Protein AF-C9RDU7-F1 (afdb_monomer)

Structure (mmCIF, N/CA/C/O backbone):
data_AF-C9RDU7-F1
#
_entry.id   AF-C9RDU7-F1
#
loop_
_atom_site.group_PDB
_atom_site.id
_atom_site.type_symbol
_atom_site.label_atom_id
_atom_site.label_alt_id
_atom_site.label_comp_id
_atom_site.label_asym_id
_atom_site.label_entity_id
_atom_site.label_seq_id
_atom_site.pdbx_PDB_ins_code
_atom_site.Cartn_x
_atom_site.Cartn_y
_atom_site.Cartn_z
_atom_site.occupancy
_atom_site.B_iso_or_equiv
_atom_site.auth_seq_id
_atom_site.auth_comp_id
_atom_site.auth_asym_id
_atom_site.auth_atom_id
_atom_site.pdbx_PDB_model_num
ATOM 1 N N . MET A 1 1 ? -7.041 -2.536 28.737 1.00 81.56 1 MET A N 1
ATOM 2 C CA . MET A 1 1 ? -7.569 -2.160 27.402 1.00 81.56 1 MET A CA 1
ATOM 3 C C . MET A 1 1 ? -7.787 -3.407 26.563 1.00 81.56 1 MET A C 1
ATOM 5 O O . MET A 1 1 ? -8.920 -3.620 26.169 1.00 81.56 1 MET A O 1
ATOM 9 N N . GLU A 1 2 ? -6.762 -4.241 26.373 1.00 87.50 2 GLU A N 1
ATOM 10 C CA . GLU A 1 2 ? -6.870 -5.568 25.733 1.00 87.50 2 GLU A CA 1
ATOM 11 C C . GLU A 1 2 ? -8.023 -6.406 26.305 1.00 87.50 2 GLU A C 1
ATOM 13 O O . GLU A 1 2 ? -8.886 -6.849 25.561 1.00 87.50 2 GLU A O 1
ATOM 18 N N . GLU A 1 3 ? -8.122 -6.513 27.635 1.00 88.94 3 GLU A N 1
ATOM 19 C CA . GLU A 1 3 ? -9.210 -7.254 28.293 1.00 88.94 3 GLU A CA 1
ATOM 20 C C . GLU A 1 3 ? -10.608 -6.693 27.973 1.00 88.94 3 GLU A C 1
ATOM 22 O O . GLU A 1 3 ? -11.560 -7.449 27.802 1.00 88.94 3 GLU A O 1
ATOM 27 N N . LEU A 1 4 ? -10.745 -5.366 27.857 1.00 90.44 4 LEU A N 1
ATOM 28 C CA . LEU A 1 4 ? -12.017 -4.739 27.490 1.00 90.44 4 LEU A CA 1
ATOM 29 C C . LEU A 1 4 ? -12.364 -5.037 26.029 1.00 90.44 4 LEU A C 1
ATOM 31 O O . LEU A 1 4 ? -13.502 -5.392 25.739 1.00 90.44 4 LEU A O 1
ATOM 35 N N . ILE A 1 5 ? -11.385 -4.912 25.126 1.00 92.75 5 ILE A N 1
ATOM 36 C CA . ILE A 1 5 ? -11.549 -5.252 23.708 1.00 92.75 5 ILE A CA 1
ATOM 37 C C . ILE A 1 5 ? -11.980 -6.716 23.587 1.00 92.75 5 ILE A C 1
ATOM 39 O O . ILE A 1 5 ? -12.992 -6.988 22.950 1.00 92.75 5 ILE A O 1
ATOM 43 N N . TYR A 1 6 ? -11.290 -7.635 24.265 1.00 94.12 6 TYR A N 1
ATOM 44 C CA . TYR A 1 6 ? -11.648 -9.051 24.290 1.00 94.12 6 TYR A CA 1
ATOM 45 C C . TYR A 1 6 ? -13.077 -9.284 24.801 1.00 94.12 6 TYR A C 1
ATOM 47 O O . TYR A 1 6 ? -13.853 -9.952 24.124 1.00 94.12 6 TYR A O 1
ATOM 55 N N . LYS A 1 7 ? -13.467 -8.690 25.940 1.00 92.75 7 LYS A N 1
ATOM 56 C CA . LYS A 1 7 ? -14.831 -8.826 26.490 1.00 92.75 7 LYS A CA 1
ATOM 57 C C . LYS A 1 7 ? -15.904 -8.375 25.501 1.00 92.75 7 LYS A C 1
ATOM 59 O O . LYS A 1 7 ? -16.897 -9.071 25.321 1.00 92.75 7 LYS A O 1
ATOM 64 N N . ILE A 1 8 ? -15.695 -7.236 24.840 1.00 93.50 8 ILE A N 1
ATOM 65 C CA . ILE A 1 8 ? -16.638 -6.719 23.841 1.00 93.50 8 ILE A CA 1
ATOM 66 C C . ILE A 1 8 ? -16.718 -7.664 22.641 1.00 93.50 8 ILE A C 1
ATOM 68 O O . ILE A 1 8 ? -17.815 -8.003 22.207 1.00 93.50 8 ILE A O 1
ATOM 72 N N . LEU A 1 9 ? -15.572 -8.089 22.106 1.00 95.69 9 LEU A N 1
ATOM 73 C CA . LEU A 1 9 ? -15.527 -8.985 20.953 1.00 95.69 9 LEU A CA 1
ATOM 74 C C . LEU A 1 9 ? -16.171 -10.336 21.267 1.00 95.69 9 LEU A C 1
ATOM 76 O O . LEU A 1 9 ? -16.996 -10.799 20.492 1.00 95.69 9 LEU A O 1
ATOM 80 N N . SER A 1 10 ? -15.862 -10.925 22.421 1.00 93.94 10 SER A N 1
ATOM 81 C CA . SER A 1 10 ? -16.450 -12.186 22.877 1.00 93.94 10 SER A CA 1
ATOM 82 C C . SER A 1 10 ? -17.971 -12.088 23.003 1.00 93.94 10 SER A C 1
ATOM 84 O O . SER A 1 10 ? -18.688 -12.964 22.525 1.00 93.94 10 SER A O 1
ATOM 86 N N . LEU A 1 11 ? -18.481 -10.989 23.567 1.00 91.56 11 LEU A N 1
ATOM 87 C CA . LEU A 1 11 ? -19.918 -10.760 23.691 1.00 91.56 11 LEU A CA 1
ATOM 88 C C . LEU A 1 11 ? -20.600 -10.600 22.325 1.00 91.56 11 LEU A C 1
ATOM 90 O O . LEU A 1 11 ? -21.614 -11.237 22.066 1.00 91.56 11 LEU A O 1
ATOM 94 N N . LEU A 1 12 ? -20.045 -9.769 21.440 1.00 92.06 12 LEU A N 1
ATOM 95 C CA . LEU A 1 12 ? -20.598 -9.555 20.098 1.00 92.06 12 LEU A CA 1
ATOM 96 C C . LEU A 1 12 ? -20.541 -10.830 19.239 1.00 92.06 12 LEU A C 1
ATOM 98 O O . LEU A 1 12 ? -21.445 -11.068 18.438 1.00 92.06 12 LEU A O 1
ATOM 102 N N . HIS A 1 13 ? -19.487 -11.634 19.396 1.00 93.56 13 HIS A N 1
ATOM 103 C CA . HIS A 1 13 ? -19.314 -12.916 18.711 1.00 93.56 13 HIS A CA 1
ATOM 104 C C . HIS A 1 13 ? -20.343 -13.940 19.190 1.00 93.56 13 HIS A C 1
ATOM 106 O O . HIS A 1 13 ? -21.065 -14.511 18.378 1.00 93.56 13 HIS A O 1
ATOM 112 N N . LYS A 1 14 ? -20.510 -14.080 20.511 1.00 90.62 14 LYS A N 1
ATOM 113 C CA . LYS A 1 14 ? -21.501 -14.979 21.119 1.00 90.62 14 LYS A CA 1
ATOM 114 C C . LYS A 1 14 ? -22.936 -14.675 20.678 1.00 90.62 14 LYS A C 1
ATOM 116 O O . LYS A 1 14 ? -23.733 -15.593 20.512 1.00 90.62 14 LYS A O 1
ATOM 121 N N . GLU A 1 15 ? -23.255 -13.400 20.473 1.00 88.00 15 GLU A N 1
ATOM 122 C CA . GLU A 1 15 ? -24.569 -12.959 19.990 1.00 88.00 15 GLU A CA 1
ATOM 123 C C . GLU A 1 15 ? -24.731 -13.073 18.458 1.00 88.00 15 GLU A C 1
ATOM 125 O O . GLU A 1 15 ? -25.759 -12.666 17.916 1.00 88.00 15 GLU A O 1
ATOM 130 N N . GLY A 1 16 ? -23.735 -13.607 17.737 1.00 87.75 16 GLY A N 1
ATOM 131 C CA . GLY A 1 16 ? -23.781 -13.774 16.280 1.00 87.75 16 GLY A CA 1
ATOM 132 C C . GLY A 1 16 ? -23.842 -12.445 15.522 1.00 87.75 16 GLY A C 1
ATOM 133 O O . GLY A 1 16 ? -24.450 -12.349 14.456 1.00 87.75 16 GLY A O 1
ATOM 134 N N . ILE A 1 17 ? -23.286 -11.377 16.101 1.00 89.31 17 ILE A N 1
ATOM 135 C CA . ILE A 1 17 ? -23.226 -10.052 15.465 1.00 89.31 17 ILE A CA 1
ATOM 136 C C . ILE A 1 17 ? -21.965 -9.943 14.619 1.00 89.31 17 ILE A C 1
ATOM 138 O O . ILE A 1 17 ? -21.977 -9.327 13.550 1.00 89.31 17 ILE A O 1
ATOM 142 N N . ILE A 1 18 ? -20.869 -10.518 15.112 1.00 93.56 18 ILE A N 1
ATOM 143 C CA . ILE A 1 18 ? -19.576 -10.475 14.448 1.00 93.56 18 ILE A CA 1
ATOM 144 C C . ILE A 1 18 ? -18.980 -11.863 14.286 1.00 93.56 18 ILE A C 1
ATOM 146 O O . ILE A 1 18 ? -19.221 -12.751 15.095 1.00 93.56 18 ILE A O 1
ATOM 150 N N . ARG A 1 19 ? -18.105 -11.969 13.293 1.00 93.69 19 ARG A N 1
ATOM 151 C CA . ARG A 1 19 ? -17.147 -13.062 13.130 1.00 93.69 19 ARG A CA 1
ATOM 152 C C . ARG A 1 19 ? -15.722 -12.537 13.147 1.00 93.69 19 ARG A C 1
ATOM 154 O O . ARG A 1 19 ? -15.466 -11.396 12.734 1.00 93.69 19 ARG A O 1
ATOM 161 N N . ILE A 1 20 ? -14.796 -13.367 13.600 1.00 94.19 20 ILE A N 1
ATOM 162 C CA . ILE A 1 20 ? -13.404 -13.002 13.833 1.00 94.19 20 ILE A CA 1
ATOM 163 C C . ILE A 1 20 ? -12.491 -13.896 13.001 1.00 94.19 20 ILE A C 1
ATOM 165 O O . ILE A 1 20 ? -12.491 -15.117 13.118 1.00 94.19 20 ILE A O 1
ATOM 169 N N . ILE A 1 21 ? -11.664 -13.260 12.174 1.00 90.38 21 ILE A N 1
ATOM 170 C CA . ILE A 1 21 ? -10.658 -13.935 11.353 1.00 90.38 21 ILE A CA 1
ATOM 171 C C . ILE A 1 21 ? -9.280 -13.534 11.865 1.00 90.38 21 ILE A C 1
ATOM 173 O O . ILE A 1 21 ? -8.963 -12.344 11.926 1.00 90.38 21 ILE A O 1
ATOM 177 N N . LYS A 1 22 ? -8.440 -14.510 12.196 1.00 88.56 22 LYS A N 1
ATOM 178 C CA . LYS A 1 22 ? -7.045 -14.289 12.573 1.00 88.56 22 LYS A CA 1
ATOM 179 C C . LYS A 1 22 ? -6.159 -14.229 11.333 1.00 88.56 22 LYS A C 1
ATOM 181 O O . LYS A 1 22 ? -6.306 -15.038 10.421 1.00 88.56 22 LYS A O 1
ATOM 186 N N . VAL A 1 23 ? -5.229 -13.280 11.322 1.00 83.31 23 VAL A N 1
ATOM 187 C CA . VAL A 1 23 ? -4.227 -13.079 10.262 1.00 83.31 23 VAL A CA 1
ATOM 188 C C . VAL A 1 23 ? -2.882 -12.682 10.877 1.00 83.31 23 VAL A C 1
ATOM 190 O O . VAL A 1 23 ? -2.794 -12.428 12.080 1.00 83.31 23 VAL A O 1
ATOM 193 N N . ASN A 1 24 ? -1.818 -12.571 10.077 1.00 72.19 24 ASN A N 1
ATOM 194 C CA . ASN A 1 24 ? -0.537 -12.106 10.607 1.00 72.19 24 ASN A CA 1
ATOM 195 C C . ASN A 1 24 ? -0.638 -10.638 11.058 1.00 72.19 24 ASN A C 1
ATOM 197 O O . ASN A 1 24 ? -0.986 -9.745 10.279 1.00 72.19 24 ASN A O 1
ATOM 201 N N . GLY A 1 25 ? -0.296 -10.391 12.325 1.00 70.00 25 GLY A N 1
ATOM 202 C CA . GLY A 1 25 ? -0.307 -9.065 12.943 1.00 70.00 25 GLY A CA 1
ATOM 203 C C . GLY A 1 25 ? -1.621 -8.660 13.623 1.00 70.00 25 GLY A C 1
ATOM 204 O O . GLY A 1 25 ? -1.712 -7.512 14.061 1.00 70.00 25 GLY A O 1
ATOM 205 N N . GLY A 1 26 ? -2.614 -9.556 13.731 1.00 87.69 26 GLY A N 1
ATOM 206 C CA . GLY A 1 26 ? -3.801 -9.374 14.582 1.00 87.69 26 GLY A CA 1
ATOM 207 C C . GLY A 1 26 ? -5.071 -10.037 14.032 1.00 87.69 26 GLY A C 1
ATOM 208 O O . GLY A 1 26 ? -5.027 -11.173 13.563 1.00 87.69 26 GLY A O 1
ATOM 209 N N . ILE A 1 27 ? -6.217 -9.349 14.105 1.00 89.38 27 ILE A N 1
ATOM 210 C CA 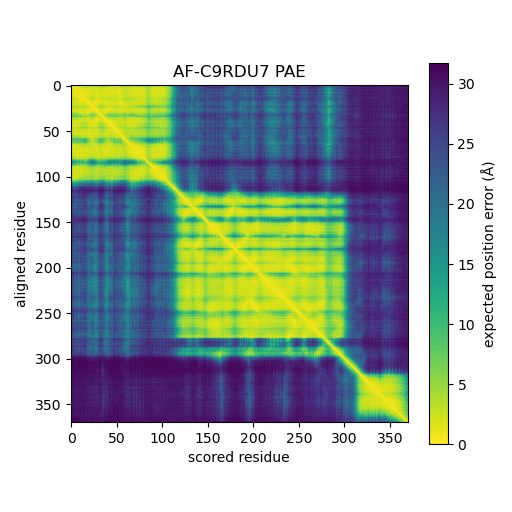. ILE A 1 27 ? -7.526 -9.890 13.692 1.00 89.38 27 ILE A CA 1
ATOM 211 C C . ILE A 1 27 ? -8.335 -8.949 12.795 1.00 89.38 27 ILE A C 1
ATOM 213 O O . ILE A 1 27 ? -8.211 -7.720 12.828 1.00 89.38 27 ILE A O 1
ATOM 217 N N . ILE A 1 28 ? -9.241 -9.562 12.040 1.00 89.00 28 ILE A N 1
ATOM 218 C CA . ILE A 1 28 ? -10.329 -8.934 11.298 1.00 89.00 28 ILE A CA 1
ATOM 219 C C . ILE A 1 28 ? -11.622 -9.196 12.047 1.00 89.00 28 ILE A C 1
ATOM 221 O O . ILE A 1 28 ? -11.954 -10.352 12.300 1.00 89.00 28 ILE A O 1
ATOM 225 N N . VAL A 1 29 ? -12.393 -8.149 12.306 1.00 90.81 29 VAL A N 1
ATOM 226 C CA . VAL A 1 29 ? -13.763 -8.287 12.802 1.00 90.81 29 VAL A CA 1
ATOM 227 C C . VAL A 1 29 ? -14.711 -7.955 11.665 1.00 90.81 29 VAL A C 1
ATOM 229 O O . VAL A 1 29 ? -14.635 -6.860 11.096 1.00 90.81 29 VAL A O 1
ATOM 232 N N . LYS A 1 30 ? -15.602 -8.879 11.318 1.00 91.12 30 LYS A N 1
ATOM 233 C CA . LYS A 1 30 ? -16.641 -8.653 10.312 1.00 91.12 30 LYS A CA 1
ATOM 234 C C . LYS A 1 30 ? -18.024 -8.741 10.921 1.00 91.12 30 LYS A C 1
ATOM 236 O O . LYS A 1 30 ? -18.209 -9.446 11.8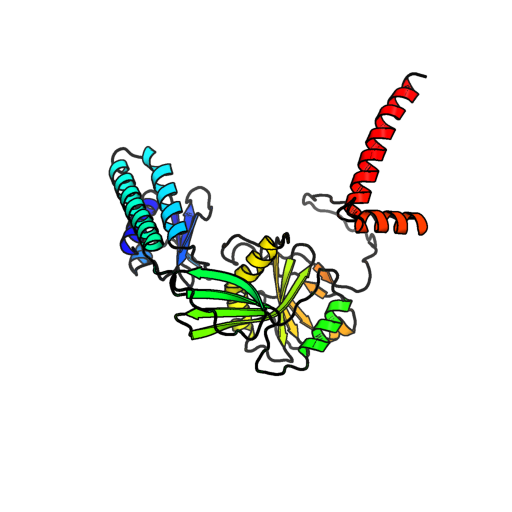99 1.00 91.12 30 LYS A O 1
ATOM 241 N N . ASP A 1 31 ? -18.975 -8.062 10.299 1.00 88.00 31 ASP A N 1
ATOM 242 C CA . ASP A 1 31 ? -20.396 -8.303 10.505 1.00 88.00 31 ASP A CA 1
ATOM 243 C C . ASP A 1 31 ? -20.721 -9.722 10.027 1.00 88.00 31 ASP A C 1
ATOM 245 O O . ASP A 1 31 ? -20.332 -10.115 8.919 1.00 88.00 31 ASP A O 1
ATOM 249 N N . ASP A 1 32 ? -21.386 -10.494 10.879 1.00 84.56 32 ASP A N 1
ATOM 250 C CA . ASP A 1 32 ? -21.689 -11.891 10.587 1.00 84.56 32 ASP A CA 1
ATOM 251 C C . ASP A 1 32 ? -22.695 -12.026 9.428 1.00 84.56 32 ASP A C 1
ATOM 253 O O . ASP A 1 32 ? -22.535 -12.872 8.547 1.00 84.56 32 ASP A O 1
ATOM 257 N N . LYS A 1 33 ? -23.670 -11.110 9.346 1.00 81.00 33 LYS A N 1
ATOM 258 C CA . LYS A 1 33 ? -24.777 -11.166 8.378 1.00 81.00 33 LYS A CA 1
ATOM 259 C C . LYS A 1 33 ? -24.425 -10.542 7.033 1.00 81.00 33 LYS A C 1
ATOM 261 O O . LYS A 1 33 ? -24.844 -11.046 5.995 1.00 81.00 33 LYS A O 1
ATOM 266 N N . GLU A 1 34 ? -23.689 -9.432 7.040 1.00 75.56 34 GLU A N 1
ATOM 267 C CA . GLU A 1 34 ? -23.382 -8.663 5.824 1.00 75.56 34 GLU A CA 1
ATOM 268 C C . GLU A 1 34 ? -22.035 -9.041 5.173 1.00 75.56 34 GLU A C 1
ATOM 270 O O . GLU A 1 34 ? -21.692 -8.492 4.126 1.00 75.56 34 GLU A O 1
ATOM 275 N N . ASP A 1 35 ? -21.234 -9.922 5.793 1.00 73.50 35 ASP A N 1
ATOM 276 C CA . ASP A 1 35 ? -19.830 -10.213 5.418 1.00 73.50 35 ASP A CA 1
ATOM 277 C C . ASP A 1 35 ? -18.979 -8.939 5.222 1.00 73.50 35 ASP A C 1
ATOM 279 O O . ASP A 1 35 ? -18.002 -8.867 4.464 1.00 73.50 35 ASP A O 1
ATOM 283 N N . LYS A 1 36 ? -19.362 -7.874 5.924 1.00 77.00 36 LYS A N 1
ATOM 284 C CA . LYS A 1 36 ? -18.723 -6.570 5.831 1.00 77.00 36 LYS A CA 1
ATOM 285 C C . LYS A 1 36 ? -17.666 -6.460 6.912 1.00 77.00 36 LYS A C 1
ATOM 287 O O . LYS A 1 36 ? -17.954 -6.645 8.087 1.00 77.00 36 LYS A O 1
ATOM 292 N N . VAL A 1 37 ? -16.444 -6.089 6.538 1.00 78.50 37 VAL A N 1
ATOM 293 C CA . VAL A 1 37 ? -15.405 -5.811 7.537 1.00 78.50 37 VAL A CA 1
ATOM 294 C C . VAL A 1 37 ? -15.763 -4.562 8.340 1.00 78.50 37 VAL A C 1
ATOM 296 O O . VAL A 1 37 ? -16.027 -3.504 7.759 1.00 78.50 37 VAL A O 1
ATOM 299 N N . LEU A 1 38 ? -15.744 -4.707 9.663 1.00 80.56 38 LEU A N 1
ATOM 300 C CA . LEU A 1 38 ? -16.022 -3.660 10.639 1.00 80.56 38 LEU A CA 1
ATOM 301 C C . LEU A 1 38 ? -14.727 -3.077 11.212 1.00 80.56 38 LEU A C 1
ATOM 303 O O . LEU A 1 38 ? -14.580 -1.858 11.244 1.00 80.56 38 LEU A O 1
ATOM 307 N N . LEU A 1 39 ? -13.786 -3.930 11.634 1.00 86.69 39 LEU A N 1
ATOM 308 C CA . LEU A 1 39 ? -12.558 -3.512 12.320 1.00 86.69 39 LEU A CA 1
ATOM 309 C C . LEU A 1 39 ? -11.330 -4.320 11.897 1.00 86.69 39 LEU A C 1
ATOM 311 O O . LEU A 1 39 ? -11.426 -5.501 11.556 1.00 86.69 39 LEU A O 1
ATOM 315 N N . TYR A 1 40 ? -10.171 -3.675 12.033 1.00 82.56 40 TYR A N 1
ATOM 316 C CA . TYR A 1 40 ? -8.856 -4.314 12.029 1.00 82.56 40 TYR A CA 1
ATOM 317 C C . TYR A 1 40 ? -8.146 -3.989 13.336 1.00 82.56 40 TYR A C 1
ATOM 319 O O . TYR A 1 40 ? -7.894 -2.816 13.627 1.00 82.56 40 TYR A O 1
ATOM 327 N N . ILE A 1 41 ? -7.829 -5.014 14.121 1.00 84.69 41 ILE A N 1
ATOM 328 C CA . ILE A 1 41 ? -7.261 -4.847 15.462 1.00 84.69 41 ILE A CA 1
ATOM 329 C C . ILE A 1 41 ? -5.901 -5.528 15.503 1.00 84.69 41 ILE A C 1
ATOM 331 O O . ILE A 1 41 ? -5.795 -6.716 15.210 1.00 84.69 41 ILE A O 1
ATOM 335 N N . GLY A 1 42 ? -4.876 -4.751 15.844 1.00 79.81 42 GLY A N 1
ATOM 336 C CA . GLY A 1 42 ? -3.492 -5.211 15.907 1.00 79.81 42 GLY A CA 1
ATOM 337 C C . GLY A 1 42 ? -3.247 -6.137 17.081 1.00 79.81 42 GLY A C 1
ATOM 338 O O . GLY A 1 42 ? -3.904 -6.023 18.111 1.00 79.81 42 GLY A O 1
ATOM 339 N N . GLU A 1 43 ? -2.275 -7.029 16.930 1.00 83.50 43 GLU A N 1
ATOM 340 C CA . GLU A 1 43 ? -1.841 -7.948 17.986 1.00 83.50 43 GLU A CA 1
ATOM 341 C C . GLU A 1 43 ? -1.404 -7.214 19.266 1.00 83.50 43 GLU A C 1
ATOM 343 O O . GLU A 1 43 ? -1.614 -7.718 20.360 1.00 83.50 43 GLU A O 1
ATOM 348 N N . ASP A 1 44 ? -0.920 -5.971 19.157 1.00 81.31 44 ASP A N 1
ATOM 349 C CA . ASP A 1 44 ? -0.567 -5.105 20.292 1.00 81.31 44 ASP A CA 1
ATOM 350 C C . ASP A 1 44 ? -1.762 -4.670 21.163 1.00 81.31 44 ASP A C 1
ATOM 352 O O . ASP A 1 44 ? -1.582 -3.987 22.173 1.00 81.31 44 ASP A O 1
ATOM 356 N N . LEU A 1 45 ? -2.985 -5.004 20.749 1.00 85.75 45 LEU A N 1
ATOM 357 C CA . LEU A 1 45 ? -4.240 -4.695 21.434 1.00 85.75 45 LEU A CA 1
ATOM 358 C C . LEU A 1 45 ? -5.049 -5.944 21.790 1.00 85.75 45 LEU A C 1
ATOM 360 O O . LEU A 1 45 ? -6.192 -5.815 22.240 1.00 85.75 45 LEU A O 1
ATOM 364 N N . LEU A 1 46 ? -4.473 -7.130 21.598 1.00 88.81 46 LEU A N 1
ATOM 365 C CA . LEU A 1 46 ? -5.118 -8.413 21.831 1.00 88.81 46 LEU A CA 1
ATOM 366 C C . LEU A 1 46 ? -4.329 -9.210 22.866 1.00 88.81 46 LEU A C 1
ATOM 368 O O . LEU A 1 46 ? -3.107 -9.137 22.925 1.00 88.81 46 LEU A O 1
ATOM 372 N N . ASN A 1 47 ? -5.044 -9.993 23.664 1.00 85.88 47 ASN A N 1
ATOM 373 C CA . ASN A 1 47 ? -4.454 -11.000 24.536 1.00 85.88 47 ASN A CA 1
ATOM 374 C C . ASN A 1 47 ? -4.608 -12.394 23.909 1.00 85.88 47 ASN A C 1
ATOM 376 O O . ASN A 1 47 ? -5.385 -12.579 22.970 1.00 85.88 47 ASN A O 1
ATOM 380 N N . ASP A 1 48 ? -3.910 -13.391 24.456 1.00 86.25 48 ASP A N 1
ATOM 381 C CA . ASP A 1 48 ? -3.949 -14.768 23.940 1.00 86.25 48 ASP A CA 1
ATOM 382 C C . ASP A 1 48 ? -5.356 -15.385 23.951 1.00 86.25 48 ASP A C 1
ATOM 384 O O . ASP A 1 48 ? -5.655 -16.243 23.119 1.00 86.25 48 ASP A O 1
ATOM 388 N N . SER A 1 49 ? -6.241 -14.900 24.830 1.00 90.19 49 SER A N 1
ATOM 389 C CA . SER A 1 49 ? -7.650 -15.307 24.898 1.00 90.19 49 SER A CA 1
ATOM 390 C C . SER A 1 49 ? -8.417 -15.015 23.611 1.00 90.19 49 SER A C 1
ATOM 392 O O . SER A 1 49 ? -9.438 -15.643 23.359 1.00 90.19 49 SER A O 1
ATOM 394 N N . ILE A 1 50 ? -7.932 -14.111 22.747 1.00 90.38 50 ILE A N 1
ATOM 395 C CA . ILE A 1 50 ? -8.584 -13.850 21.461 1.00 90.38 50 ILE A CA 1
ATOM 396 C C . ILE A 1 50 ? -8.723 -15.118 20.614 1.00 90.38 50 ILE A C 1
ATOM 398 O O . ILE A 1 50 ? -9.680 -15.233 19.857 1.00 90.38 50 ILE A O 1
ATOM 402 N N . ASN A 1 51 ? -7.806 -16.079 20.773 1.00 89.62 51 ASN A N 1
ATOM 403 C CA . ASN A 1 51 ? -7.814 -17.338 20.032 1.00 89.62 51 ASN A CA 1
ATOM 404 C C . ASN A 1 51 ? -9.040 -18.210 20.339 1.00 89.62 51 ASN A C 1
ATOM 406 O O . ASN A 1 51 ? -9.409 -19.020 19.495 1.00 89.62 51 ASN A O 1
ATOM 410 N N . ASP A 1 52 ? -9.691 -18.011 21.488 1.00 91.31 52 ASP A N 1
ATOM 411 C CA . ASP A 1 52 ? -10.874 -18.774 21.901 1.00 91.31 52 ASP A CA 1
ATOM 412 C C . ASP A 1 52 ? -12.132 -18.393 21.103 1.00 91.31 52 ASP A C 1
ATOM 414 O O . ASP A 1 52 ? -13.112 -19.135 21.097 1.00 91.31 52 ASP A O 1
ATOM 418 N N . ILE A 1 53 ? -12.112 -17.236 20.430 1.00 93.88 53 ILE A N 1
ATOM 419 C CA . ILE A 1 53 ? -13.246 -16.685 19.670 1.00 93.88 53 ILE A CA 1
ATOM 420 C C . ILE A 1 53 ? -12.918 -16.466 18.185 1.00 93.88 53 ILE A C 1
ATOM 422 O O . ILE A 1 53 ? -13.610 -15.717 17.501 1.00 93.88 53 ILE A O 1
ATOM 426 N N . VAL A 1 54 ? -11.840 -17.077 17.679 1.00 94.62 54 VAL A N 1
ATOM 427 C CA . VAL A 1 54 ? -11.464 -17.021 16.257 1.00 94.62 54 VAL A CA 1
ATOM 428 C C . VAL A 1 54 ? -12.253 -18.067 15.472 1.00 94.62 54 VAL A C 1
ATOM 430 O O . VAL A 1 54 ? -12.148 -19.259 15.746 1.00 94.62 54 VAL A O 1
ATOM 433 N N . ASP A 1 55 ? -12.969 -17.627 14.439 1.00 91.38 55 ASP A N 1
ATOM 434 C CA . ASP A 1 55 ? -13.731 -18.509 13.547 1.00 91.38 55 ASP A CA 1
ATOM 435 C C . ASP A 1 55 ? -12.861 -19.097 12.430 1.00 91.38 55 ASP A C 1
ATOM 437 O O . ASP A 1 55 ? -13.082 -20.212 11.960 1.00 91.38 55 ASP A O 1
ATOM 441 N N . GLU A 1 56 ? -11.874 -18.330 11.967 1.00 90.06 56 GLU A N 1
ATOM 442 C CA . GLU A 1 56 ? -11.053 -18.691 10.816 1.00 90.06 56 GLU A CA 1
ATOM 443 C C . GLU A 1 56 ? -9.634 -18.131 10.947 1.00 90.06 56 GLU A C 1
ATOM 445 O O . GLU A 1 56 ? -9.431 -17.011 11.416 1.00 90.06 56 GLU A O 1
ATOM 450 N N . ILE A 1 57 ? -8.644 -18.883 10.468 1.00 86.81 57 ILE A N 1
ATOM 451 C CA . ILE A 1 57 ? -7.268 -18.409 10.310 1.00 86.81 57 ILE A CA 1
ATOM 452 C C . ILE A 1 57 ? -6.993 -18.267 8.817 1.00 86.81 57 ILE A C 1
ATOM 454 O O . ILE A 1 57 ? -7.158 -19.224 8.060 1.00 86.81 57 ILE A O 1
ATOM 458 N N . ARG A 1 58 ? -6.554 -17.082 8.395 1.00 77.88 58 ARG A N 1
ATOM 459 C CA . ARG A 1 58 ? -6.122 -16.821 7.022 1.00 77.88 58 ARG A CA 1
ATOM 460 C C . ARG A 1 58 ? -4.684 -16.341 7.000 1.00 77.88 58 ARG A C 1
ATOM 462 O O . ARG A 1 58 ? -4.233 -15.627 7.897 1.00 77.88 58 ARG A O 1
ATOM 469 N N . ASP A 1 59 ? -3.994 -16.680 5.919 1.00 55.44 59 ASP A N 1
ATOM 470 C CA . ASP A 1 59 ? -2.823 -15.910 5.525 1.00 55.44 59 ASP A CA 1
ATOM 471 C C . ASP A 1 59 ? -3.256 -14.459 5.251 1.00 55.44 59 ASP A C 1
ATOM 473 O O . ASP A 1 59 ? -4.425 -14.185 5.008 1.00 55.44 59 ASP A O 1
ATOM 477 N N . GLY A 1 60 ? -2.351 -13.498 5.409 1.00 54.00 60 GLY A N 1
ATOM 478 C CA . GLY A 1 60 ? -2.661 -12.082 5.199 1.00 54.00 60 GLY A CA 1
ATOM 479 C C . GLY A 1 60 ? -2.074 -11.186 6.273 1.00 54.00 60 GLY A C 1
ATOM 480 O O . GLY A 1 60 ? -1.587 -11.657 7.297 1.00 54.00 60 GLY A O 1
ATOM 481 N N . ILE A 1 61 ? -2.071 -9.880 6.013 1.00 50.38 61 ILE A N 1
ATOM 482 C CA . ILE A 1 61 ? -1.555 -8.857 6.929 1.00 50.38 61 ILE A CA 1
ATOM 483 C C . ILE A 1 61 ? -2.641 -7.803 7.108 1.00 50.38 61 ILE A C 1
ATOM 485 O O . ILE A 1 61 ? -3.210 -7.330 6.119 1.00 50.38 61 ILE A O 1
ATOM 489 N N . ILE A 1 62 ? -2.917 -7.428 8.356 1.00 57.22 62 ILE A N 1
ATOM 490 C CA . ILE A 1 62 ? -3.825 -6.320 8.662 1.00 57.22 62 ILE A CA 1
ATOM 491 C C . ILE A 1 62 ? -3.097 -5.005 8.874 1.00 57.22 62 ILE A C 1
ATOM 493 O O . ILE A 1 62 ? -1.953 -4.950 9.325 1.00 57.22 62 ILE A O 1
ATOM 497 N N . PHE A 1 63 ? -3.837 -3.932 8.617 1.00 55.44 63 PHE A N 1
ATOM 498 C CA . PHE A 1 63 ? -3.502 -2.599 9.080 1.00 55.44 63 PHE A CA 1
ATOM 499 C C . PHE A 1 63 ? -4.330 -2.292 10.314 1.00 55.44 63 PHE A C 1
ATOM 501 O O . PHE A 1 63 ? -5.518 -1.998 10.170 1.00 55.44 63 PHE A O 1
ATOM 508 N N . PRO A 1 64 ? -3.748 -2.378 11.519 1.00 65.06 64 PRO A N 1
ATOM 509 C CA . PRO A 1 64 ? -4.500 -2.086 12.719 1.00 65.06 64 PRO A CA 1
ATOM 510 C C . PRO A 1 64 ? -4.979 -0.641 12.677 1.00 65.06 64 PRO A C 1
ATOM 512 O O . PRO A 1 64 ? -4.222 0.286 12.376 1.00 65.06 64 PRO A O 1
ATOM 515 N N . GLN A 1 65 ? -6.262 -0.455 12.949 1.00 72.25 65 GLN A N 1
ATOM 516 C CA . GLN A 1 65 ? -6.823 0.875 13.102 1.00 72.25 65 GLN A CA 1
ATOM 517 C C . GLN A 1 65 ? -6.303 1.511 14.395 1.00 72.25 65 GLN A C 1
ATOM 519 O O . GLN A 1 65 ? -5.862 0.827 15.320 1.00 72.25 65 GLN A O 1
ATOM 524 N N . SER A 1 66 ? -6.361 2.843 14.474 1.00 76.50 66 SER A N 1
ATOM 525 C CA . SER A 1 66 ? -5.958 3.540 15.697 1.00 76.50 66 SER A CA 1
ATOM 526 C C . SER A 1 66 ? -6.809 3.081 16.886 1.00 76.50 66 SER A C 1
ATOM 528 O O . SER A 1 66 ? -7.993 2.768 16.725 1.00 76.50 66 SER A O 1
ATOM 530 N N . LYS A 1 67 ? -6.243 3.113 18.099 1.00 81.25 67 LYS A N 1
ATOM 531 C CA . LYS A 1 67 ? -6.971 2.766 19.337 1.00 81.25 67 LYS A CA 1
ATOM 532 C C . LYS A 1 67 ? -8.288 3.539 19.455 1.00 81.25 67 LYS A C 1
ATOM 534 O O . LYS A 1 67 ? -9.309 2.977 19.831 1.00 81.25 67 LYS A O 1
ATOM 539 N N . GLU A 1 68 ? -8.273 4.818 19.083 1.00 79.94 68 GLU A N 1
ATOM 540 C CA . GLU A 1 68 ? -9.452 5.686 19.106 1.00 79.94 68 GLU A CA 1
ATOM 541 C C . GLU A 1 68 ? -10.520 5.230 18.098 1.00 79.94 68 GLU A C 1
ATOM 543 O O . GLU A 1 68 ? -11.699 5.165 18.439 1.00 79.94 68 GLU A O 1
ATOM 548 N N . THR A 1 69 ? -10.118 4.861 16.878 1.00 79.50 69 THR A N 1
ATOM 549 C CA . THR A 1 69 ? -11.019 4.320 15.847 1.00 79.50 69 THR A CA 1
ATOM 550 C C . THR A 1 69 ? -11.632 2.991 16.278 1.00 79.50 69 THR A C 1
ATOM 552 O O . THR A 1 69 ? -12.839 2.805 16.128 1.00 79.50 69 THR A O 1
ATOM 555 N N . ILE A 1 70 ? -10.820 2.093 16.844 1.00 85.88 70 ILE A N 1
ATOM 556 C CA . ILE A 1 70 ? -11.276 0.786 17.331 1.00 85.88 70 ILE A CA 1
ATOM 557 C C . ILE A 1 70 ? -12.344 0.983 18.404 1.00 85.88 70 ILE A C 1
ATOM 559 O O . ILE A 1 70 ? -13.456 0.477 18.274 1.00 85.88 70 ILE A O 1
ATOM 563 N N . LEU A 1 71 ? -12.038 1.789 19.421 1.00 89.19 71 LEU A N 1
ATOM 564 C CA . LEU A 1 71 ? -12.955 2.084 20.518 1.00 89.19 71 LEU A CA 1
ATOM 565 C C . LEU A 1 71 ? -14.256 2.735 20.027 1.00 89.19 71 LEU A C 1
ATOM 567 O O . LEU A 1 71 ? -15.337 2.277 20.392 1.00 89.19 71 LEU A O 1
ATOM 571 N N . LYS A 1 72 ? -14.185 3.753 19.158 1.00 82.00 72 LYS A N 1
ATOM 572 C CA . LYS A 1 72 ? -15.387 4.407 18.609 1.00 82.00 72 LYS A CA 1
ATOM 573 C C . LYS A 1 72 ? -16.276 3.432 17.843 1.00 82.00 72 LYS A C 1
ATOM 575 O O . LYS A 1 72 ? -17.479 3.409 18.076 1.00 82.00 72 LYS A O 1
ATOM 580 N N . THR A 1 73 ? -15.685 2.597 16.994 1.00 84.94 73 THR A N 1
ATOM 581 C CA . THR A 1 73 ? -16.442 1.626 16.194 1.00 84.94 73 THR A CA 1
ATOM 582 C C . THR A 1 73 ? -17.060 0.542 17.080 1.00 84.94 73 THR A C 1
ATOM 584 O O . THR A 1 73 ? -18.233 0.223 16.920 1.00 84.94 73 THR A O 1
ATOM 587 N N . LEU A 1 74 ? -16.323 0.010 18.065 1.00 91.56 74 LEU A N 1
ATOM 588 C CA . LEU A 1 74 ? -16.875 -0.944 19.036 1.00 91.56 74 LEU A CA 1
ATOM 589 C C . LEU A 1 74 ? -18.052 -0.337 19.811 1.00 91.56 74 LEU A C 1
ATOM 591 O O . LEU A 1 74 ? -19.086 -0.983 19.966 1.00 91.56 74 LEU A O 1
ATOM 595 N N . ARG A 1 75 ? -17.934 0.929 20.230 1.00 86.69 75 ARG A N 1
ATOM 596 C CA . ARG A 1 75 ? -19.016 1.669 20.890 1.00 86.69 75 ARG A CA 1
ATOM 597 C C . ARG A 1 75 ? -20.246 1.801 19.989 1.00 86.69 75 ARG A C 1
ATOM 599 O O . ARG A 1 75 ? -21.363 1.572 20.442 1.00 86.69 75 ARG A O 1
ATOM 606 N N . GLU A 1 76 ? -20.056 2.143 18.717 1.00 85.31 76 GLU A N 1
ATOM 607 C CA . GLU A 1 76 ? -21.144 2.236 17.735 1.00 85.31 76 GLU A CA 1
ATOM 608 C C . GLU A 1 76 ? -21.840 0.887 17.514 1.00 85.31 76 GLU A C 1
ATOM 610 O O . GLU A 1 76 ? -23.070 0.838 17.478 1.00 85.31 76 GLU A O 1
ATOM 615 N N . ILE A 1 77 ? -21.082 -0.212 17.428 1.00 88.50 77 ILE A N 1
ATOM 616 C CA . ILE A 1 77 ? -21.640 -1.565 17.284 1.00 88.50 77 ILE A CA 1
ATOM 617 C C . ILE A 1 77 ? -22.469 -1.940 18.519 1.00 88.50 77 ILE A C 1
ATOM 619 O O . ILE A 1 77 ? -23.587 -2.438 18.371 1.00 88.50 77 ILE A O 1
ATOM 623 N N . LEU A 1 78 ? -21.969 -1.658 19.726 1.00 83.69 78 LEU A N 1
ATOM 624 C CA . LEU A 1 78 ? -22.713 -1.881 20.969 1.00 83.69 78 LEU A CA 1
ATOM 625 C C . LEU A 1 78 ? -24.015 -1.063 20.982 1.00 83.69 78 LEU A C 1
ATOM 627 O O . LEU A 1 78 ? -25.093 -1.622 21.173 1.00 83.69 78 LEU A O 1
ATOM 631 N N . PHE A 1 79 ? -23.966 0.240 20.687 1.00 80.50 79 PHE A N 1
ATOM 632 C CA . PHE A 1 79 ? -25.174 1.074 20.659 1.00 80.50 79 PHE A CA 1
ATOM 633 C C . PHE A 1 79 ? -26.186 0.641 19.593 1.00 80.50 79 PHE A C 1
ATOM 635 O O . PHE A 1 79 ? -27.390 0.634 19.864 1.00 80.50 79 PHE A O 1
ATOM 642 N N . LYS A 1 80 ? -25.727 0.237 18.402 1.00 82.88 80 LYS A N 1
ATOM 643 C CA . LYS A 1 80 ? -26.599 -0.256 17.323 1.00 82.88 80 LYS A CA 1
ATOM 644 C C . LYS A 1 80 ? -27.385 -1.498 17.757 1.00 82.88 80 LYS A C 1
ATOM 646 O O . LYS A 1 80 ? -28.549 -1.643 17.384 1.00 82.88 80 LYS A O 1
ATOM 651 N N . ASN A 1 81 ? -26.771 -2.366 18.559 1.00 77.69 81 ASN A N 1
ATOM 652 C CA . ASN A 1 81 ? -27.334 -3.663 18.935 1.00 77.69 81 ASN A CA 1
ATOM 653 C C . ASN A 1 81 ? -27.970 -3.692 20.339 1.00 77.69 81 ASN A C 1
ATOM 655 O O . ASN A 1 81 ? -28.626 -4.672 20.683 1.00 77.69 81 ASN A O 1
ATOM 659 N N . ILE A 1 82 ? -27.913 -2.595 21.110 1.00 73.69 82 ILE A N 1
ATOM 660 C CA . ILE A 1 82 ? -28.563 -2.470 22.432 1.00 73.69 82 ILE A CA 1
ATOM 661 C C . ILE A 1 82 ? -30.046 -2.870 22.404 1.00 73.69 82 ILE A C 1
ATOM 663 O O . ILE A 1 82 ? -30.570 -3.421 23.364 1.00 73.69 82 ILE A O 1
ATOM 667 N N . LYS A 1 83 ? -30.767 -2.646 21.304 1.00 66.06 83 LYS A N 1
ATOM 668 C CA . LYS A 1 83 ? -32.208 -2.940 21.246 1.00 66.06 83 LYS A CA 1
ATOM 669 C C . LYS A 1 83 ? -32.547 -4.435 21.129 1.00 66.06 83 LYS A C 1
ATOM 671 O O . LYS A 1 83 ? -33.722 -4.769 21.237 1.00 66.06 83 LYS A O 1
ATOM 676 N N . GLN A 1 84 ? -31.567 -5.321 20.932 1.00 65.12 84 GLN A N 1
ATOM 677 C CA . GLN A 1 84 ? -31.818 -6.720 20.564 1.00 65.12 84 GLN A CA 1
ATOM 678 C C . GLN A 1 84 ? -32.132 -7.662 21.748 1.00 65.12 84 GLN A C 1
ATOM 680 O O . GLN A 1 84 ? -32.715 -8.714 21.515 1.00 65.12 84 GLN A O 1
ATOM 685 N N . SER A 1 85 ? -31.869 -7.294 23.015 1.00 54.53 85 SER A N 1
ATOM 686 C CA . SER A 1 85 ? -32.272 -8.116 24.180 1.00 54.53 85 SER A CA 1
ATOM 687 C C . SER A 1 85 ? -32.341 -7.337 25.503 1.00 54.53 85 SER A C 1
ATOM 689 O O . SER A 1 85 ? -31.366 -6.706 25.900 1.00 54.53 85 SER A O 1
ATOM 691 N N . LYS A 1 86 ? -33.456 -7.440 26.253 1.00 55.78 86 LYS A N 1
ATOM 692 C CA . LYS A 1 86 ? -33.624 -6.803 27.585 1.00 55.78 86 LYS A CA 1
ATOM 693 C C . LYS A 1 86 ? -32.614 -7.286 28.637 1.00 55.78 86 LYS A C 1
ATOM 695 O O . LYS A 1 86 ? -32.330 -6.551 29.575 1.00 55.78 86 LYS A O 1
ATOM 700 N N . VAL A 1 87 ? -32.088 -8.505 28.495 1.00 60.53 87 VAL A N 1
ATOM 701 C CA . VAL A 1 87 ? -31.164 -9.116 29.471 1.00 60.53 87 VAL A CA 1
ATOM 702 C C . VAL A 1 87 ? -29.742 -8.577 29.296 1.00 60.53 87 VAL A C 1
ATOM 704 O O . VAL A 1 87 ? -29.055 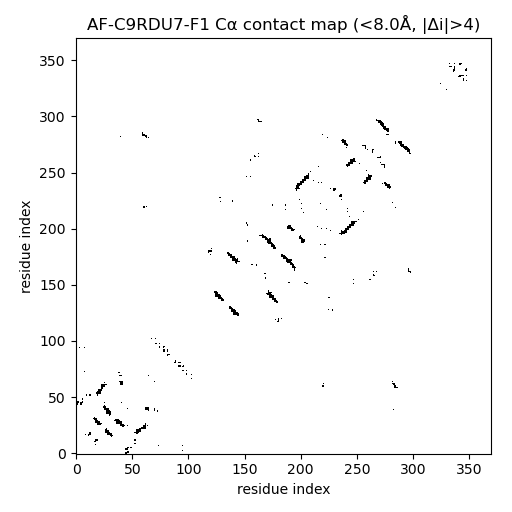-8.304 30.275 1.00 60.53 87 VAL A O 1
ATOM 707 N N . ILE A 1 88 ? -29.328 -8.359 28.047 1.00 69.19 88 ILE A N 1
ATOM 708 C CA . ILE A 1 88 ? -27.942 -8.035 27.678 1.00 69.19 88 ILE A CA 1
ATOM 709 C C . ILE A 1 88 ? -27.756 -6.516 27.466 1.00 69.19 88 ILE A C 1
ATOM 711 O O . ILE A 1 88 ? -26.645 -5.991 27.512 1.00 69.19 88 ILE A O 1
ATOM 715 N N . GLN A 1 89 ? -28.860 -5.764 27.355 1.00 70.25 89 GLN A N 1
ATOM 716 C CA . GLN A 1 89 ? -28.897 -4.294 27.299 1.00 70.25 89 GLN A CA 1
ATOM 717 C C . GLN A 1 89 ? -28.010 -3.606 28.335 1.00 70.25 89 GLN A C 1
ATOM 719 O O . GLN A 1 89 ? -27.276 -2.673 28.006 1.00 70.25 89 GLN A O 1
ATOM 724 N N . LYS A 1 90 ? -28.079 -4.070 29.586 1.00 70.25 90 LYS A N 1
ATOM 725 C CA . LYS A 1 90 ? -27.301 -3.504 30.688 1.00 70.25 90 LYS A CA 1
ATOM 726 C C . LYS A 1 90 ? -25.802 -3.713 30.475 1.00 70.25 90 LYS A C 1
ATOM 728 O O . LYS A 1 90 ? -25.024 -2.799 30.721 1.00 70.25 90 LYS A O 1
ATOM 733 N N . GLU A 1 91 ? -25.404 -4.886 29.994 1.00 76.81 91 GLU A N 1
ATOM 734 C CA . GLU A 1 91 ? -24.003 -5.222 29.739 1.00 76.81 91 GLU A CA 1
ATOM 735 C C . GLU A 1 91 ? -23.435 -4.407 28.570 1.00 76.81 91 GLU A C 1
ATOM 737 O O . GLU A 1 91 ? -22.365 -3.817 28.695 1.00 76.81 91 GLU A O 1
ATOM 742 N N . TYR A 1 92 ? -24.197 -4.255 27.483 1.00 78.31 92 TYR A N 1
ATOM 743 C CA . TYR A 1 92 ? -23.792 -3.427 26.341 1.00 78.31 92 TYR A CA 1
ATOM 744 C C . TYR A 1 92 ? -23.610 -1.965 26.743 1.00 78.31 92 TYR A C 1
ATOM 746 O O . TYR A 1 92 ? -22.643 -1.323 26.335 1.00 78.31 92 TYR A O 1
ATOM 754 N N . PHE A 1 93 ? -24.527 -1.444 27.561 1.00 72.00 93 PHE A N 1
ATOM 755 C CA . PHE A 1 93 ? -24.453 -0.079 28.063 1.00 72.00 93 PHE A CA 1
ATOM 756 C C . PHE A 1 93 ? -23.226 0.136 28.959 1.00 72.00 93 PHE A C 1
ATOM 758 O O . PHE A 1 93 ? -22.490 1.097 28.752 1.00 72.00 93 PHE A O 1
ATOM 765 N N . LEU A 1 94 ? -22.951 -0.780 29.895 1.00 76.19 94 LEU A N 1
ATOM 766 C CA . LEU A 1 94 ? -21.773 -0.705 30.770 1.00 76.19 94 LEU A CA 1
ATOM 767 C C . LEU A 1 94 ? -20.456 -0.774 29.983 1.00 76.19 94 LEU A C 1
ATOM 769 O O . LEU A 1 94 ? -19.513 -0.036 30.277 1.00 76.19 94 LEU A O 1
ATOM 773 N N . LEU A 1 95 ? -20.386 -1.626 28.956 1.00 86.31 95 LEU A N 1
ATOM 774 C CA . LEU A 1 95 ? -19.222 -1.705 28.074 1.00 86.31 95 LEU A CA 1
ATOM 775 C C . LEU A 1 95 ? -19.060 -0.429 27.238 1.00 86.31 95 LEU A C 1
ATOM 777 O O . LEU A 1 95 ? -17.945 0.074 27.112 1.00 86.31 95 LEU A O 1
ATOM 781 N N . ALA A 1 96 ? -20.152 0.139 26.718 1.00 77.81 96 ALA A N 1
ATOM 782 C CA . ALA A 1 96 ? -20.114 1.396 25.972 1.00 77.81 96 ALA A CA 1
ATOM 783 C C . ALA A 1 96 ? -19.669 2.577 26.855 1.00 77.81 96 ALA A C 1
ATOM 785 O O . ALA A 1 96 ? -18.848 3.383 26.415 1.00 77.81 96 ALA A O 1
ATOM 786 N N . GLN A 1 97 ? -20.134 2.637 28.108 1.00 72.12 97 GLN A N 1
ATOM 787 C CA . GLN A 1 97 ? -19.667 3.610 29.102 1.00 72.12 97 GLN A CA 1
ATOM 788 C C . GLN A 1 97 ? -18.179 3.434 29.416 1.00 72.12 97 GLN A C 1
ATOM 790 O O . GLN A 1 97 ? -17.431 4.404 29.403 1.00 72.12 97 GLN A O 1
ATOM 795 N N . SER A 1 98 ? -17.715 2.193 29.588 1.00 80.12 98 SER A N 1
ATOM 796 C CA . SER A 1 98 ? -16.289 1.906 29.811 1.00 80.12 98 SER A CA 1
ATOM 797 C C . SER A 1 98 ? -15.413 2.376 28.639 1.00 80.12 98 SER A C 1
ATOM 799 O O . SER A 1 98 ? -14.279 2.818 28.835 1.00 80.12 98 SER A O 1
ATOM 801 N N . ILE A 1 99 ? -15.932 2.304 27.405 1.00 85.12 99 ILE A N 1
ATOM 802 C CA . ILE A 1 99 ? -15.275 2.885 26.229 1.00 85.12 99 ILE A CA 1
ATOM 803 C C . ILE A 1 99 ? -15.279 4.416 26.296 1.00 85.12 99 ILE A C 1
ATOM 805 O O . ILE A 1 99 ? -14.255 5.028 25.996 1.00 85.12 99 ILE A O 1
ATOM 809 N N . GLU A 1 100 ? -16.396 5.043 26.668 1.00 76.94 100 GLU A N 1
ATOM 810 C CA . GLU A 1 100 ? -16.483 6.500 26.818 1.00 76.94 100 GLU A CA 1
ATOM 811 C C . GLU A 1 100 ? -15.518 7.033 27.865 1.00 76.94 100 GLU A C 1
ATOM 813 O O . GLU A 1 100 ? -14.797 7.985 27.580 1.00 76.94 100 GLU A O 1
ATOM 818 N N . ASP A 1 101 ? -15.403 6.374 29.013 1.00 79.00 101 ASP A N 1
ATOM 819 C CA . ASP A 1 101 ? -14.444 6.745 30.049 1.00 79.00 101 ASP A CA 1
ATOM 820 C C . ASP A 1 101 ? -13.003 6.632 29.543 1.00 79.00 101 ASP A C 1
ATOM 822 O O . ASP A 1 101 ? -12.177 7.510 29.792 1.00 79.00 101 ASP A O 1
ATOM 826 N N . LEU A 1 102 ? -12.679 5.590 28.770 1.00 83.81 102 LEU A N 1
ATOM 827 C CA . LEU A 1 102 ? -11.366 5.470 28.133 1.00 83.81 102 LEU A CA 1
ATOM 828 C C . LEU A 1 102 ? -11.124 6.562 27.089 1.00 83.81 102 LEU A C 1
ATOM 830 O O . LEU A 1 102 ? -10.026 7.114 27.042 1.00 83.81 102 LEU A O 1
ATOM 834 N N . LEU A 1 103 ? -12.119 6.889 26.264 1.00 80.50 103 LEU A N 1
ATOM 835 C CA . LEU A 1 103 ? -12.025 7.957 25.267 1.00 80.50 103 LEU A CA 1
ATOM 836 C C . LEU A 1 103 ? -11.870 9.335 25.929 1.00 80.50 103 LEU A C 1
ATOM 838 O O . LEU A 1 103 ? -11.038 10.123 25.481 1.00 80.50 103 LEU A O 1
ATOM 842 N N . ASN A 1 104 ? -12.586 9.588 27.025 1.00 76.06 104 ASN A N 1
ATOM 843 C CA . ASN A 1 104 ? -12.506 10.816 27.817 1.00 76.06 104 ASN A CA 1
ATOM 844 C C . ASN A 1 104 ? -11.160 10.930 28.550 1.00 76.06 104 ASN A C 1
ATOM 846 O O . ASN A 1 104 ? -10.540 11.991 28.584 1.00 76.06 104 ASN A O 1
ATOM 850 N N . ASN A 1 105 ? -10.637 9.822 29.077 1.00 72.25 105 ASN A N 1
ATOM 851 C CA . ASN A 1 105 ? -9.294 9.783 29.657 1.00 72.25 105 ASN A CA 1
ATOM 852 C C . ASN A 1 105 ? -8.203 9.970 28.588 1.00 72.25 105 ASN A C 1
ATOM 854 O O . ASN A 1 105 ? -7.180 10.604 28.847 1.00 72.25 105 ASN A O 1
ATOM 858 N N . LEU A 1 106 ? -8.419 9.474 27.365 1.00 62.22 106 LEU A N 1
ATOM 859 C CA . LEU A 1 106 ? -7.538 9.728 26.222 1.00 62.22 106 LEU A CA 1
ATOM 860 C C . LEU A 1 106 ? -7.575 11.199 25.776 1.00 62.22 106 LEU A C 1
ATOM 862 O O . LEU A 1 106 ? -6.533 11.715 25.371 1.00 62.22 106 LEU A O 1
ATOM 866 N N . SER A 1 107 ? -8.721 11.886 25.858 1.00 56.91 107 SER A N 1
ATOM 867 C CA . SER A 1 107 ? -8.808 13.327 25.577 1.00 56.91 107 SER A CA 1
ATOM 868 C C . SER A 1 107 ? -8.194 14.177 26.691 1.00 56.91 107 SER A C 1
ATOM 870 O O . SER A 1 107 ? -7.417 15.075 26.392 1.00 56.91 107 SER A O 1
ATOM 872 N N . LEU A 1 108 ? -8.409 13.831 27.964 1.00 50.22 108 LEU A N 1
ATOM 873 C CA . LEU A 1 108 ? -7.775 14.513 29.104 1.00 50.22 108 LEU A CA 1
ATOM 874 C C . LEU A 1 108 ? -6.242 14.359 29.099 1.00 50.22 108 LEU A C 1
ATOM 876 O O . LEU A 1 108 ? -5.517 15.271 29.496 1.00 50.22 108 LEU A O 1
ATOM 880 N N . GLN A 1 109 ? -5.723 13.232 28.596 1.00 51.62 109 GLN A N 1
ATOM 881 C CA . GLN A 1 109 ? -4.289 13.069 28.335 1.00 51.62 109 GLN A CA 1
ATOM 882 C C . GLN A 1 109 ? -3.790 13.951 27.178 1.00 51.62 109 GLN A C 1
ATOM 884 O O . GLN A 1 109 ? -2.642 14.385 27.233 1.00 51.62 109 GLN A O 1
ATOM 889 N N . LYS A 1 110 ? -4.612 14.238 26.153 1.00 47.88 110 LYS A N 1
ATOM 890 C CA . LYS A 1 110 ? -4.255 15.154 25.048 1.00 47.88 110 LYS A CA 1
ATOM 891 C C . LYS A 1 110 ? -4.130 16.608 25.522 1.00 47.88 110 LYS A C 1
ATOM 893 O O . LYS A 1 110 ? -3.249 17.303 25.021 1.00 47.88 110 LYS A O 1
ATOM 898 N N . ASP A 1 111 ? -4.926 17.023 26.507 1.00 42.31 111 ASP A N 1
ATOM 899 C CA . ASP A 1 111 ? -4.914 18.398 27.035 1.00 42.31 111 ASP A CA 1
ATOM 900 C C . ASP A 1 111 ? -3.786 18.657 28.053 1.00 42.31 111 ASP A C 1
ATOM 902 O O . ASP A 1 111 ? -3.312 19.786 28.173 1.00 42.31 111 ASP A O 1
ATOM 906 N N . ASN A 1 112 ? -3.283 17.609 28.718 1.00 39.75 112 ASN A N 1
ATOM 907 C CA . ASN A 1 112 ? -2.174 17.685 29.685 1.00 39.75 112 ASN A CA 1
ATOM 908 C C . ASN A 1 112 ? -0.823 17.181 29.145 1.00 39.75 112 ASN A C 1
ATOM 910 O O . ASN A 1 112 ? 0.151 17.063 29.892 1.00 39.75 112 ASN A O 1
ATOM 914 N N . LEU A 1 113 ? -0.732 16.878 27.850 1.00 39.84 113 LEU A N 1
ATOM 915 C CA . LEU A 1 113 ? 0.537 16.542 27.214 1.00 39.84 113 LEU A CA 1
ATOM 916 C C . LEU A 1 113 ? 1.376 17.825 27.098 1.00 39.84 113 LEU A C 1
ATOM 918 O O . LEU A 1 113 ? 0.942 18.768 26.427 1.00 39.84 113 LEU A O 1
ATOM 922 N N . PRO A 1 114 ? 2.586 17.900 27.692 1.00 35.47 114 PRO A N 1
ATOM 923 C CA . PRO A 1 114 ? 3.474 19.013 27.404 1.00 35.47 114 PRO A CA 1
ATOM 924 C C . PRO A 1 114 ? 3.655 19.061 25.886 1.00 35.47 114 PRO A C 1
ATOM 926 O O . PRO A 1 114 ? 3.993 18.045 25.271 1.00 35.47 114 PRO A O 1
ATOM 929 N N . LYS A 1 115 ? 3.418 20.233 25.279 1.00 37.97 115 LYS A N 1
ATOM 930 C CA . LYS A 1 115 ? 3.742 20.535 23.877 1.00 37.97 115 LYS A CA 1
ATOM 931 C C . LYS A 1 115 ? 5.259 20.461 23.685 1.00 37.97 115 LYS A C 1
ATOM 933 O O . LYS A 1 115 ? 5.922 21.454 23.406 1.00 37.97 115 LYS A O 1
ATOM 938 N N . THR A 1 116 ? 5.841 19.280 23.830 1.00 41.78 116 THR A N 1
ATOM 939 C CA . THR A 1 116 ? 7.161 19.005 23.299 1.00 41.78 116 THR A CA 1
ATOM 940 C C . THR A 1 116 ? 6.947 18.826 21.808 1.00 41.78 116 THR A C 1
ATOM 942 O O . THR A 1 116 ? 6.552 17.772 21.312 1.00 41.78 116 THR A O 1
ATOM 945 N N . SER A 1 117 ? 7.151 19.912 21.064 1.00 45.38 117 SER A N 1
ATOM 946 C CA . SER A 1 117 ? 7.447 19.807 19.644 1.00 45.38 117 SER A CA 1
ATOM 947 C C . SER A 1 117 ? 8.745 19.005 19.534 1.00 45.38 117 SER A C 1
ATOM 949 O O . SER A 1 117 ? 9.845 19.549 19.544 1.00 45.38 117 SER A O 1
ATOM 951 N N . GLN A 1 118 ? 8.643 17.672 19.522 1.00 52.22 118 GLN A N 1
ATOM 952 C CA . GLN A 1 118 ? 9.786 16.827 19.211 1.00 52.22 118 GLN A CA 1
ATOM 953 C C . GLN A 1 118 ? 10.257 17.252 17.820 1.00 52.22 118 GLN A C 1
ATOM 955 O O . GLN A 1 118 ? 9.575 16.999 16.815 1.00 52.22 118 GLN A O 1
ATOM 960 N N . LYS A 1 119 ? 11.391 17.967 17.782 1.00 58.28 119 LYS A N 1
ATOM 961 C CA . LYS A 1 119 ? 12.066 18.333 16.540 1.00 58.28 119 LYS A CA 1
ATOM 962 C C . LYS A 1 119 ? 12.285 17.045 15.761 1.00 58.28 119 LYS A C 1
ATOM 964 O O . LYS A 1 119 ? 12.847 16.087 16.288 1.00 58.28 119 LYS A O 1
ATOM 969 N N . ILE A 1 120 ? 11.800 17.022 14.523 1.00 62.00 120 ILE A N 1
ATOM 970 C CA . ILE A 1 120 ? 12.119 15.940 13.598 1.00 62.00 120 ILE A CA 1
ATOM 971 C C . ILE A 1 120 ? 13.625 16.060 13.346 1.00 62.00 120 ILE A C 1
ATOM 973 O O . ILE A 1 120 ? 14.061 17.139 12.934 1.00 62.00 120 ILE A O 1
ATOM 977 N N . PRO A 1 121 ? 14.432 15.029 13.649 1.00 67.38 121 PRO A N 1
ATOM 978 C CA . PRO A 1 121 ? 15.842 15.036 13.273 1.00 67.38 121 PRO A CA 1
ATOM 979 C C . PRO A 1 121 ? 15.960 15.241 11.761 1.00 67.38 121 PRO A C 1
ATOM 981 O O . PRO A 1 121 ? 15.037 14.908 11.024 1.00 67.38 121 PRO A O 1
ATOM 984 N N . ASN A 1 122 ? 17.065 15.810 11.280 1.00 76.31 122 ASN A N 1
ATOM 985 C CA . ASN A 1 122 ? 17.228 16.026 9.844 1.00 76.31 122 ASN A CA 1
ATOM 986 C C . ASN A 1 122 ? 17.144 14.679 9.106 1.00 76.31 122 ASN A C 1
ATOM 988 O O . ASN A 1 122 ? 17.949 13.782 9.355 1.00 76.31 122 ASN A O 1
ATOM 992 N N . LEU A 1 123 ? 16.141 14.529 8.243 1.00 81.25 123 LEU A N 1
ATOM 993 C CA . LEU A 1 123 ? 15.926 13.321 7.457 1.00 81.25 123 LEU A CA 1
ATOM 994 C C . LEU A 1 123 ? 16.524 13.542 6.069 1.00 81.25 123 LEU A C 1
ATOM 996 O O . LEU A 1 123 ? 16.379 14.616 5.490 1.00 81.25 123 LEU A O 1
ATOM 1000 N N . ASN A 1 124 ? 17.161 12.517 5.505 1.00 84.56 124 ASN A N 1
ATOM 1001 C CA . ASN A 1 124 ? 17.793 12.569 4.182 1.00 84.56 124 ASN A CA 1
ATOM 1002 C C . ASN A 1 124 ? 16.771 12.567 3.023 1.00 84.56 124 ASN A C 1
ATOM 1004 O O . ASN A 1 124 ? 16.971 11.876 2.030 1.00 84.56 124 ASN A O 1
ATOM 1008 N N . GLY A 1 125 ? 15.668 13.308 3.138 1.00 86.06 125 GLY A N 1
ATOM 1009 C CA . GLY A 1 125 ? 14.604 13.396 2.140 1.00 86.06 125 GLY A CA 1
ATOM 1010 C C . GLY A 1 125 ? 13.556 14.455 2.492 1.00 86.06 125 GLY A C 1
ATOM 1011 O O . GLY A 1 125 ? 13.523 14.987 3.602 1.00 86.06 125 GLY A O 1
ATOM 1012 N N . LYS A 1 126 ? 12.674 14.760 1.538 1.00 88.75 126 LYS A N 1
ATOM 1013 C CA . LYS A 1 126 ? 11.567 15.704 1.719 1.00 88.75 126 LYS A CA 1
ATOM 1014 C C . LYS A 1 126 ? 10.380 15.001 2.367 1.00 88.75 126 LYS A C 1
ATOM 1016 O O . LYS A 1 126 ? 9.834 14.062 1.796 1.00 88.75 126 LYS A O 1
ATOM 1021 N N . ILE A 1 127 ? 9.931 15.491 3.519 1.00 87.25 127 ILE A N 1
ATOM 1022 C CA . ILE A 1 127 ? 8.695 15.015 4.151 1.00 87.25 127 ILE A CA 1
ATOM 1023 C C . ILE A 1 127 ? 7.512 15.383 3.257 1.00 87.25 127 ILE A C 1
ATOM 1025 O O . ILE A 1 127 ? 7.289 16.558 2.967 1.00 87.25 127 ILE A O 1
ATOM 1029 N N . VAL A 1 128 ? 6.758 14.377 2.823 1.00 84.06 128 VAL A N 1
ATOM 1030 C CA . VAL A 1 128 ? 5.559 14.566 1.990 1.00 84.06 128 VAL A CA 1
ATOM 1031 C C . VAL A 1 128 ? 4.277 14.145 2.702 1.00 84.06 128 VAL A C 1
ATOM 1033 O O . VAL A 1 128 ? 3.201 14.639 2.376 1.00 84.06 128 VAL A O 1
ATOM 1036 N N . TYR A 1 129 ? 4.385 13.283 3.713 1.00 81.62 129 TYR A N 1
ATOM 1037 C CA . TYR A 1 129 ? 3.273 12.874 4.562 1.00 81.62 129 TYR A CA 1
ATOM 1038 C C . TYR A 1 129 ? 3.796 12.386 5.914 1.00 81.62 129 TYR A C 1
ATOM 1040 O O . TYR A 1 129 ? 4.906 11.865 5.999 1.00 81.62 129 TYR A O 1
ATOM 1048 N N . GLN A 1 130 ? 3.015 12.560 6.978 1.00 80.38 130 GLN A N 1
ATOM 1049 C CA . GLN A 1 130 ? 3.350 12.034 8.299 1.00 80.38 130 GLN A CA 1
ATOM 1050 C C . GLN A 1 130 ? 2.097 11.766 9.133 1.00 80.38 130 GLN A C 1
ATOM 1052 O O . GLN A 1 130 ? 1.086 12.458 8.989 1.00 80.38 130 GLN A O 1
ATOM 1057 N N . ILE A 1 131 ? 2.206 10.800 10.041 1.00 75.62 131 ILE A N 1
ATOM 1058 C CA . ILE A 1 131 ? 1.239 10.500 11.100 1.00 75.62 131 ILE A CA 1
ATOM 1059 C C . ILE A 1 131 ? 2.006 10.500 12.421 1.00 75.62 131 ILE A C 1
ATOM 1061 O O . ILE A 1 131 ? 3.112 9.964 12.495 1.00 75.62 131 ILE A O 1
ATOM 1065 N N . GLN A 1 132 ? 1.441 11.114 13.459 1.00 72.19 132 GLN A N 1
ATOM 1066 C CA . GLN A 1 132 ? 2.038 11.169 14.791 1.00 72.19 132 GLN A CA 1
ATOM 1067 C C . GLN A 1 132 ? 1.093 10.558 15.824 1.00 72.19 132 GLN A C 1
ATOM 1069 O O . GLN A 1 132 ? -0.065 10.955 15.919 1.00 72.19 132 GLN A O 1
ATOM 1074 N N . GLU A 1 133 ? 1.629 9.657 16.641 1.00 63.22 133 GLU A N 1
ATOM 1075 C CA . GLU A 1 133 ? 0.959 9.029 17.775 1.00 63.22 133 GLU A CA 1
ATOM 1076 C C . GLU A 1 133 ? 1.867 9.091 19.007 1.00 63.22 133 GLU A C 1
ATOM 1078 O O . GLU A 1 133 ? 2.868 8.381 19.082 1.00 63.22 133 GLU A O 1
ATOM 1083 N N . LYS A 1 134 ? 1.519 9.923 19.998 1.00 69.75 134 LYS A N 1
ATOM 1084 C CA . LYS A 1 134 ? 2.302 10.114 21.236 1.00 69.75 134 LYS A CA 1
ATOM 1085 C C . LYS A 1 134 ? 3.803 10.335 20.939 1.00 69.75 134 LYS A C 1
ATOM 1087 O O . LYS A 1 134 ? 4.163 11.390 20.419 1.00 69.75 134 LYS A O 1
ATOM 1092 N N . ASP A 1 135 ? 4.636 9.331 21.224 1.00 69.50 135 ASP A N 1
ATOM 1093 C CA . ASP A 1 135 ? 6.100 9.327 21.074 1.00 69.50 135 ASP A CA 1
ATOM 1094 C C . ASP A 1 135 ? 6.605 8.750 19.743 1.00 69.50 135 ASP A C 1
ATOM 1096 O O . ASP A 1 135 ? 7.816 8.640 19.535 1.00 69.50 135 ASP A O 1
ATOM 1100 N N . ARG A 1 136 ? 5.689 8.334 18.866 1.00 74.00 136 ARG A N 1
ATOM 1101 C CA . ARG A 1 136 ? 5.963 7.676 17.592 1.00 74.00 136 ARG A CA 1
ATOM 1102 C C . ARG A 1 136 ? 5.475 8.549 16.444 1.00 74.00 136 ARG A C 1
ATOM 1104 O O . ARG A 1 136 ? 4.364 9.074 16.465 1.00 74.00 136 ARG A O 1
ATOM 1111 N N . ARG A 1 137 ? 6.282 8.675 15.397 1.00 79.75 137 ARG A N 1
ATOM 1112 C CA . ARG A 1 137 ? 5.897 9.356 14.160 1.00 79.75 137 ARG A CA 1
ATOM 1113 C C . ARG A 1 137 ? 6.282 8.495 12.965 1.00 79.75 137 ARG A C 1
ATOM 1115 O O . ARG A 1 137 ? 7.445 8.132 12.843 1.00 79.75 137 ARG A O 1
ATOM 1122 N N . ILE A 1 138 ? 5.327 8.189 12.090 1.00 82.25 138 ILE A N 1
ATOM 1123 C CA . ILE A 1 138 ? 5.599 7.571 10.788 1.00 82.25 138 ILE A CA 1
ATOM 1124 C C . ILE A 1 138 ? 5.631 8.671 9.735 1.00 82.25 138 ILE A C 1
ATOM 1126 O O . ILE A 1 138 ? 4.716 9.488 9.657 1.00 82.25 138 ILE A O 1
ATOM 1130 N N . ILE A 1 139 ? 6.694 8.708 8.943 1.00 85.62 139 ILE A N 1
ATOM 1131 C CA . ILE A 1 139 ? 7.004 9.776 7.997 1.00 85.62 139 ILE A CA 1
ATOM 1132 C C . ILE A 1 139 ? 7.254 9.148 6.628 1.00 85.62 139 ILE A C 1
ATOM 1134 O O . ILE A 1 139 ? 8.102 8.270 6.490 1.00 85.62 139 ILE A O 1
ATOM 1138 N N . LEU A 1 140 ? 6.539 9.626 5.613 1.00 88.56 140 LEU A N 1
ATOM 1139 C CA . LEU A 1 140 ? 6.827 9.350 4.213 1.00 88.56 140 LEU A CA 1
ATOM 1140 C C . LEU A 1 140 ? 7.765 10.432 3.678 1.00 88.56 140 LEU A C 1
ATOM 1142 O O . LEU A 1 140 ? 7.438 11.626 3.681 1.00 88.56 140 LEU A O 1
ATOM 1146 N N . LEU A 1 141 ? 8.917 9.992 3.195 1.00 91.00 141 LEU A N 1
ATOM 1147 C CA . LEU A 1 141 ? 9.925 10.811 2.551 1.00 91.00 141 LEU A CA 1
ATOM 1148 C C . LEU A 1 141 ? 9.901 10.582 1.044 1.00 91.00 141 LEU A C 1
ATOM 1150 O O . LEU A 1 141 ? 9.827 9.445 0.582 1.00 91.00 141 LEU A O 1
ATOM 1154 N N . LYS A 1 142 ? 10.017 11.674 0.295 1.00 89.12 142 LYS A N 1
ATOM 1155 C CA . LYS A 1 142 ? 10.293 11.702 -1.140 1.00 89.12 142 LYS A CA 1
ATOM 1156 C C . LYS A 1 142 ? 11.728 12.176 -1.369 1.00 89.12 142 LYS A C 1
ATOM 1158 O O . LYS A 1 142 ? 12.260 12.932 -0.554 1.00 89.12 142 LYS A O 1
ATOM 1163 N N . ASP A 1 143 ? 12.324 11.772 -2.489 1.00 86.75 143 ASP A N 1
ATOM 1164 C CA . ASP A 1 143 ? 13.689 12.143 -2.875 1.00 86.75 143 ASP A CA 1
ATOM 1165 C C . ASP A 1 143 ? 14.693 11.740 -1.781 1.00 86.75 143 ASP A C 1
ATOM 1167 O O . ASP A 1 143 ? 15.640 12.468 -1.469 1.00 86.75 143 ASP A O 1
ATOM 1171 N N . PHE A 1 144 ? 14.442 10.582 -1.158 1.00 88.56 144 PHE A N 1
ATOM 1172 C CA . PHE A 1 144 ? 15.324 10.023 -0.150 1.00 88.56 144 PHE A CA 1
ATOM 1173 C C . PHE A 1 144 ? 16.689 9.743 -0.785 1.00 88.56 144 PHE A C 1
ATOM 1175 O O . PHE A 1 144 ? 16.778 9.260 -1.917 1.00 88.56 144 PHE A O 1
ATOM 1182 N N . LYS A 1 145 ? 17.767 10.096 -0.088 1.00 82.38 145 LYS A N 1
ATOM 1183 C CA . LYS A 1 145 ? 19.135 9.823 -0.535 1.00 82.38 145 LYS A CA 1
ATOM 1184 C C . LYS A 1 145 ? 19.571 8.477 0.052 1.00 82.38 145 LYS A C 1
ATOM 1186 O O . LYS A 1 145 ? 19.995 8.474 1.211 1.00 82.38 145 LYS A O 1
ATOM 1191 N N . PRO A 1 146 ? 19.463 7.361 -0.697 1.00 69.12 146 PRO A N 1
ATOM 1192 C CA . PRO A 1 146 ? 19.966 6.079 -0.226 1.00 69.12 146 PRO A CA 1
ATOM 1193 C C . PRO A 1 146 ? 21.472 6.178 0.016 1.00 69.12 146 PRO A C 1
ATOM 1195 O O . PRO A 1 146 ? 22.186 6.929 -0.658 1.00 69.12 146 PRO A O 1
ATOM 1198 N N . THR A 1 147 ? 21.955 5.427 1.000 1.00 60.47 147 THR A N 1
ATOM 1199 C CA . THR A 1 147 ? 23.385 5.350 1.324 1.00 60.47 147 THR A CA 1
ATOM 1200 C C . THR A 1 147 ? 24.184 4.656 0.223 1.00 60.47 147 THR A C 1
ATOM 1202 O O . THR A 1 147 ? 25.346 4.998 0.006 1.00 60.47 147 THR A O 1
ATOM 1205 N N . ASP A 1 148 ? 23.545 3.753 -0.523 1.00 65.06 148 ASP A N 1
ATOM 1206 C CA . ASP A 1 148 ? 24.169 2.994 -1.601 1.00 65.06 148 ASP A CA 1
ATOM 1207 C C . ASP A 1 148 ? 23.906 3.637 -2.968 1.00 65.06 148 ASP A C 1
ATOM 1209 O O . ASP A 1 148 ? 22.776 3.958 -3.341 1.00 65.06 148 ASP A O 1
ATOM 1213 N N . ARG A 1 149 ? 24.970 3.815 -3.762 1.00 60.94 149 ARG A N 1
ATOM 1214 C CA . ARG A 1 149 ? 24.851 4.305 -5.142 1.00 60.94 149 ARG A CA 1
ATOM 1215 C C . ARG A 1 149 ? 24.464 3.166 -6.076 1.00 60.94 149 ARG A C 1
ATOM 1217 O O . ARG A 1 149 ? 25.314 2.379 -6.489 1.00 60.94 149 ARG A O 1
ATOM 1224 N N . ILE A 1 150 ? 23.197 3.128 -6.475 1.00 72.44 150 ILE A N 1
ATOM 1225 C CA . ILE A 1 150 ? 22.700 2.170 -7.463 1.00 72.44 150 ILE A CA 1
ATOM 1226 C C . ILE A 1 150 ? 22.635 2.839 -8.842 1.00 72.44 150 ILE A C 1
ATOM 1228 O O . ILE A 1 150 ? 21.715 3.586 -9.171 1.00 72.44 150 ILE A O 1
ATOM 1232 N N . TYR A 1 151 ? 23.648 2.581 -9.672 1.00 76.44 151 TYR A N 1
ATOM 1233 C CA . TYR A 1 151 ? 23.821 3.275 -10.957 1.00 76.44 151 TYR A CA 1
ATOM 1234 C C . TYR A 1 151 ? 22.811 2.875 -12.044 1.00 76.44 151 TYR A C 1
ATOM 1236 O O . TYR A 1 151 ? 22.603 3.635 -12.986 1.00 76.44 151 TYR A O 1
ATOM 1244 N N . TYR A 1 152 ? 22.185 1.698 -11.946 1.00 84.00 152 TYR A N 1
ATOM 1245 C CA . TYR A 1 152 ? 21.298 1.186 -13.000 1.00 84.00 152 TYR A CA 1
ATOM 1246 C C . TYR A 1 152 ? 19.851 1.689 -12.905 1.00 84.00 152 TYR A C 1
ATOM 1248 O O . TYR A 1 152 ? 19.158 1.723 -13.920 1.00 84.00 152 TYR A O 1
ATOM 1256 N N . GLU A 1 153 ? 19.391 2.118 -11.730 1.00 87.56 153 GLU A N 1
ATOM 1257 C CA . GLU A 1 153 ? 17.995 2.525 -11.526 1.00 87.56 153 GLU A CA 1
ATOM 1258 C C . GLU A 1 153 ? 17.623 3.773 -12.317 1.00 87.56 153 GLU A C 1
ATOM 1260 O O . GLU A 1 153 ? 16.565 3.821 -12.941 1.00 87.56 153 GLU A O 1
ATOM 1265 N N . ALA A 1 154 ? 18.500 4.783 -12.319 1.00 86.69 154 ALA A N 1
ATOM 1266 C CA . ALA A 1 154 ? 18.225 6.041 -13.003 1.00 86.69 154 ALA A CA 1
ATOM 1267 C C . ALA A 1 154 ? 18.026 5.832 -14.520 1.00 86.69 154 ALA A C 1
ATOM 1269 O O . ALA A 1 154 ? 16.961 6.202 -15.016 1.00 86.69 154 ALA A O 1
ATOM 1270 N N . PRO A 1 155 ? 18.941 5.163 -15.257 1.00 87.88 155 PRO A N 1
ATOM 1271 C CA . PRO A 1 155 ? 18.717 4.833 -16.667 1.00 87.88 155 PRO A CA 1
ATOM 1272 C C . PRO A 1 155 ? 17.470 3.979 -16.922 1.00 87.88 155 PRO A C 1
ATOM 1274 O O . PRO A 1 155 ? 16.773 4.183 -17.918 1.00 87.88 155 PRO A O 1
ATOM 1277 N N . MET A 1 156 ? 17.175 3.019 -16.043 1.00 93.25 156 MET A N 1
ATOM 1278 C CA . MET A 1 156 ? 16.003 2.152 -16.183 1.00 93.25 156 MET A CA 1
ATOM 1279 C C . MET A 1 156 ? 14.696 2.943 -16.067 1.00 93.25 156 MET A C 1
ATOM 1281 O O . MET A 1 156 ? 13.787 2.736 -16.876 1.00 93.25 156 MET A O 1
ATOM 1285 N N . ILE A 1 157 ? 14.617 3.877 -15.115 1.00 91.69 157 ILE A N 1
ATOM 1286 C CA . ILE A 1 157 ? 13.464 4.767 -14.942 1.00 91.69 157 ILE A CA 1
ATOM 1287 C C . ILE A 1 157 ? 13.338 5.752 -16.104 1.00 91.69 157 ILE A C 1
ATOM 1289 O O . ILE A 1 157 ? 12.238 5.920 -16.625 1.00 91.69 157 ILE A O 1
ATOM 1293 N N . GLU A 1 158 ? 14.434 6.357 -16.566 1.00 89.25 158 GLU A N 1
ATOM 1294 C CA . GLU A 1 158 ? 14.389 7.284 -17.706 1.00 89.25 158 GLU A CA 1
ATOM 1295 C C . GLU A 1 158 ? 13.905 6.614 -18.997 1.00 89.25 158 GLU A C 1
ATOM 1297 O O . GLU A 1 158 ? 13.173 7.216 -19.780 1.00 89.25 158 GLU A O 1
ATOM 1302 N N . ASN A 1 159 ? 14.250 5.345 -19.224 1.00 89.88 159 ASN A N 1
ATOM 1303 C CA . ASN A 1 159 ? 13.715 4.609 -20.368 1.00 89.88 159 ASN A CA 1
ATOM 1304 C C . ASN A 1 159 ? 12.263 4.173 -20.165 1.00 89.88 159 ASN A C 1
ATOM 1306 O O . ASN A 1 159 ? 11.480 4.272 -21.107 1.00 89.88 159 ASN A O 1
ATOM 1310 N N . LEU A 1 160 ? 11.875 3.767 -18.952 1.00 90.56 160 LEU A N 1
ATOM 1311 C CA . LEU A 1 160 ? 10.479 3.450 -18.647 1.00 90.56 160 LEU A CA 1
ATOM 1312 C C . LEU A 1 160 ? 9.569 4.667 -18.867 1.00 90.56 160 LEU A C 1
ATOM 1314 O O . LEU A 1 160 ? 8.498 4.521 -19.451 1.00 90.56 160 LEU A O 1
ATOM 1318 N N . LYS A 1 161 ? 10.018 5.876 -18.497 1.00 88.25 161 LYS A N 1
ATOM 1319 C CA . LYS A 1 161 ? 9.289 7.134 -18.741 1.00 88.25 161 LYS A CA 1
ATOM 1320 C C . LYS A 1 161 ? 8.915 7.346 -20.213 1.00 88.25 161 LYS A C 1
ATOM 1322 O O . LYS A 1 161 ? 7.903 7.975 -20.482 1.00 88.25 161 LYS A O 1
ATOM 1327 N N . LYS A 1 162 ? 9.674 6.789 -21.165 1.00 85.56 162 LYS A N 1
ATOM 1328 C CA . LYS A 1 162 ? 9.377 6.883 -22.609 1.00 85.56 162 LYS A CA 1
ATOM 1329 C C . LYS A 1 162 ? 8.171 6.040 -23.039 1.00 85.56 162 LYS A C 1
ATOM 1331 O O . LYS A 1 162 ? 7.617 6.291 -24.105 1.00 85.56 162 LYS A O 1
ATOM 1336 N N . LEU A 1 163 ? 7.809 5.022 -22.257 1.00 82.56 163 LEU A N 1
ATOM 1337 C CA . LEU A 1 163 ? 6.612 4.190 -22.449 1.00 82.56 163 LEU A CA 1
ATOM 1338 C C . LEU A 1 163 ? 5.494 4.562 -21.468 1.00 82.56 163 LEU A C 1
ATOM 1340 O O . LEU A 1 163 ? 4.357 4.118 -21.619 1.00 82.56 163 LEU A O 1
ATOM 1344 N N . TRP A 1 164 ? 5.822 5.355 -20.449 1.00 83.00 164 TRP A N 1
ATOM 1345 C CA . TRP A 1 164 ? 4.915 5.731 -19.384 1.00 83.00 164 TRP A CA 1
ATOM 1346 C C . TRP A 1 164 ? 3.929 6.793 -19.860 1.00 83.00 164 TRP A C 1
ATOM 1348 O O . TRP A 1 164 ? 4.309 7.920 -20.163 1.00 83.00 164 TRP A O 1
ATOM 1358 N N . ARG A 1 165 ? 2.648 6.431 -19.900 1.00 78.75 165 ARG A N 1
ATOM 1359 C CA . ARG A 1 165 ? 1.552 7.350 -20.252 1.00 78.75 165 ARG A CA 1
ATOM 1360 C C . ARG A 1 165 ? 0.876 7.977 -19.033 1.00 78.75 165 ARG A C 1
ATOM 1362 O O . ARG A 1 165 ? -0.030 8.786 -19.180 1.00 78.75 165 ARG A O 1
ATOM 1369 N N . GLY A 1 166 ? 1.297 7.575 -17.837 1.00 67.00 166 GLY A N 1
ATOM 1370 C CA . GLY A 1 166 ? 0.769 8.080 -16.581 1.00 67.00 166 GLY A CA 1
ATOM 1371 C C . GLY A 1 166 ? 1.417 9.392 -16.136 1.00 67.00 166 GLY A C 1
ATOM 1372 O O . GLY A 1 166 ? 2.277 9.963 -16.808 1.00 67.00 166 GLY A O 1
ATOM 1373 N N . LYS A 1 167 ? 1.053 9.842 -14.933 1.00 74.94 167 LYS A N 1
ATOM 1374 C CA . LYS A 1 167 ? 1.706 10.976 -14.259 1.00 74.94 167 LYS A CA 1
ATOM 1375 C C . LYS A 1 167 ? 3.157 10.639 -13.900 1.00 74.94 167 LYS A C 1
ATOM 1377 O O . LYS A 1 167 ? 3.542 9.475 -13.869 1.00 74.94 167 LYS A O 1
ATOM 1382 N N . THR A 1 168 ? 3.960 11.652 -13.587 1.00 78.69 168 THR A N 1
ATOM 1383 C CA . THR A 1 168 ? 5.403 11.534 -13.319 1.00 78.69 168 THR A CA 1
ATOM 1384 C C . THR A 1 168 ? 5.781 10.352 -12.419 1.00 78.69 168 THR A C 1
ATOM 1386 O O . THR A 1 168 ? 5.265 10.206 -11.312 1.00 78.69 168 THR A O 1
ATOM 1389 N N . ILE A 1 169 ? 6.752 9.551 -12.871 1.00 86.00 169 ILE A N 1
ATOM 1390 C CA . ILE A 1 169 ? 7.411 8.538 -12.040 1.00 86.00 169 ILE A CA 1
ATOM 1391 C C . ILE A 1 169 ? 8.391 9.241 -11.097 1.00 86.00 169 ILE A C 1
ATOM 1393 O O . ILE A 1 169 ? 9.306 9.943 -11.542 1.00 86.00 169 ILE A O 1
ATOM 1397 N N . HIS A 1 170 ? 8.209 9.043 -9.798 1.00 86.00 170 HIS A N 1
ATOM 1398 C CA . HIS A 1 170 ? 9.071 9.574 -8.755 1.00 86.00 170 HIS A CA 1
ATOM 1399 C C . HIS A 1 170 ? 9.969 8.471 -8.190 1.00 86.0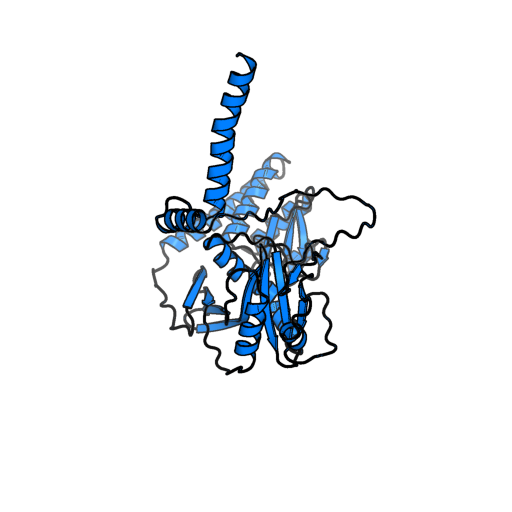0 170 HIS A C 1
ATOM 1401 O O . HIS A 1 170 ? 9.542 7.330 -8.050 1.00 86.00 170 HIS A O 1
ATOM 1407 N N . ARG A 1 171 ? 11.212 8.817 -7.856 1.00 88.50 171 ARG A N 1
ATOM 1408 C CA . ARG A 1 171 ? 12.211 7.876 -7.338 1.00 88.50 171 ARG A CA 1
ATOM 1409 C C . ARG A 1 171 ? 12.404 8.044 -5.835 1.00 88.50 171 ARG A C 1
ATOM 1411 O O . ARG A 1 171 ? 12.128 9.118 -5.301 1.00 88.50 171 ARG A O 1
ATOM 1418 N N . ASN A 1 172 ? 12.929 6.999 -5.205 1.00 87.69 172 ASN A N 1
ATOM 1419 C CA . ASN A 1 172 ? 13.445 6.985 -3.840 1.00 87.69 172 ASN A CA 1
ATOM 1420 C C . ASN A 1 172 ? 12.438 7.489 -2.797 1.00 87.69 172 ASN A C 1
ATOM 1422 O O . ASN A 1 172 ? 12.585 8.578 -2.227 1.00 87.69 172 ASN A O 1
ATOM 1426 N N . PHE A 1 173 ? 11.409 6.688 -2.540 1.00 92.25 173 PHE A N 1
ATOM 1427 C CA . PHE A 1 173 ? 10.527 6.911 -1.399 1.00 92.25 173 PHE A CA 1
ATOM 1428 C C . PHE A 1 173 ? 11.033 6.122 -0.209 1.00 92.25 173 PHE A C 1
ATOM 1430 O O . PHE A 1 173 ? 11.439 4.976 -0.361 1.00 92.25 173 PHE A O 1
ATOM 1437 N N . ALA A 1 174 ? 10.960 6.711 0.978 1.00 91.31 174 ALA A N 1
ATOM 1438 C CA . ALA A 1 174 ? 11.273 6.005 2.211 1.00 91.31 174 ALA A CA 1
ATOM 1439 C C . ALA A 1 174 ? 10.164 6.200 3.238 1.00 91.31 174 ALA A C 1
ATOM 1441 O O . ALA A 1 174 ? 9.604 7.289 3.367 1.00 91.31 174 ALA A O 1
ATOM 1442 N N . ILE A 1 175 ? 9.865 5.142 3.986 1.00 88.12 175 ILE A N 1
ATOM 1443 C CA . ILE A 1 175 ? 9.033 5.217 5.182 1.00 88.12 175 ILE A CA 1
ATOM 1444 C C . ILE A 1 175 ? 9.950 5.133 6.381 1.00 88.12 175 ILE A C 1
ATOM 1446 O O . ILE A 1 175 ? 10.725 4.187 6.529 1.00 88.12 175 ILE A O 1
ATOM 1450 N N . VAL A 1 176 ? 9.837 6.129 7.243 1.00 90.06 176 VAL A N 1
ATOM 1451 C CA . VAL A 1 176 ? 10.686 6.287 8.409 1.00 90.06 176 VAL A CA 1
ATOM 1452 C C . VAL A 1 176 ? 9.823 6.361 9.650 1.00 90.06 176 VAL A C 1
ATOM 1454 O O . VAL A 1 176 ? 8.815 7.062 9.689 1.00 90.06 176 VAL A O 1
ATOM 1457 N N . GLU A 1 177 ? 10.239 5.642 10.676 1.00 86.88 177 GLU A N 1
ATOM 1458 C CA . GLU A 1 177 ? 9.679 5.727 12.008 1.00 86.88 177 GLU A CA 1
ATOM 1459 C C . GLU A 1 177 ? 10.617 6.522 12.908 1.00 86.88 177 GLU A C 1
ATOM 1461 O O . GLU A 1 177 ? 11.817 6.265 12.964 1.00 86.88 177 GLU A O 1
ATOM 1466 N N . VAL A 1 178 ? 10.056 7.486 13.628 1.00 83.12 178 VAL A N 1
ATOM 1467 C CA . VAL A 1 178 ? 10.763 8.245 14.653 1.00 83.12 178 VAL A CA 1
ATOM 1468 C C . VAL A 1 178 ? 10.151 7.910 16.003 1.00 83.12 178 VAL A C 1
ATOM 1470 O O . VAL A 1 178 ? 8.977 8.203 16.226 1.00 83.12 178 VAL A O 1
ATOM 1473 N N . ILE A 1 179 ? 10.940 7.313 16.898 1.00 80.94 179 ILE A N 1
ATOM 1474 C CA . ILE A 1 179 ? 10.555 7.039 18.290 1.00 80.94 179 ILE A CA 1
ATOM 1475 C C . ILE A 1 179 ? 11.565 7.719 19.202 1.00 80.94 179 ILE A C 1
ATOM 1477 O O . ILE A 1 179 ? 12.748 7.384 19.164 1.00 80.94 179 ILE A O 1
ATOM 1481 N N . LYS A 1 180 ? 11.113 8.666 20.035 1.00 71.50 180 LYS A N 1
ATOM 1482 C CA . LYS A 1 180 ? 11.980 9.381 20.998 1.00 71.50 180 LYS A CA 1
ATOM 1483 C C . LYS A 1 180 ? 13.301 9.858 20.356 1.00 71.50 180 LYS A C 1
ATOM 1485 O O . LYS A 1 180 ? 14.379 9.614 20.886 1.00 71.50 180 LYS A O 1
ATOM 1490 N N . GLN A 1 181 ? 13.202 10.497 19.183 1.00 71.56 181 GLN A N 1
ATOM 1491 C CA . GLN A 1 181 ? 14.311 10.998 18.341 1.00 71.56 181 GLN A CA 1
ATOM 1492 C C . GLN A 1 181 ? 15.186 9.947 17.629 1.00 71.56 181 GLN A C 1
ATOM 1494 O O . GLN A 1 181 ? 15.993 10.326 16.781 1.00 71.56 181 GLN A O 1
ATOM 1499 N N . LYS A 1 182 ? 15.019 8.645 17.888 1.00 79.75 182 LYS A N 1
ATOM 1500 C CA . LYS A 1 182 ? 15.668 7.596 17.088 1.00 79.75 182 LYS A CA 1
ATOM 1501 C C . LYS A 1 182 ? 14.928 7.414 15.771 1.00 79.75 182 LYS A C 1
ATOM 1503 O O . LYS A 1 182 ? 13.703 7.331 15.767 1.00 79.75 182 LYS A O 1
ATOM 1508 N N . VAL A 1 183 ? 15.683 7.352 14.678 1.00 84.88 183 VAL A N 1
ATOM 1509 C CA . VAL A 1 183 ? 15.173 7.248 13.309 1.00 84.88 183 VAL A CA 1
ATOM 1510 C C . VAL A 1 183 ? 15.406 5.833 12.794 1.00 84.88 183 VAL A C 1
ATOM 1512 O O . VAL A 1 183 ? 16.550 5.411 12.655 1.00 84.88 183 VAL A O 1
ATOM 1515 N N . ASN A 1 184 ? 14.326 5.126 12.481 1.00 85.56 184 ASN A N 1
ATOM 1516 C CA . ASN A 1 184 ? 14.345 3.790 11.900 1.00 85.56 184 ASN A CA 1
ATOM 1517 C C . ASN A 1 184 ? 13.801 3.854 10.471 1.00 85.56 184 ASN A C 1
ATOM 1519 O O . ASN A 1 184 ? 12.656 4.253 10.259 1.00 85.56 184 ASN A O 1
ATOM 1523 N N . ILE A 1 185 ? 14.592 3.435 9.484 1.00 87.56 185 ILE A N 1
ATOM 1524 C CA . ILE A 1 185 ? 14.101 3.279 8.111 1.00 87.56 185 ILE A CA 1
ATOM 1525 C C . ILE A 1 185 ? 13.321 1.966 8.050 1.00 87.56 185 ILE A C 1
ATOM 1527 O O . ILE A 1 185 ? 13.885 0.884 8.201 1.00 87.56 185 ILE A O 1
ATOM 1531 N N . LEU A 1 186 ? 12.009 2.065 7.865 1.00 84.38 186 LEU A N 1
ATOM 1532 C CA . LEU A 1 186 ? 11.119 0.911 7.808 1.00 84.38 186 LEU A CA 1
ATOM 1533 C C . LEU A 1 186 ? 11.112 0.266 6.421 1.00 84.38 186 LEU A C 1
ATOM 1535 O O . LEU A 1 186 ? 11.021 -0.957 6.302 1.00 84.38 186 LEU A O 1
ATOM 1539 N N . CYS A 1 187 ? 11.168 1.092 5.378 1.00 86.69 187 CYS A N 1
ATOM 1540 C CA . CYS A 1 187 ? 11.075 0.659 3.993 1.00 86.69 187 CYS A CA 1
ATOM 1541 C C . CYS A 1 187 ? 11.624 1.719 3.044 1.00 86.69 187 CYS A C 1
ATOM 1543 O O . CYS A 1 187 ? 11.449 2.911 3.287 1.00 86.69 187 CYS A O 1
ATOM 1545 N N . GLU A 1 188 ? 12.183 1.261 1.930 1.00 90.62 188 GLU A N 1
ATOM 1546 C CA . GLU A 1 188 ? 12.516 2.069 0.762 1.00 90.62 188 GLU A CA 1
ATOM 1547 C C . GLU A 1 188 ? 11.789 1.483 -0.453 1.00 90.62 188 GLU A C 1
ATOM 1549 O O . GLU A 1 188 ? 11.651 0.265 -0.566 1.00 90.62 188 GLU A O 1
ATOM 1554 N N . PHE A 1 189 ? 11.268 2.352 -1.314 1.00 91.69 189 PHE A N 1
ATOM 1555 C CA . PHE A 1 189 ? 10.708 1.999 -2.611 1.00 91.69 189 PHE A CA 1
ATOM 1556 C C . PHE A 1 189 ? 11.501 2.733 -3.689 1.00 91.69 189 PHE A C 1
ATOM 1558 O O . PHE A 1 189 ? 11.574 3.969 -3.681 1.00 91.69 189 PHE A O 1
ATOM 1565 N N . ASP A 1 190 ? 12.060 1.972 -4.627 1.00 92.19 190 ASP A N 1
ATOM 1566 C CA . ASP A 1 190 ? 12.995 2.482 -5.635 1.00 92.19 190 ASP A CA 1
ATOM 1567 C C . ASP A 1 190 ? 12.311 3.510 -6.550 1.00 92.19 190 ASP A C 1
ATOM 1569 O O . ASP A 1 190 ? 12.864 4.572 -6.862 1.00 92.19 190 ASP A O 1
ATOM 1573 N N . ALA A 1 191 ? 11.057 3.243 -6.931 1.00 92.62 191 ALA A N 1
ATOM 1574 C CA . ALA A 1 191 ? 10.213 4.224 -7.598 1.00 92.62 191 ALA A CA 1
ATOM 1575 C C . ALA A 1 191 ? 8.718 4.000 -7.353 1.00 92.62 191 ALA A C 1
ATOM 1577 O O . ALA A 1 191 ? 8.267 2.901 -7.035 1.00 92.62 191 ALA A O 1
ATOM 1578 N N . ILE A 1 192 ? 7.936 5.053 -7.572 1.00 93.50 192 ILE A N 1
ATOM 1579 C CA . ILE A 1 192 ? 6.480 4.996 -7.672 1.00 93.50 192 ILE A CA 1
ATOM 1580 C C . ILE A 1 192 ? 6.014 5.775 -8.901 1.00 93.50 192 ILE A C 1
ATOM 1582 O O . ILE A 1 192 ? 6.615 6.782 -9.276 1.00 93.50 192 ILE A O 1
ATOM 1586 N N . GLY A 1 193 ? 4.920 5.348 -9.513 1.00 91.31 193 GLY A N 1
ATOM 1587 C CA . GLY A 1 193 ? 4.268 6.063 -10.606 1.00 91.31 193 GLY A CA 1
ATOM 1588 C C . GLY A 1 193 ? 2.761 5.875 -10.543 1.00 91.31 193 GLY A C 1
ATOM 1589 O O . GLY A 1 193 ? 2.289 4.861 -10.039 1.00 91.31 193 GLY A O 1
ATOM 1590 N N . VAL A 1 194 ? 2.005 6.843 -11.060 1.00 89.12 194 VAL A N 1
ATOM 1591 C CA . VAL A 1 194 ? 0.550 6.705 -11.212 1.00 89.12 194 VAL A CA 1
ATOM 1592 C C . VAL A 1 194 ? 0.207 6.563 -12.687 1.00 89.12 194 VAL A C 1
ATOM 1594 O O . VAL A 1 194 ? 0.531 7.455 -13.469 1.00 89.12 194 VAL A O 1
ATOM 1597 N N . LEU A 1 195 ? -0.429 5.453 -13.051 1.00 85.94 195 LEU A N 1
ATOM 1598 C CA . LEU A 1 195 ? -0.932 5.156 -14.391 1.00 85.94 195 LEU A CA 1
ATOM 1599 C C . LEU A 1 195 ? -2.452 5.045 -14.308 1.00 85.94 195 LEU A C 1
ATOM 1601 O O . LEU A 1 195 ? -2.948 4.162 -13.617 1.00 85.94 195 LEU A O 1
ATOM 1605 N N . ASP A 1 196 ? -3.173 5.949 -14.967 1.00 83.62 196 ASP A N 1
ATOM 1606 C CA . ASP A 1 196 ? -4.626 6.090 -14.827 1.00 83.62 196 ASP A CA 1
ATOM 1607 C C . ASP A 1 196 ? -5.044 6.196 -13.344 1.00 83.62 196 ASP A C 1
ATOM 1609 O O . ASP A 1 196 ? -4.656 7.139 -12.651 1.00 83.62 196 ASP A O 1
ATOM 1613 N N . ASP A 1 197 ? -5.793 5.217 -12.835 1.00 83.12 197 ASP A N 1
ATOM 1614 C CA . ASP A 1 197 ? -6.226 5.093 -11.444 1.00 83.12 197 ASP A CA 1
ATOM 1615 C C . ASP A 1 197 ? -5.366 4.106 -10.628 1.00 83.12 197 ASP A C 1
ATOM 1617 O O . ASP A 1 197 ? -5.811 3.576 -9.609 1.00 83.12 197 ASP A O 1
ATOM 1621 N N . ILE A 1 198 ? -4.128 3.842 -11.055 1.00 86.94 198 ILE A N 1
ATOM 1622 C CA . ILE A 1 198 ? -3.274 2.789 -10.492 1.00 86.94 198 ILE A CA 1
ATOM 1623 C C . ILE A 1 198 ? -1.976 3.354 -9.948 1.00 86.94 198 ILE A C 1
ATOM 1625 O O . ILE A 1 198 ? -1.189 3.960 -10.673 1.00 86.94 198 ILE A O 1
ATOM 1629 N N . LEU A 1 199 ? -1.711 3.085 -8.673 1.00 91.25 199 LEU A N 1
ATOM 1630 C CA . LEU A 1 199 ? -0.406 3.302 -8.067 1.00 91.25 199 LEU A CA 1
ATOM 1631 C C . LEU A 1 199 ? 0.515 2.113 -8.365 1.00 91.25 199 LEU A C 1
ATOM 1633 O O . LEU A 1 199 ? 0.373 1.039 -7.789 1.00 91.25 199 LEU A O 1
ATOM 1637 N N . CYS A 1 200 ? 1.503 2.319 -9.222 1.00 93.38 200 CYS A N 1
ATOM 1638 C CA . CYS A 1 200 ? 2.574 1.367 -9.480 1.00 93.38 200 CYS A CA 1
ATOM 1639 C C . CYS A 1 200 ? 3.746 1.631 -8.530 1.00 93.38 200 CYS A C 1
ATOM 1641 O O . CYS A 1 200 ? 4.287 2.737 -8.513 1.00 93.38 200 CYS A O 1
ATOM 1643 N N . ILE A 1 201 ? 4.153 0.623 -7.759 1.00 94.31 201 ILE A N 1
ATOM 1644 C CA . ILE A 1 201 ? 5.308 0.684 -6.854 1.00 94.31 201 ILE A CA 1
ATOM 1645 C C . ILE A 1 201 ? 6.369 -0.279 -7.371 1.00 94.31 201 ILE A C 1
ATOM 1647 O O . ILE A 1 201 ? 6.093 -1.462 -7.573 1.00 94.31 201 ILE A O 1
ATOM 1651 N N . PHE A 1 202 ? 7.574 0.235 -7.587 1.00 94.88 202 PHE A N 1
ATOM 1652 C CA . PHE A 1 202 ? 8.659 -0.470 -8.247 1.00 94.88 202 PHE A CA 1
ATOM 1653 C C . PHE A 1 202 ? 9.736 -0.893 -7.251 1.00 94.88 202 PHE A C 1
ATOM 1655 O O . PHE A 1 202 ? 10.243 -0.069 -6.490 1.00 94.88 202 PHE A O 1
ATOM 1662 N N . GLU A 1 203 ? 10.125 -2.159 -7.350 1.00 94.38 203 GLU A N 1
ATOM 1663 C CA . GLU A 1 203 ? 11.413 -2.683 -6.904 1.00 94.38 203 GLU A CA 1
ATOM 1664 C C . GLU A 1 203 ? 12.283 -2.874 -8.146 1.00 94.38 203 GLU A C 1
ATOM 1666 O O . GLU A 1 203 ? 11.940 -3.647 -9.043 1.00 94.38 203 GLU A O 1
ATOM 1671 N N . ILE A 1 204 ? 13.408 -2.181 -8.224 1.00 93.19 204 ILE A N 1
ATOM 1672 C CA . ILE A 1 204 ? 14.337 -2.226 -9.342 1.00 93.19 204 ILE A CA 1
ATOM 1673 C C . ILE A 1 204 ? 15.553 -3.039 -8.921 1.00 93.19 204 ILE A C 1
ATOM 1675 O O . ILE A 1 204 ? 16.172 -2.816 -7.879 1.00 93.19 204 ILE A O 1
ATOM 1679 N N . LYS A 1 205 ? 15.909 -4.034 -9.731 1.00 91.75 205 LYS A N 1
ATOM 1680 C CA . LYS A 1 205 ? 17.030 -4.926 -9.430 1.00 91.75 205 LYS A CA 1
ATOM 1681 C C . LYS A 1 205 ? 17.823 -5.234 -10.683 1.00 91.75 205 LYS A C 1
ATOM 1683 O O . LYS A 1 205 ? 17.277 -5.305 -11.780 1.00 91.75 205 LYS A O 1
ATOM 1688 N N . ASN A 1 206 ? 19.125 -5.474 -10.517 1.00 87.12 206 ASN A N 1
ATOM 1689 C CA . ASN A 1 206 ? 19.945 -5.945 -11.629 1.00 87.12 206 ASN A CA 1
ATOM 1690 C C . ASN A 1 206 ? 19.501 -7.357 -12.067 1.00 87.12 206 ASN A C 1
ATOM 1692 O O . ASN A 1 206 ? 18.884 -7.526 -13.113 1.00 87.12 206 ASN A O 1
ATOM 1696 N N . LYS A 1 207 ? 19.754 -8.353 -11.206 1.00 85.31 207 LYS A N 1
ATOM 1697 C CA . LYS A 1 207 ? 19.358 -9.765 -11.390 1.00 85.31 207 LYS A CA 1
ATOM 1698 C C . LYS A 1 207 ? 18.846 -10.429 -10.101 1.00 85.31 207 LYS A C 1
ATOM 1700 O O . LYS A 1 207 ? 18.206 -11.473 -10.137 1.00 85.31 207 LYS A O 1
ATOM 1705 N N . GLN A 1 208 ? 19.163 -9.861 -8.937 1.00 78.81 208 GLN A N 1
ATOM 1706 C CA . GLN A 1 208 ? 18.930 -10.500 -7.643 1.00 78.81 208 GLN A CA 1
ATOM 1707 C C . GLN A 1 208 ? 17.459 -10.432 -7.229 1.00 78.81 208 GLN A C 1
ATOM 1709 O O . GLN A 1 208 ? 16.909 -9.352 -7.047 1.00 78.81 208 GLN A O 1
ATOM 1714 N N . THR A 1 209 ? 16.867 -11.598 -6.973 1.00 82.44 209 THR A N 1
ATOM 1715 C CA . THR A 1 209 ? 15.464 -11.730 -6.547 1.00 82.44 209 THR A CA 1
ATOM 1716 C C . THR A 1 209 ? 15.301 -12.203 -5.099 1.00 82.44 209 THR A C 1
ATOM 1718 O O . THR A 1 209 ? 14.182 -12.288 -4.600 1.00 82.44 209 THR A O 1
ATOM 1721 N N . LYS A 1 210 ? 16.406 -12.446 -4.375 1.00 80.81 210 LYS A N 1
ATOM 1722 C CA . LYS A 1 210 ? 16.389 -12.907 -2.969 1.00 80.81 210 LYS A CA 1
ATOM 1723 C C . LYS A 1 210 ? 15.584 -11.992 -2.033 1.00 80.81 210 LYS A C 1
ATOM 1725 O O . LYS A 1 210 ? 14.970 -12.480 -1.095 1.00 80.81 210 LYS A O 1
ATOM 1730 N N . ASN A 1 211 ? 15.554 -10.686 -2.308 1.00 77.19 211 ASN A N 1
ATOM 1731 C CA . ASN A 1 211 ? 14.869 -9.697 -1.468 1.00 77.19 211 ASN A CA 1
ATOM 1732 C C . ASN A 1 211 ? 13.405 -9.454 -1.872 1.00 77.19 211 ASN A C 1
ATOM 1734 O O . ASN A 1 211 ? 12.711 -8.694 -1.203 1.00 77.19 211 ASN A O 1
ATOM 1738 N N . VAL A 1 212 ? 12.904 -10.109 -2.925 1.00 82.12 212 VAL A N 1
ATOM 1739 C CA . VAL A 1 212 ? 11.526 -9.919 -3.409 1.00 82.12 212 VAL A CA 1
ATOM 1740 C C . VAL A 1 212 ? 10.461 -10.251 -2.352 1.00 82.12 212 VAL A C 1
ATOM 1742 O O . VAL A 1 212 ? 9.497 -9.491 -2.249 1.00 82.12 212 VAL A O 1
ATOM 1745 N N . PRO A 1 213 ? 10.601 -11.301 -1.513 1.00 78.12 213 PRO A N 1
ATOM 1746 C CA . PRO A 1 213 ? 9.661 -11.524 -0.414 1.00 78.12 213 PRO A CA 1
ATOM 1747 C C . PRO A 1 213 ? 9.586 -10.336 0.555 1.00 78.12 213 PRO A C 1
ATOM 1749 O O . PRO A 1 213 ? 8.497 -9.954 0.978 1.00 78.12 213 PRO A O 1
ATOM 1752 N N . ARG A 1 214 ? 10.731 -9.701 0.849 1.00 80.38 214 ARG A N 1
ATOM 1753 C CA . ARG A 1 214 ? 10.796 -8.501 1.694 1.00 80.38 214 ARG A CA 1
ATOM 1754 C C . ARG A 1 214 ? 10.159 -7.295 1.008 1.00 80.38 214 ARG A C 1
ATOM 1756 O O . ARG A 1 214 ? 9.428 -6.567 1.669 1.00 80.38 214 ARG A O 1
ATOM 1763 N N . PHE A 1 215 ? 10.385 -7.110 -0.294 1.00 86.50 215 PHE A N 1
ATOM 1764 C CA . PHE A 1 215 ? 9.693 -6.080 -1.073 1.00 86.50 215 PHE A CA 1
ATOM 1765 C C . PHE A 1 215 ? 8.175 -6.257 -1.012 1.00 86.50 215 PHE A C 1
ATOM 1767 O O . PHE A 1 215 ? 7.476 -5.302 -0.710 1.00 86.50 215 PHE A O 1
ATOM 1774 N N . LEU A 1 216 ? 7.655 -7.467 -1.231 1.00 79.19 216 LEU A N 1
ATOM 1775 C CA . LEU A 1 216 ? 6.214 -7.720 -1.164 1.00 79.19 216 LEU A CA 1
ATOM 1776 C C . LEU A 1 216 ? 5.646 -7.466 0.231 1.00 79.19 216 LEU A C 1
ATOM 1778 O O . LEU A 1 216 ? 4.613 -6.816 0.353 1.00 79.19 216 LEU A O 1
ATOM 1782 N N . PHE A 1 217 ? 6.329 -7.931 1.279 1.00 78.31 217 PHE A N 1
ATOM 1783 C CA . PHE A 1 217 ? 5.953 -7.621 2.659 1.00 78.31 217 PHE A CA 1
ATOM 1784 C C . PHE A 1 217 ? 5.876 -6.107 2.883 1.00 78.31 217 PHE A C 1
ATOM 1786 O O . PHE A 1 217 ? 4.883 -5.593 3.389 1.00 78.31 217 PHE A O 1
ATOM 1793 N N . ASN A 1 218 ? 6.905 -5.382 2.449 1.00 82.19 218 ASN A N 1
ATOM 1794 C CA . ASN A 1 218 ? 6.975 -3.936 2.558 1.00 82.19 218 ASN A CA 1
ATOM 1795 C C . ASN A 1 218 ? 5.893 -3.232 1.733 1.00 82.19 218 ASN A C 1
ATOM 1797 O O . ASN A 1 218 ? 5.235 -2.332 2.240 1.00 82.19 218 ASN A O 1
ATOM 1801 N N . PHE A 1 219 ? 5.659 -3.657 0.495 1.00 84.38 219 PHE A N 1
ATOM 1802 C CA . PHE A 1 219 ? 4.584 -3.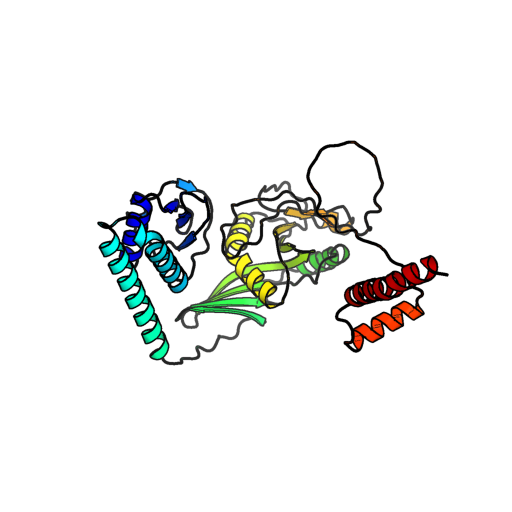170 -0.363 1.00 84.38 219 PHE A CA 1
ATOM 1803 C C . PHE A 1 219 ? 3.240 -3.289 0.357 1.00 84.38 219 PHE A C 1
ATOM 1805 O O . PHE A 1 219 ? 2.561 -2.285 0.575 1.00 84.38 219 PHE A O 1
ATOM 1812 N N . PHE A 1 220 ? 2.919 -4.493 0.835 1.00 76.06 220 PHE A N 1
ATOM 1813 C CA . PHE A 1 220 ? 1.684 -4.767 1.558 1.00 76.06 220 PHE A CA 1
ATOM 1814 C C . PHE A 1 220 ? 1.614 -4.135 2.940 1.00 76.06 220 PHE A C 1
ATOM 1816 O O . PHE A 1 220 ? 0.546 -4.172 3.523 1.00 76.06 220 PHE A O 1
ATOM 1823 N N . LYS A 1 221 ? 2.702 -3.575 3.478 1.00 74.31 221 LYS A N 1
ATOM 1824 C CA . LYS A 1 221 ? 2.728 -2.909 4.789 1.00 74.31 221 LYS A CA 1
ATOM 1825 C C . LYS A 1 221 ? 2.816 -1.383 4.693 1.00 74.31 221 LYS A C 1
ATOM 1827 O O . LYS A 1 221 ? 2.447 -0.674 5.625 1.00 74.31 221 LYS A O 1
ATOM 1832 N N . TYR A 1 222 ? 3.323 -0.845 3.592 1.00 81.62 222 TYR A N 1
ATOM 1833 C CA . TYR A 1 222 ? 3.735 0.557 3.529 1.00 81.62 222 TYR A CA 1
ATOM 1834 C C . TYR A 1 222 ? 3.154 1.324 2.338 1.00 81.62 222 TYR A C 1
ATOM 1836 O O . TYR A 1 222 ? 3.100 2.553 2.389 1.00 81.62 222 TYR A O 1
ATOM 1844 N N . ALA A 1 223 ? 2.608 0.644 1.323 1.00 82.12 223 ALA A N 1
ATOM 1845 C CA . ALA A 1 223 ? 1.874 1.301 0.240 1.00 82.12 223 ALA A CA 1
ATOM 1846 C C . ALA A 1 223 ? 0.726 2.227 0.715 1.00 82.12 223 ALA A C 1
ATOM 1848 O O . ALA A 1 223 ? 0.560 3.288 0.109 1.00 82.12 223 ALA A O 1
ATOM 1849 N N . PRO A 1 224 ? -0.027 1.938 1.802 1.00 78.25 224 PRO A N 1
ATOM 1850 C CA . PRO A 1 224 ? -1.096 2.833 2.253 1.00 78.25 224 PRO A CA 1
ATOM 1851 C C . PRO A 1 224 ? -0.649 4.245 2.626 1.00 78.25 224 PRO A C 1
ATOM 1853 O O . PRO A 1 224 ? -1.388 5.192 2.385 1.00 78.25 224 PRO A O 1
ATOM 1856 N N . TYR A 1 225 ? 0.565 4.431 3.147 1.00 80.12 225 TYR A N 1
ATOM 1857 C CA . TYR A 1 225 ? 1.071 5.776 3.448 1.00 80.12 225 TYR A CA 1
ATOM 1858 C C . TYR A 1 225 ? 1.254 6.607 2.173 1.00 80.12 225 TYR A C 1
ATOM 1860 O O . TYR A 1 225 ? 1.004 7.812 2.169 1.00 80.12 225 TYR A O 1
ATOM 1868 N N . ILE A 1 226 ? 1.653 5.953 1.076 1.00 86.06 226 ILE A N 1
ATOM 1869 C CA . ILE A 1 226 ? 1.746 6.579 -0.245 1.00 86.06 226 ILE A CA 1
ATOM 1870 C C . ILE A 1 226 ? 0.343 6.876 -0.775 1.00 86.06 226 ILE A C 1
ATOM 1872 O O . ILE A 1 226 ? 0.113 7.967 -1.288 1.00 86.06 226 ILE A O 1
ATOM 1876 N N . LEU A 1 227 ? -0.609 5.953 -0.612 1.00 82.62 227 LEU A N 1
ATOM 1877 C CA . LEU A 1 227 ? -2.001 6.168 -1.017 1.00 82.62 227 LEU A CA 1
ATOM 1878 C C . LEU A 1 227 ? -2.634 7.355 -0.293 1.00 82.62 227 LEU A C 1
ATOM 1880 O O . LEU A 1 227 ? -3.227 8.207 -0.944 1.00 82.62 227 LEU A O 1
ATOM 1884 N N . GLU A 1 228 ? -2.478 7.453 1.024 1.00 79.00 228 GLU A N 1
ATOM 1885 C CA . GLU A 1 228 ? -3.005 8.570 1.813 1.00 79.00 228 GLU A CA 1
ATOM 1886 C C . GLU A 1 228 ? -2.381 9.907 1.405 1.00 79.00 228 GLU A C 1
ATOM 1888 O O . GLU A 1 228 ? -3.071 10.923 1.297 1.00 79.00 228 GLU A O 1
ATOM 1893 N N . TRP A 1 229 ? -1.079 9.913 1.111 1.00 84.50 229 TRP A N 1
ATOM 1894 C CA . TRP A 1 229 ? -0.425 11.081 0.535 1.00 84.50 229 TRP A CA 1
ATOM 1895 C C . TRP A 1 229 ? -1.019 11.455 -0.832 1.00 84.50 229 TRP A C 1
ATOM 1897 O O . TRP A 1 229 ? -1.378 12.614 -1.044 1.00 84.50 229 TRP A O 1
ATOM 1907 N N . LEU A 1 230 ? -1.177 10.495 -1.744 1.00 84.19 230 LEU A N 1
ATOM 1908 C CA . LEU A 1 230 ? -1.742 10.725 -3.076 1.00 84.19 230 LEU A CA 1
ATOM 1909 C C . LEU A 1 230 ? -3.203 11.202 -3.008 1.00 84.19 230 LEU A C 1
ATOM 1911 O O . LEU A 1 230 ? -3.551 12.170 -3.684 1.00 84.19 230 LEU A O 1
ATOM 1915 N N . LYS A 1 231 ? -4.033 10.613 -2.137 1.00 80.19 231 LYS A N 1
ATOM 1916 C CA . LYS A 1 231 ? -5.419 11.047 -1.884 1.00 80.19 231 LYS A CA 1
ATOM 1917 C C . LYS A 1 231 ? -5.477 12.501 -1.415 1.00 80.19 231 LYS A C 1
ATOM 1919 O O . LYS A 1 231 ? -6.249 13.287 -1.959 1.00 80.19 231 LYS A O 1
ATOM 1924 N N . LYS A 1 232 ? -4.614 12.898 -0.467 1.00 76.19 232 LYS A N 1
ATOM 1925 C CA . LYS A 1 232 ? -4.504 14.300 -0.011 1.00 76.19 232 LYS A CA 1
ATOM 1926 C C . LYS A 1 232 ? -4.101 15.267 -1.126 1.00 76.19 232 LYS A C 1
ATOM 1928 O O . LYS A 1 232 ? -4.413 16.448 -1.043 1.00 76.19 232 LYS A O 1
ATOM 1933 N N . ASN A 1 233 ? -3.439 14.765 -2.166 1.00 77.50 233 ASN A N 1
ATOM 1934 C CA . ASN A 1 233 ? -3.070 15.521 -3.361 1.00 77.50 233 ASN A CA 1
ATOM 1935 C C . ASN A 1 233 ? -4.068 15.314 -4.518 1.00 77.50 233 ASN A C 1
ATOM 1937 O O . ASN A 1 233 ? -3.706 15.512 -5.675 1.00 77.50 233 ASN A O 1
ATOM 1941 N N . GLN A 1 234 ? -5.310 14.911 -4.218 1.00 80.25 234 GLN A N 1
ATOM 1942 C CA . GLN A 1 234 ? -6.420 14.780 -5.173 1.00 80.25 234 GLN A CA 1
ATOM 1943 C C . GLN A 1 234 ? -6.194 13.738 -6.285 1.00 80.25 234 GLN A C 1
ATOM 1945 O O . GLN A 1 234 ? -6.798 13.805 -7.355 1.00 80.25 234 GLN A O 1
ATOM 1950 N N . TYR A 1 235 ? -5.345 12.734 -6.049 1.00 78.56 235 TYR A N 1
ATOM 1951 C CA . TYR A 1 235 ? -5.234 11.592 -6.955 1.00 78.56 235 TYR A CA 1
ATOM 1952 C C . TYR A 1 235 ? -6.360 10.596 -6.672 1.00 78.56 235 TYR A C 1
ATOM 1954 O O . TYR A 1 235 ? -6.506 10.111 -5.548 1.00 78.56 235 TYR A O 1
ATOM 1962 N N . LYS A 1 236 ? -7.118 10.235 -7.711 1.00 81.50 236 LYS A N 1
ATOM 1963 C CA . LYS A 1 236 ? -8.089 9.140 -7.658 1.00 81.50 236 LYS A CA 1
ATOM 1964 C C . LYS A 1 236 ? -7.383 7.823 -7.972 1.00 81.50 236 LYS A C 1
ATOM 1966 O O . LYS A 1 236 ? -7.202 7.478 -9.132 1.00 81.50 236 LYS A O 1
ATOM 1971 N N . ILE A 1 237 ? -6.964 7.115 -6.929 1.00 83.19 237 ILE A N 1
ATOM 1972 C CA . ILE A 1 237 ? -6.363 5.785 -7.050 1.00 83.19 237 ILE A CA 1
ATOM 1973 C C . ILE A 1 237 ? -7.437 4.746 -6.727 1.00 83.19 237 ILE A C 1
ATOM 1975 O O . ILE A 1 237 ? -8.075 4.844 -5.689 1.00 83.19 237 ILE A O 1
ATOM 1979 N N . ASN A 1 238 ? -7.642 3.761 -7.591 1.00 79.75 238 ASN A N 1
ATOM 1980 C CA . ASN A 1 238 ? -8.534 2.621 -7.374 1.00 79.75 238 ASN A CA 1
ATOM 1981 C C . ASN A 1 238 ? -7.763 1.304 -7.257 1.00 79.75 238 ASN A C 1
ATOM 1983 O O . ASN A 1 238 ? -8.310 0.340 -6.728 1.00 79.75 238 ASN A O 1
ATOM 1987 N N . TYR A 1 239 ? -6.509 1.255 -7.720 1.00 83.56 239 TYR A N 1
ATOM 1988 C CA . TYR A 1 239 ? -5.689 0.047 -7.677 1.00 83.56 239 TYR A CA 1
ATOM 1989 C C . TYR A 1 239 ? -4.234 0.337 -7.311 1.00 83.56 239 TYR A C 1
ATOM 1991 O O . TYR A 1 239 ? -3.733 1.448 -7.475 1.00 83.56 239 TYR A O 1
ATOM 1999 N N . VAL A 1 240 ? -3.535 -0.693 -6.845 1.00 87.25 240 VAL A N 1
ATOM 2000 C CA . VAL A 1 240 ? -2.099 -0.675 -6.567 1.00 87.25 240 VAL A CA 1
ATOM 2001 C C . VAL A 1 240 ? -1.448 -1.882 -7.231 1.00 87.25 240 VAL A C 1
ATOM 2003 O O . VAL A 1 240 ? -1.974 -2.992 -7.161 1.00 87.25 240 VAL A O 1
ATOM 2006 N N . ALA A 1 241 ? -0.295 -1.679 -7.856 1.00 91.12 241 ALA A N 1
ATOM 2007 C CA . ALA A 1 241 ? 0.451 -2.706 -8.565 1.00 91.12 241 ALA A CA 1
ATOM 2008 C C . ALA A 1 241 ? 1.889 -2.786 -8.026 1.00 91.12 241 ALA A C 1
ATOM 2010 O O . ALA A 1 241 ? 2.644 -1.820 -8.173 1.00 91.12 241 ALA A O 1
ATOM 2011 N N . PRO A 1 242 ? 2.309 -3.916 -7.432 1.00 92.25 242 PRO A N 1
ATOM 2012 C CA . PRO A 1 242 ? 3.717 -4.172 -7.175 1.00 92.25 242 PRO A CA 1
ATOM 2013 C C . PRO A 1 242 ? 4.396 -4.586 -8.482 1.00 92.25 242 PRO A C 1
ATOM 2015 O O . PRO A 1 242 ? 3.898 -5.456 -9.209 1.00 92.25 242 PRO A O 1
ATOM 2018 N N . ILE A 1 243 ? 5.533 -3.965 -8.781 1.00 95.12 243 ILE A N 1
ATOM 2019 C CA . ILE A 1 243 ? 6.292 -4.185 -10.010 1.00 95.12 243 ILE A CA 1
ATOM 2020 C C . ILE A 1 243 ? 7.741 -4.504 -9.657 1.00 95.12 243 ILE A C 1
ATOM 2022 O O . ILE A 1 243 ? 8.436 -3.689 -9.061 1.00 95.12 243 ILE A O 1
ATOM 2026 N N . LEU A 1 244 ? 8.211 -5.679 -10.064 1.00 95.12 244 LEU A N 1
ATOM 2027 C CA . LEU A 1 244 ? 9.626 -6.020 -10.063 1.00 95.12 244 LEU A CA 1
ATOM 2028 C C . LEU A 1 244 ? 10.204 -5.689 -11.439 1.00 95.12 244 LEU A C 1
ATOM 2030 O O . LEU A 1 244 ? 9.868 -6.329 -12.437 1.00 95.12 244 LEU A O 1
ATOM 2034 N N . TYR A 1 245 ? 11.080 -4.693 -11.482 1.00 95.00 245 TYR A N 1
ATOM 2035 C CA . TYR A 1 245 ? 11.722 -4.219 -12.694 1.00 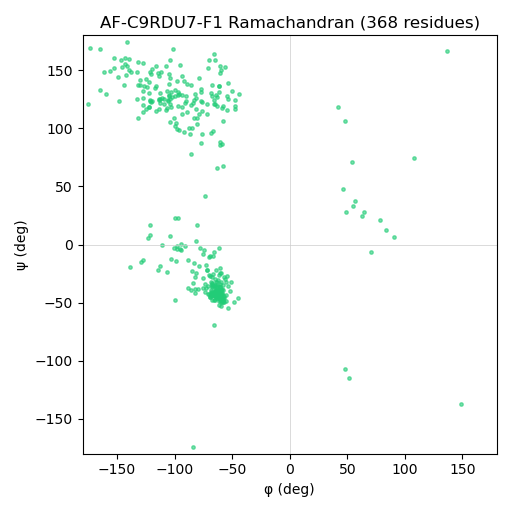95.00 245 TYR A CA 1
ATOM 2036 C C . TYR A 1 245 ? 13.174 -4.704 -12.755 1.00 95.00 245 TYR A C 1
ATOM 2038 O O . TYR A 1 245 ? 14.052 -4.208 -12.049 1.00 95.00 245 TYR A O 1
ATOM 2046 N N . LEU A 1 246 ? 13.427 -5.697 -13.608 1.00 94.38 246 LEU A N 1
ATOM 2047 C CA . LEU A 1 246 ? 14.722 -6.365 -13.714 1.00 94.38 246 LEU A CA 1
ATOM 2048 C C . LEU A 1 246 ? 15.549 -5.847 -14.887 1.00 94.38 246 LEU A C 1
ATOM 2050 O O . LEU A 1 246 ? 15.069 -5.771 -16.019 1.00 94.38 246 LEU A O 1
ATOM 2054 N N . ARG A 1 247 ? 16.828 -5.553 -14.639 1.00 92.75 247 ARG A N 1
ATOM 2055 C CA . ARG A 1 247 ? 17.784 -5.220 -15.704 1.00 92.75 247 ARG A CA 1
ATOM 2056 C C . ARG A 1 247 ? 18.106 -6.435 -16.569 1.00 92.75 247 ARG A C 1
ATOM 2058 O O . ARG A 1 247 ? 18.113 -6.332 -17.792 1.00 92.75 247 ARG A O 1
ATOM 2065 N N . GLU A 1 248 ? 18.362 -7.571 -15.932 1.00 90.25 248 GLU A N 1
ATOM 2066 C CA . GLU A 1 248 ? 18.724 -8.828 -16.581 1.00 90.25 248 GLU A CA 1
ATOM 2067 C C . GLU A 1 248 ? 17.555 -9.814 -16.579 1.00 90.25 248 GLU A C 1
ATOM 2069 O O . GLU A 1 248 ? 16.752 -9.872 -15.645 1.00 90.25 248 GLU A O 1
ATOM 2074 N N . LYS A 1 249 ? 17.472 -10.632 -17.631 1.00 87.44 249 LYS A N 1
ATOM 2075 C CA . LYS A 1 249 ? 16.468 -11.691 -17.718 1.00 87.44 249 LYS A CA 1
ATOM 2076 C C . LYS A 1 249 ? 16.752 -12.776 -16.674 1.00 87.44 249 LYS A C 1
ATOM 2078 O O . LYS A 1 249 ? 17.897 -13.181 -16.474 1.00 87.44 249 LYS A O 1
ATOM 2083 N N . THR A 1 250 ? 15.700 -13.243 -16.009 1.00 85.25 250 THR A N 1
ATOM 2084 C CA . THR A 1 250 ? 15.751 -14.324 -15.014 1.00 85.25 250 THR A CA 1
ATOM 2085 C C . THR A 1 250 ? 14.503 -15.189 -15.134 1.00 85.25 250 THR A C 1
ATOM 2087 O O . THR A 1 250 ? 13.457 -14.679 -15.535 1.00 85.25 250 THR A O 1
ATOM 2090 N N . ASP A 1 251 ? 14.584 -16.452 -14.713 1.00 83.00 251 ASP A N 1
ATOM 2091 C CA . ASP A 1 251 ? 13.437 -17.378 -14.680 1.00 83.00 251 ASP A CA 1
ATOM 2092 C C . ASP A 1 251 ? 12.528 -17.171 -13.456 1.00 83.00 251 ASP A C 1
ATOM 2094 O O . ASP A 1 251 ? 11.725 -18.033 -13.093 1.00 83.00 251 ASP A O 1
ATOM 2098 N N . TYR A 1 252 ? 12.654 -16.024 -12.786 1.00 84.19 252 TYR A N 1
ATOM 2099 C CA . TYR A 1 252 ? 11.856 -15.713 -11.614 1.00 84.19 252 TYR A CA 1
ATOM 2100 C C . TYR A 1 252 ? 10.389 -15.513 -11.998 1.00 84.19 252 TYR A C 1
ATOM 2102 O O .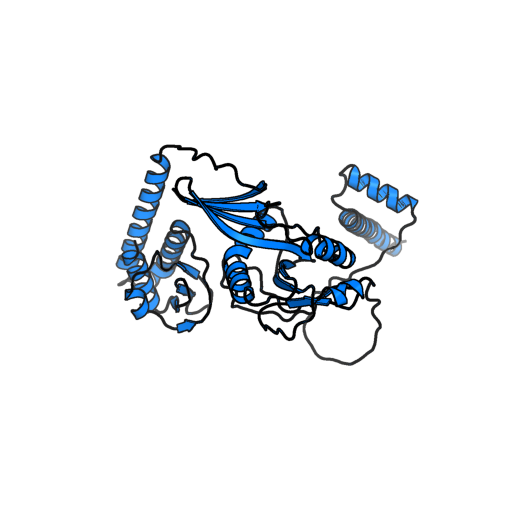 TYR A 1 252 ? 10.066 -14.751 -12.906 1.00 84.19 252 TYR A O 1
ATOM 2110 N N . LYS A 1 253 ? 9.491 -16.180 -11.271 1.00 83.56 253 LYS A N 1
ATOM 2111 C CA . LYS A 1 253 ? 8.041 -16.041 -11.412 1.00 83.56 253 LYS A CA 1
ATOM 2112 C C . LYS A 1 253 ? 7.427 -15.847 -10.037 1.00 83.56 253 LYS A C 1
ATOM 2114 O O . LYS A 1 253 ? 7.794 -16.534 -9.087 1.00 83.56 253 LYS A O 1
ATOM 2119 N N . ASN A 1 254 ? 6.478 -14.924 -9.932 1.00 81.25 254 ASN A N 1
ATOM 2120 C CA . ASN A 1 254 ? 5.740 -14.694 -8.701 1.00 81.25 254 ASN A CA 1
ATOM 2121 C C . ASN A 1 254 ? 4.322 -14.226 -9.032 1.00 81.25 254 ASN A C 1
ATOM 2123 O O . ASN A 1 254 ? 4.131 -13.225 -9.711 1.00 81.25 254 ASN A O 1
ATOM 2127 N N . ILE A 1 255 ? 3.321 -14.951 -8.537 1.00 81.44 255 ILE A N 1
ATOM 2128 C CA . ILE A 1 255 ? 1.908 -14.675 -8.828 1.00 81.44 255 ILE A CA 1
ATOM 2129 C C . ILE A 1 255 ? 1.380 -13.395 -8.165 1.00 81.44 255 ILE A C 1
ATOM 2131 O O . ILE A 1 255 ? 0.261 -12.981 -8.476 1.00 81.44 255 ILE A O 1
ATOM 2135 N N . LYS A 1 256 ? 2.146 -12.802 -7.240 1.00 80.25 256 LYS A N 1
ATOM 2136 C CA . LYS A 1 256 ? 1.761 -11.630 -6.448 1.00 80.25 256 LYS A CA 1
ATOM 2137 C C . LYS A 1 256 ? 2.299 -10.306 -7.001 1.00 80.25 256 LYS A C 1
ATOM 2139 O O . LYS A 1 256 ? 1.938 -9.272 -6.447 1.00 80.25 256 LYS A O 1
ATOM 2144 N N . LEU A 1 257 ? 3.114 -10.300 -8.061 1.00 88.38 257 LEU A N 1
ATOM 2145 C CA . LEU A 1 257 ? 3.646 -9.065 -8.654 1.00 88.38 257 LEU A CA 1
ATOM 2146 C C . LEU A 1 257 ? 3.844 -9.135 -10.162 1.00 88.38 257 LEU A C 1
ATOM 2148 O O . LEU A 1 257 ? 4.014 -10.207 -10.734 1.00 88.38 257 LEU A O 1
ATOM 2152 N N . ASN A 1 258 ? 3.891 -7.960 -10.777 1.00 92.00 258 ASN A N 1
ATOM 2153 C CA . ASN A 1 258 ? 4.194 -7.794 -12.191 1.00 92.00 258 ASN A CA 1
ATOM 2154 C C . ASN A 1 258 ? 5.709 -7.819 -12.388 1.00 92.00 258 ASN A C 1
ATOM 2156 O O . ASN A 1 258 ? 6.428 -7.092 -11.704 1.00 92.00 258 ASN A O 1
ATOM 2160 N N . ILE A 1 259 ? 6.198 -8.634 -13.318 1.00 92.81 259 ILE A N 1
ATOM 2161 C CA . ILE A 1 259 ? 7.620 -8.682 -13.666 1.00 92.81 259 ILE A CA 1
ATOM 2162 C C . ILE A 1 259 ? 7.789 -8.000 -15.012 1.00 92.81 259 ILE A C 1
ATOM 2164 O O . ILE A 1 259 ? 7.153 -8.392 -15.988 1.00 92.81 259 ILE A O 1
ATOM 2168 N N . ILE A 1 260 ? 8.655 -6.994 -15.055 1.00 93.69 260 ILE A N 1
ATOM 2169 C CA . ILE A 1 260 ? 9.009 -6.288 -16.283 1.00 93.69 260 ILE A CA 1
ATOM 2170 C C . ILE A 1 260 ? 10.524 -6.329 -16.454 1.00 93.69 260 ILE A C 1
ATOM 2172 O O . ILE A 1 260 ? 11.271 -6.230 -15.475 1.00 93.69 260 ILE A O 1
ATOM 2176 N N . TYR A 1 261 ? 10.992 -6.466 -17.692 1.00 93.81 261 TYR A N 1
ATOM 2177 C CA . TYR A 1 261 ? 12.419 -6.517 -17.983 1.00 93.81 261 TYR A CA 1
ATOM 2178 C C . TYR A 1 261 ? 12.878 -5.299 -18.778 1.00 93.81 261 TYR A C 1
ATOM 2180 O O . TYR A 1 261 ? 12.181 -4.781 -19.648 1.00 93.81 261 TYR A O 1
ATOM 2188 N N . TYR A 1 262 ? 14.102 -4.856 -18.503 1.00 94.38 262 TYR A N 1
ATOM 2189 C CA . TYR A 1 262 ? 14.683 -3.678 -19.138 1.00 94.38 262 TYR A CA 1
ATOM 2190 C C . TYR A 1 262 ? 14.870 -3.833 -20.641 1.00 94.38 262 TYR A C 1
ATOM 2192 O O . TYR A 1 262 ? 14.594 -2.894 -21.381 1.00 94.38 262 TYR A O 1
ATOM 2200 N N . HIS A 1 263 ? 15.272 -5.019 -21.101 1.00 91.81 263 HIS A N 1
ATOM 2201 C CA . HIS A 1 263 ? 15.387 -5.291 -22.533 1.00 91.81 263 HIS A CA 1
ATOM 2202 C C . HIS A 1 263 ? 14.041 -5.125 -23.256 1.00 91.81 263 HIS A C 1
ATOM 2204 O O . HIS A 1 263 ? 14.007 -4.517 -24.321 1.00 91.81 263 HIS A O 1
ATOM 2210 N N . ASP A 1 264 ? 12.925 -5.540 -22.643 1.00 91.25 264 ASP A N 1
ATOM 2211 C CA . ASP A 1 264 ? 11.595 -5.361 -23.233 1.00 91.25 264 ASP A CA 1
ATOM 2212 C C . ASP A 1 264 ? 11.208 -3.876 -23.348 1.00 91.25 264 ASP A C 1
ATOM 2214 O O . ASP A 1 264 ? 10.630 -3.458 -24.351 1.00 91.25 264 ASP A O 1
ATOM 2218 N N . ILE A 1 265 ? 11.604 -3.049 -22.374 1.00 91.19 265 ILE A N 1
ATOM 2219 C CA . ILE A 1 265 ? 11.411 -1.590 -22.421 1.00 91.19 265 ILE A CA 1
ATOM 2220 C C . ILE A 1 265 ? 12.265 -0.941 -23.512 1.00 91.19 265 ILE A C 1
ATOM 2222 O O . ILE A 1 265 ? 11.772 -0.084 -24.246 1.00 91.19 265 ILE A O 1
ATOM 2226 N N . LEU A 1 266 ? 13.532 -1.343 -23.645 1.00 89.12 266 LEU A N 1
ATOM 2227 C CA . LEU A 1 266 ? 14.429 -0.829 -24.685 1.00 89.12 266 LEU A CA 1
ATOM 2228 C C . LEU A 1 266 ? 13.920 -1.172 -26.092 1.00 89.12 266 LEU A C 1
ATOM 2230 O O . LEU A 1 266 ? 13.943 -0.324 -26.986 1.00 89.12 266 LEU A O 1
ATOM 2234 N N . GLU A 1 267 ? 13.399 -2.385 -26.262 1.00 89.06 267 GLU A N 1
ATOM 2235 C CA . GLU A 1 267 ? 12.811 -2.878 -27.510 1.00 89.06 267 GLU A CA 1
ATOM 2236 C C . GLU A 1 267 ? 11.391 -2.336 -27.761 1.00 89.06 267 GLU A C 1
ATOM 2238 O O . GLU A 1 267 ? 10.821 -2.566 -28.825 1.00 89.06 267 GLU A O 1
ATOM 2243 N N . ASN A 1 268 ? 10.829 -1.552 -26.831 1.00 82.94 268 ASN A N 1
ATOM 2244 C CA . ASN A 1 268 ? 9.456 -1.030 -26.869 1.00 82.94 268 ASN A CA 1
ATOM 2245 C C . ASN A 1 268 ? 8.399 -2.133 -27.028 1.00 82.94 268 ASN A C 1
ATOM 2247 O O . ASN A 1 268 ? 7.367 -1.921 -27.675 1.00 82.94 268 ASN A O 1
ATOM 2251 N N . LYS A 1 269 ? 8.662 -3.307 -26.452 1.00 85.44 269 LYS A N 1
ATOM 2252 C CA . LYS A 1 269 ? 7.685 -4.387 -26.389 1.00 85.44 269 LYS A CA 1
ATOM 2253 C C . LYS A 1 269 ? 6.498 -3.983 -25.529 1.00 85.44 269 LYS A C 1
ATOM 2255 O O . LYS A 1 269 ? 6.573 -3.093 -24.683 1.00 85.44 269 LYS A O 1
ATOM 2260 N N . GLU A 1 270 ? 5.398 -4.678 -25.767 1.00 82.25 270 GLU A N 1
ATOM 2261 C CA . GLU A 1 270 ? 4.195 -4.568 -24.963 1.00 82.25 270 GLU A CA 1
ATOM 2262 C C . GLU A 1 270 ? 4.461 -5.030 -23.528 1.00 82.25 270 GLU A C 1
ATOM 2264 O O . GLU A 1 270 ? 4.825 -6.183 -23.298 1.00 82.25 270 GLU A O 1
ATOM 2269 N N . ILE A 1 271 ? 4.273 -4.133 -22.560 1.00 85.38 271 ILE A N 1
ATOM 2270 C CA . ILE A 1 271 ? 4.405 -4.467 -21.141 1.00 85.38 271 ILE A CA 1
ATOM 2271 C C . ILE A 1 271 ? 3.014 -4.590 -20.551 1.00 85.38 271 ILE A C 1
ATOM 2273 O O . ILE A 1 271 ? 2.257 -3.620 -20.548 1.00 85.38 271 ILE A O 1
ATOM 2277 N N . LYS A 1 272 ? 2.712 -5.770 -20.013 1.00 84.06 272 LYS A N 1
ATOM 2278 C CA . LYS A 1 272 ? 1.443 -6.053 -19.349 1.00 84.06 272 LYS A CA 1
ATOM 2279 C C . LYS A 1 272 ? 1.584 -5.898 -17.841 1.00 84.06 272 LYS A C 1
ATOM 2281 O O . LYS A 1 272 ? 2.359 -6.614 -17.210 1.00 84.06 272 LYS A O 1
ATOM 2286 N N . ILE A 1 273 ? 0.812 -4.984 -17.271 1.00 86.38 273 ILE A N 1
ATOM 2287 C CA . ILE A 1 273 ? 0.561 -4.900 -15.833 1.00 86.38 273 ILE A CA 1
ATOM 2288 C C . ILE A 1 273 ? -0.805 -5.530 -15.620 1.00 86.38 273 ILE A C 1
ATOM 2290 O O . ILE A 1 273 ? -1.803 -4.960 -16.041 1.00 86.38 273 ILE A O 1
ATOM 2294 N N . ASN A 1 274 ? -0.837 -6.714 -15.018 1.00 82.31 274 ASN A N 1
ATOM 2295 C CA . ASN A 1 274 ? -2.059 -7.487 -14.836 1.00 82.31 274 ASN A CA 1
ATOM 2296 C C . ASN A 1 274 ? -2.305 -7.926 -13.398 1.00 82.31 274 ASN A C 1
ATOM 2298 O O . ASN A 1 274 ? -3.408 -8.342 -13.084 1.00 82.31 274 ASN A O 1
ATOM 2302 N N . ILE A 1 275 ? -1.328 -7.824 -12.502 1.00 85.19 275 ILE A N 1
ATOM 2303 C CA . ILE A 1 275 ? -1.514 -8.129 -11.086 1.00 85.19 275 ILE A CA 1
ATOM 2304 C C . ILE A 1 275 ? -1.791 -6.820 -10.357 1.00 85.19 275 ILE A C 1
ATOM 2306 O O . ILE A 1 275 ? -0.870 -6.058 -10.051 1.00 85.19 275 ILE A O 1
ATOM 2310 N N . LEU A 1 276 ? -3.075 -6.572 -10.109 1.00 85.12 276 LEU A N 1
ATOM 2311 C CA . LEU A 1 276 ? -3.572 -5.399 -9.403 1.00 85.12 276 LEU A CA 1
ATOM 2312 C C . LEU A 1 276 ? -4.221 -5.799 -8.081 1.00 85.12 276 LEU A C 1
ATOM 2314 O O . LEU A 1 276 ? -4.873 -6.839 -7.984 1.00 85.12 276 LEU A O 1
ATOM 2318 N N . TYR A 1 277 ? -4.103 -4.922 -7.093 1.00 76.81 277 TYR A N 1
ATOM 2319 C CA . TYR A 1 277 ? -4.816 -5.002 -5.824 1.00 76.81 277 TYR A CA 1
ATOM 2320 C C . TYR A 1 277 ? -5.728 -3.789 -5.709 1.00 76.81 277 TYR A C 1
ATOM 2322 O O . TYR A 1 277 ? -5.300 -2.677 -6.015 1.00 76.81 277 TYR A O 1
ATOM 2330 N N . GLN A 1 278 ? -6.981 -3.980 -5.305 1.00 72.81 278 GLN A N 1
ATOM 2331 C CA . GLN A 1 278 ? -7.894 -2.856 -5.102 1.00 72.81 278 GLN A CA 1
ATOM 2332 C C . GLN A 1 278 ? -7.368 -1.916 -4.009 1.00 72.81 278 GLN A C 1
ATOM 2334 O O . GLN A 1 278 ? -6.894 -2.353 -2.960 1.00 72.81 278 GLN A O 1
ATOM 2339 N N . ASN A 1 279 ? -7.456 -0.612 -4.275 1.00 61.47 279 ASN A N 1
ATOM 2340 C CA . ASN A 1 279 ? -7.258 0.424 -3.276 1.00 61.47 279 ASN A CA 1
ATOM 2341 C C . ASN A 1 279 ? -8.349 0.274 -2.222 1.00 61.47 279 ASN A C 1
ATOM 2343 O O . ASN A 1 279 ? -9.531 0.300 -2.560 1.00 61.47 279 ASN A O 1
ATOM 2347 N N . PHE A 1 280 ? -7.963 0.191 -0.955 1.00 53.12 280 PHE A N 1
ATOM 2348 C CA . PHE A 1 280 ? -8.920 0.316 0.124 1.00 53.12 280 PHE A CA 1
ATOM 2349 C C . PHE A 1 280 ? -8.355 1.086 1.303 1.00 53.12 280 PHE A C 1
ATOM 2351 O O . PHE A 1 280 ? -7.178 0.986 1.648 1.00 53.12 280 PHE A O 1
ATOM 2358 N N . ASP A 1 281 ? -9.268 1.822 1.929 1.00 48.00 281 ASP A N 1
ATOM 2359 C CA . ASP A 1 281 ? -9.158 2.573 3.176 1.00 48.00 281 ASP A CA 1
ATOM 2360 C C . ASP A 1 281 ? -8.766 1.674 4.367 1.00 48.00 281 ASP A C 1
ATOM 2362 O O . ASP A 1 281 ? -9.560 1.416 5.269 1.00 48.00 281 ASP A O 1
ATOM 2366 N N . GLY A 1 282 ? -7.542 1.141 4.350 1.00 42.50 282 GLY A N 1
ATOM 2367 C CA . GLY A 1 282 ? -7.001 0.299 5.418 1.00 42.50 282 GLY A CA 1
ATOM 2368 C C . GLY A 1 282 ? -7.492 -1.151 5.419 1.00 42.50 282 GLY A C 1
ATOM 2369 O O . GLY A 1 282 ? -7.401 -1.800 6.455 1.00 42.50 282 GLY A O 1
ATOM 2370 N N . ARG A 1 283 ? -8.002 -1.682 4.294 1.00 42.91 283 ARG A N 1
ATOM 2371 C CA . ARG A 1 283 ? -8.431 -3.091 4.191 1.00 42.91 283 ARG A CA 1
ATOM 2372 C C . ARG A 1 283 ? -7.324 -3.998 3.655 1.00 42.91 283 ARG A C 1
ATOM 2374 O O . ARG A 1 283 ? -6.523 -3.594 2.822 1.00 42.91 283 ARG A O 1
ATOM 2381 N N . ILE A 1 284 ? -7.296 -5.226 4.165 1.00 40.97 284 ILE A N 1
ATOM 2382 C CA . ILE A 1 284 ? -6.328 -6.289 3.854 1.00 40.97 284 ILE A CA 1
ATOM 2383 C C . ILE A 1 284 ? -6.192 -6.482 2.347 1.00 40.97 284 ILE A C 1
ATOM 2385 O O . ILE A 1 284 ? -7.186 -6.654 1.645 1.00 40.97 284 ILE A O 1
ATOM 2389 N N . PHE A 1 285 ? -4.949 -6.535 1.871 1.00 48.78 285 PHE A N 1
ATOM 2390 C CA . PHE A 1 285 ? -4.589 -6.720 0.461 1.00 48.78 285 PHE A CA 1
ATOM 2391 C C . PHE A 1 285 ? -5.058 -8.047 -0.171 1.00 48.78 285 PHE A C 1
ATOM 2393 O O . PHE A 1 285 ? -4.847 -8.269 -1.360 1.00 48.78 285 PHE A O 1
ATOM 2400 N N . GLU A 1 286 ? -5.692 -8.936 0.588 1.00 42.69 286 GLU A N 1
ATOM 2401 C CA . GLU A 1 286 ? -6.105 -10.257 0.113 1.00 42.69 286 GLU A CA 1
ATOM 2402 C C . GLU A 1 286 ? -7.495 -10.300 -0.523 1.00 42.69 286 GLU A C 1
ATOM 2404 O O . GLU A 1 286 ? -7.817 -11.262 -1.221 1.00 42.69 286 GLU A O 1
ATOM 2409 N N . SER A 1 287 ? -8.323 -9.264 -0.367 1.00 41.41 287 SER A N 1
ATOM 2410 C CA . SER A 1 287 ? -9.630 -9.237 -1.027 1.00 41.41 287 SER A CA 1
ATOM 2411 C C . SER A 1 287 ? -9.514 -8.677 -2.445 1.00 41.41 287 SER A C 1
ATOM 2413 O O . SER A 1 287 ? -9.848 -7.525 -2.704 1.00 41.41 287 SER A O 1
ATOM 2415 N N . GLY A 1 288 ? -9.042 -9.519 -3.365 1.00 53.00 288 GLY A N 1
ATOM 2416 C CA . GLY A 1 288 ? -9.255 -9.338 -4.798 1.00 53.00 288 GLY A CA 1
ATOM 2417 C C . GLY A 1 288 ? -8.013 -8.918 -5.569 1.00 53.00 288 GLY A C 1
ATOM 2418 O O . GLY A 1 288 ? -7.924 -7.787 -6.045 1.00 53.00 288 GLY A O 1
ATOM 2419 N N . LYS A 1 289 ? -7.085 -9.863 -5.774 1.00 57.88 289 LYS A N 1
ATOM 2420 C CA . LYS A 1 289 ? -6.191 -9.795 -6.935 1.00 57.88 289 LYS A CA 1
ATOM 2421 C C . LYS A 1 289 ? -7.075 -9.691 -8.177 1.00 57.88 289 LYS A C 1
ATOM 2423 O O . LYS A 1 289 ? -7.816 -10.623 -8.484 1.00 57.88 289 LYS A O 1
ATOM 2428 N N . ILE A 1 290 ? -6.985 -8.577 -8.887 1.00 61.66 290 ILE A N 1
ATOM 2429 C CA . ILE A 1 290 ? -7.692 -8.379 -10.148 1.00 61.66 290 ILE A CA 1
ATOM 2430 C C . ILE A 1 290 ? -6.698 -8.570 -11.272 1.00 61.66 290 ILE A C 1
ATOM 2432 O O . ILE A 1 290 ? -5.641 -7.941 -11.290 1.00 61.66 290 ILE A O 1
ATOM 2436 N N . LEU A 1 291 ? -7.072 -9.441 -12.203 1.00 62.03 291 LEU A N 1
ATOM 2437 C CA . LEU A 1 291 ? -6.408 -9.571 -13.486 1.00 62.03 291 LEU A CA 1
ATOM 2438 C C . LEU A 1 291 ? -7.040 -8.572 -14.454 1.00 62.03 291 LEU A C 1
ATOM 2440 O O . LEU A 1 291 ? -8.134 -8.805 -14.959 1.00 62.03 291 LEU A O 1
ATOM 2444 N N . LYS A 1 292 ? -6.370 -7.439 -14.662 1.00 64.25 292 LYS A N 1
ATOM 2445 C CA . LYS A 1 292 ? -6.744 -6.433 -15.666 1.00 64.25 292 LYS A CA 1
ATOM 2446 C C . LYS A 1 292 ? -5.518 -6.146 -16.510 1.00 64.25 292 LYS A C 1
ATOM 2448 O O . LYS A 1 292 ? -4.560 -5.604 -15.982 1.00 64.25 292 LYS A O 1
ATOM 2453 N N . ASP A 1 293 ? -5.551 -6.495 -17.789 1.00 66.12 293 ASP A N 1
ATOM 2454 C CA . ASP A 1 293 ? -4.420 -6.264 -18.684 1.00 66.12 293 ASP A CA 1
ATOM 2455 C C . ASP A 1 293 ? -4.290 -4.771 -19.000 1.00 66.12 293 ASP A C 1
ATOM 2457 O O . ASP A 1 293 ? -5.136 -4.181 -19.671 1.00 66.12 293 ASP A O 1
ATOM 2461 N N . ILE A 1 294 ? -3.216 -4.158 -18.506 1.00 71.38 294 ILE A N 1
ATOM 2462 C CA . ILE A 1 294 ? -2.844 -2.786 -18.843 1.00 71.38 294 ILE A CA 1
ATOM 2463 C C . ILE A 1 294 ? -1.554 -2.816 -19.623 1.00 71.38 294 ILE A C 1
ATOM 2465 O O . ILE A 1 294 ? -0.547 -3.359 -19.171 1.00 71.38 294 ILE A O 1
ATOM 2469 N N . VAL A 1 295 ? -1.614 -2.221 -20.805 1.00 73.00 295 VAL A N 1
ATOM 2470 C CA . VAL A 1 295 ? -0.579 -2.318 -21.818 1.00 73.00 295 VAL A CA 1
ATOM 2471 C C . VAL A 1 295 ? 0.182 -1.000 -21.918 1.00 73.00 295 VAL A C 1
ATOM 2473 O O . VAL A 1 295 ? -0.371 0.017 -22.336 1.00 73.00 295 VAL A O 1
ATOM 2476 N N . LEU A 1 296 ? 1.474 -1.022 -21.583 1.00 72.12 296 LEU A N 1
ATOM 2477 C CA . LEU A 1 296 ? 2.387 0.082 -21.878 1.00 72.12 296 LEU A CA 1
ATOM 2478 C C . LEU A 1 296 ? 3.086 -0.181 -23.214 1.00 72.12 296 LEU A C 1
ATOM 2480 O O . LEU A 1 296 ? 3.831 -1.150 -23.359 1.00 72.12 296 LEU A O 1
ATOM 2484 N N . THR A 1 297 ? 2.863 0.703 -24.184 1.00 66.81 297 THR A N 1
ATOM 2485 C CA . THR A 1 297 ? 3.522 0.699 -25.498 1.00 66.81 297 THR A CA 1
ATOM 2486 C C . THR A 1 297 ? 3.787 2.126 -25.968 1.00 66.81 297 THR A C 1
ATOM 2488 O O . THR A 1 297 ? 3.153 3.086 -25.525 1.00 66.81 297 THR A O 1
ATOM 2491 N N . LYS A 1 298 ? 4.707 2.290 -26.922 1.00 58.06 298 LYS A N 1
ATOM 2492 C CA . LYS A 1 298 ? 4.969 3.588 -27.569 1.00 58.06 298 LYS A CA 1
ATOM 2493 C C . LYS A 1 298 ? 3.889 3.991 -28.579 1.00 58.06 298 LYS A C 1
ATOM 2495 O O . LYS A 1 298 ? 3.665 5.175 -28.787 1.00 58.06 298 LYS A O 1
ATOM 2500 N N . LYS A 1 299 ? 3.229 3.012 -29.209 1.00 47.72 299 LYS A N 1
ATOM 2501 C CA . LYS A 1 299 ? 2.179 3.235 -30.212 1.00 47.72 299 LYS A CA 1
ATOM 2502 C C . LYS A 1 299 ? 0.814 3.310 -29.538 1.00 47.72 299 LYS A C 1
ATOM 2504 O O . LYS A 1 299 ? 0.458 2.402 -28.787 1.00 47.72 299 LYS A O 1
ATOM 2509 N N . SER A 1 300 ? 0.042 4.362 -29.805 1.00 38.31 300 SER A N 1
ATOM 2510 C CA . SER A 1 300 ? -1.410 4.319 -29.619 1.00 38.31 300 SER A CA 1
ATOM 2511 C C . SER A 1 300 ? -1.916 3.031 -30.263 1.00 38.31 300 SER A C 1
ATOM 2513 O O . SER A 1 300 ? -1.589 2.762 -31.419 1.00 38.31 300 SER A O 1
ATOM 2515 N N . VAL A 1 301 ? -2.625 2.197 -29.506 1.00 37.50 301 VAL A N 1
ATOM 2516 C CA . VAL A 1 301 ? -3.285 1.033 -30.088 1.00 37.50 301 VAL A CA 1
ATOM 2517 C C . VAL A 1 301 ? -4.368 1.605 -30.995 1.00 37.50 301 VAL A C 1
ATOM 2519 O O . VAL A 1 301 ? -5.415 2.029 -30.518 1.00 37.50 301 VAL A O 1
ATOM 2522 N N . GLU A 1 302 ? -4.082 1.704 -32.292 1.00 30.41 302 GLU A N 1
ATOM 2523 C CA . GLU A 1 302 ? -5.139 1.715 -33.292 1.00 30.41 302 GLU A CA 1
ATOM 2524 C C . GLU A 1 302 ? -5.907 0.417 -33.081 1.00 30.41 302 GLU A C 1
ATOM 2526 O O . GLU A 1 302 ? -5.341 -0.679 -33.125 1.00 30.41 302 GLU A O 1
ATOM 2531 N N . SER A 1 303 ? -7.186 0.554 -32.762 1.00 30.67 303 SER A N 1
ATOM 2532 C CA . SER A 1 303 ? -8.133 -0.539 -32.669 1.00 30.67 303 SER A CA 1
ATOM 2533 C C . SER A 1 303 ? -8.225 -1.224 -34.032 1.00 30.67 303 SER A C 1
ATOM 2535 O O . SER A 1 303 ? -9.064 -0.905 -34.872 1.00 30.67 303 SER A O 1
ATOM 2537 N N . VAL A 1 304 ? -7.351 -2.205 -34.262 1.00 30.14 304 VAL A N 1
ATOM 2538 C CA . VAL A 1 304 ? -7.549 -3.191 -35.318 1.00 30.14 304 VAL A CA 1
ATOM 2539 C C . VAL A 1 304 ? -8.742 -4.027 -34.885 1.00 30.14 304 VAL A C 1
ATOM 2541 O O . VAL A 1 304 ? -8.639 -4.960 -34.092 1.00 30.14 304 VAL A O 1
ATOM 2544 N N . SER A 1 305 ? -9.899 -3.637 -35.403 1.00 29.66 305 SER A N 1
ATOM 2545 C CA . SER A 1 305 ? -11.131 -4.403 -35.388 1.00 29.66 305 SER A CA 1
ATOM 2546 C C . SER A 1 305 ? -10.909 -5.739 -36.101 1.00 29.66 305 SER A C 1
ATOM 2548 O O . SER A 1 305 ? -11.167 -5.900 -37.291 1.00 29.66 305 SER A O 1
ATOM 2550 N N . LYS A 1 306 ? -10.439 -6.744 -35.361 1.00 31.09 306 LYS A N 1
ATOM 2551 C CA . LYS A 1 306 ? -10.670 -8.139 -35.723 1.00 31.09 306 LYS A CA 1
ATOM 2552 C C . LYS A 1 306 ? -11.829 -8.648 -34.887 1.00 31.09 306 LYS A C 1
ATOM 2554 O O . LYS A 1 306 ? -11.710 -8.874 -33.690 1.00 31.09 306 LYS A O 1
ATOM 2559 N N . LYS A 1 307 ? -12.969 -8.752 -35.571 1.00 38.06 307 LYS A N 1
ATOM 2560 C CA . LYS A 1 307 ? -14.160 -9.475 -35.139 1.00 38.06 307 LYS A CA 1
ATOM 2561 C C . LYS A 1 307 ? -13.750 -10.856 -34.636 1.00 38.06 307 LYS A C 1
ATOM 2563 O O . LYS A 1 307 ? -13.338 -11.675 -35.446 1.00 38.06 307 LYS A O 1
ATOM 2568 N N . GLU A 1 308 ? -13.973 -11.125 -33.361 1.00 29.86 308 GLU A N 1
ATOM 2569 C CA . GLU A 1 308 ? -14.335 -12.457 -32.893 1.00 29.86 308 GLU A CA 1
ATOM 2570 C C . GLU A 1 308 ? -15.328 -12.312 -31.737 1.00 29.86 308 GLU A C 1
ATOM 2572 O O . GLU A 1 308 ? -15.277 -11.366 -30.954 1.00 29.86 308 GLU A O 1
ATOM 2577 N N . LYS A 1 309 ? -16.342 -13.170 -31.789 1.00 33.59 309 LYS A N 1
ATOM 2578 C CA . LYS A 1 309 ? -17.673 -13.002 -31.207 1.00 33.59 309 LYS A CA 1
ATOM 2579 C C . LYS A 1 309 ? -17.707 -13.273 -29.700 1.00 33.59 309 LYS A C 1
ATOM 2581 O O . LYS A 1 309 ? -17.094 -14.224 -29.237 1.00 33.59 309 LYS A O 1
ATOM 2586 N N . ASP A 1 310 ? -18.528 -12.469 -29.024 1.00 31.28 310 ASP A N 1
ATOM 2587 C CA . ASP A 1 310 ? -19.379 -12.755 -27.860 1.00 31.28 310 ASP A CA 1
ATOM 2588 C C . ASP A 1 310 ? -18.843 -13.625 -26.706 1.00 31.28 310 ASP A C 1
ATOM 2590 O O . ASP A 1 310 ? -18.728 -14.844 -26.810 1.00 31.28 310 ASP A O 1
ATOM 2594 N N . ASN A 1 311 ? -18.770 -13.034 -25.504 1.00 30.59 311 ASN A N 1
ATOM 2595 C CA . ASN A 1 311 ? -19.933 -13.070 -24.599 1.00 30.59 311 ASN A CA 1
ATOM 2596 C C . ASN A 1 311 ? -19.739 -12.249 -23.303 1.00 30.59 311 ASN A C 1
ATOM 2598 O O . ASN A 1 311 ? -18.886 -12.547 -22.473 1.00 30.59 311 ASN A O 1
ATOM 2602 N N . ASN A 1 312 ? -20.644 -11.280 -23.122 1.00 41.16 312 ASN A N 1
ATOM 2603 C CA . ASN A 1 312 ? -21.206 -10.744 -21.874 1.00 41.16 312 ASN A CA 1
ATOM 2604 C C . ASN A 1 312 ? -20.283 -10.351 -20.699 1.00 41.16 312 ASN A C 1
ATOM 2606 O O . ASN A 1 312 ? -19.946 -11.183 -19.857 1.00 41.16 312 ASN A O 1
ATOM 2610 N N . LYS A 1 313 ? -20.119 -9.030 -20.496 1.00 32.12 313 LYS A N 1
ATOM 2611 C CA . LYS A 1 313 ? -20.289 -8.344 -19.192 1.00 32.12 313 LYS A CA 1
ATOM 2612 C C . LYS A 1 313 ? -20.396 -6.822 -19.389 1.00 32.12 313 LYS A C 1
ATOM 2614 O O . LYS A 1 313 ? -19.615 -6.244 -20.124 1.00 32.12 313 LYS A O 1
ATOM 2619 N N . LYS A 1 314 ? -21.395 -6.211 -18.737 1.00 40.00 314 LYS A N 1
ATOM 2620 C CA . LYS A 1 314 ? -21.803 -4.794 -18.831 1.00 40.00 314 LYS A CA 1
ATOM 2621 C C . LYS A 1 314 ? -20.617 -3.814 -18.729 1.00 40.00 314 LYS A C 1
ATOM 2623 O O . LYS A 1 314 ? -19.968 -3.771 -17.684 1.00 40.00 314 LYS A O 1
ATOM 2628 N N . GLU A 1 315 ? -20.400 -3.014 -19.773 1.00 35.75 315 GLU A N 1
ATOM 2629 C CA . GLU A 1 315 ? -19.426 -1.917 -19.820 1.00 35.75 315 GLU A CA 1
ATOM 2630 C C . GLU A 1 315 ? -20.047 -0.597 -19.325 1.00 35.75 315 GLU A C 1
ATOM 2632 O O . GLU A 1 315 ? -21.199 -0.273 -19.611 1.00 35.75 315 GLU A O 1
ATOM 2637 N N . ASN A 1 316 ? -19.275 0.157 -18.537 1.00 36.72 316 ASN A N 1
ATOM 2638 C CA . ASN A 1 316 ? -19.486 1.588 -18.332 1.00 36.72 316 ASN A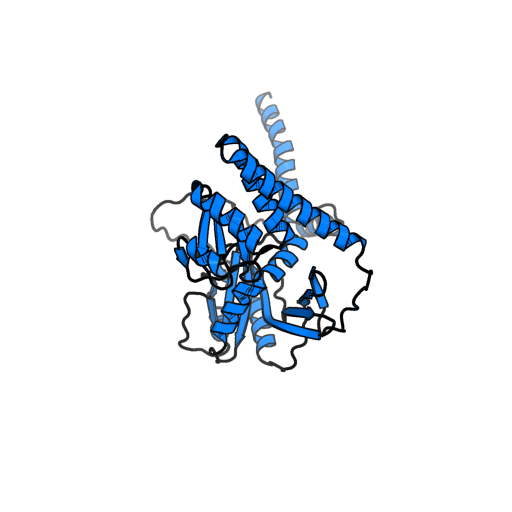 CA 1
ATOM 2639 C C . ASN A 1 316 ? -18.765 2.301 -19.485 1.00 36.72 316 ASN A C 1
ATOM 2641 O O . ASN A 1 316 ? -17.542 2.450 -19.442 1.00 36.72 316 ASN A O 1
ATOM 2645 N N . ASP A 1 317 ? -19.515 2.716 -20.501 1.00 39.22 317 ASP A N 1
ATOM 2646 C CA . ASP A 1 317 ? -18.973 3.284 -21.738 1.00 39.22 317 ASP A CA 1
ATOM 2647 C C . ASP A 1 317 ? -18.515 4.739 -21.553 1.00 39.22 317 ASP A C 1
ATOM 2649 O O . ASP A 1 317 ? -19.249 5.690 -21.829 1.00 39.22 317 ASP A O 1
ATOM 2653 N N . ASN A 1 318 ? -17.268 4.938 -21.124 1.00 45.84 318 ASN A N 1
ATOM 2654 C CA . ASN A 1 318 ? -16.565 6.182 -21.430 1.00 45.84 318 ASN A CA 1
ATOM 2655 C C . ASN A 1 318 ? -16.015 6.080 -22.857 1.00 45.84 318 ASN A C 1
ATOM 2657 O O . ASN A 1 318 ? -15.067 5.339 -23.115 1.00 45.84 318 ASN A O 1
ATOM 2661 N N . ILE A 1 319 ? -16.602 6.836 -23.785 1.00 51.41 319 ILE A N 1
ATOM 2662 C CA . ILE A 1 319 ? -16.125 6.915 -25.168 1.00 51.41 319 ILE A CA 1
ATOM 2663 C C . ILE A 1 319 ? -14.964 7.909 -25.224 1.00 51.41 319 ILE A C 1
ATOM 2665 O O . ILE A 1 319 ? -15.144 9.101 -24.975 1.00 51.41 319 ILE A O 1
ATOM 2669 N N . VAL A 1 320 ? -13.773 7.425 -25.572 1.00 53.00 320 VAL A N 1
ATOM 2670 C CA . VAL A 1 320 ? -12.598 8.272 -25.815 1.00 53.00 320 VAL A CA 1
ATOM 2671 C C . VAL A 1 320 ? -12.621 8.741 -27.270 1.00 53.00 320 VAL A C 1
ATOM 2673 O O . VAL A 1 320 ? -12.607 7.924 -28.190 1.00 53.00 320 VAL A O 1
ATOM 2676 N N . LEU A 1 321 ? -12.660 10.059 -27.483 1.00 52.34 321 LEU A N 1
ATOM 2677 C CA . LEU A 1 321 ? -12.674 10.691 -28.805 1.00 52.34 321 LEU A CA 1
ATOM 2678 C C . LEU A 1 321 ? -11.368 11.453 -29.045 1.00 52.34 321 LEU A C 1
ATOM 2680 O O . LEU A 1 321 ? -10.978 12.289 -28.234 1.00 52.34 321 LEU A O 1
ATOM 2684 N N . ASN A 1 322 ? -10.733 11.220 -30.194 1.00 65.62 322 ASN A N 1
ATOM 2685 C CA . ASN A 1 322 ? -9.636 12.060 -30.673 1.00 65.62 322 ASN A CA 1
ATOM 2686 C C . ASN A 1 322 ? -10.217 13.196 -31.519 1.00 65.62 322 ASN A C 1
ATOM 2688 O O . ASN A 1 322 ? -10.784 12.949 -32.583 1.00 65.62 322 ASN A O 1
ATOM 2692 N N . ILE A 1 323 ? -10.085 14.434 -31.044 1.00 69.62 323 ILE A N 1
ATOM 2693 C CA . ILE A 1 323 ? -10.629 15.627 -31.702 1.00 69.62 323 ILE A CA 1
ATOM 2694 C C . ILE A 1 323 ? -9.465 16.469 -32.226 1.00 69.62 323 ILE A C 1
ATOM 2696 O O . ILE A 1 323 ? -8.556 16.821 -31.478 1.00 69.62 323 ILE A O 1
ATOM 2700 N N . SER A 1 324 ? -9.489 16.793 -33.518 1.00 77.19 324 SER A N 1
ATOM 2701 C CA . SER A 1 324 ? -8.509 17.677 -34.151 1.00 77.19 324 SER A CA 1
ATOM 2702 C C . SER A 1 324 ? -9.034 19.109 -34.221 1.00 77.19 324 SER A C 1
ATOM 2704 O O . SER A 1 324 ? -10.125 19.334 -34.748 1.00 77.19 324 SER A O 1
ATOM 2706 N N . PHE A 1 325 ? -8.231 20.075 -33.775 1.00 72.19 325 PHE A N 1
ATOM 2707 C CA . PHE A 1 325 ? -8.525 21.503 -33.895 1.00 72.19 325 PHE A CA 1
ATOM 2708 C C . PHE A 1 325 ? -7.564 22.185 -34.876 1.00 72.19 325 PHE A C 1
ATOM 2710 O O . PHE A 1 325 ? -6.392 21.801 -34.952 1.00 72.19 325 PHE A O 1
ATOM 2717 N N . PRO A 1 326 ? -8.013 23.232 -35.591 1.00 87.75 326 PRO A N 1
ATOM 2718 C CA . PRO A 1 326 ? -7.104 24.182 -36.218 1.00 87.75 326 PRO A CA 1
ATOM 2719 C C . PRO A 1 326 ? -6.119 24.739 -35.184 1.00 87.75 326 PRO A C 1
ATOM 2721 O O . PRO A 1 326 ? -6.496 25.027 -34.047 1.00 87.75 326 PRO A O 1
ATOM 2724 N N . LYS A 1 327 ? -4.847 24.877 -35.574 1.00 77.06 327 LYS A N 1
ATOM 2725 C CA . LYS A 1 327 ? -3.751 25.201 -34.647 1.00 77.06 327 LYS A CA 1
ATOM 2726 C C . LYS A 1 327 ? -4.005 26.487 -33.854 1.00 77.06 327 LYS A C 1
ATOM 2728 O O . LYS A 1 327 ? -3.787 26.499 -32.653 1.00 77.06 327 LYS A O 1
ATOM 2733 N N . ASN A 1 328 ? -4.496 27.535 -34.510 1.00 81.69 328 ASN A N 1
ATOM 2734 C CA . ASN A 1 328 ? -4.854 28.803 -33.872 1.00 81.69 328 ASN A CA 1
ATOM 2735 C C . ASN A 1 328 ? -5.918 28.624 -32.777 1.00 81.69 328 ASN A C 1
ATOM 2737 O O . ASN A 1 328 ? -5.710 29.077 -31.662 1.00 81.69 328 ASN A O 1
ATOM 2741 N N . CYS A 1 329 ? -6.987 27.871 -33.048 1.00 79.12 329 CYS A N 1
ATOM 2742 C CA . CYS A 1 329 ? -8.029 27.608 -32.055 1.00 79.12 329 CYS A CA 1
ATOM 2743 C C . CYS A 1 329 ? -7.501 26.825 -30.847 1.00 79.12 329 CYS A C 1
ATOM 2745 O O . CYS A 1 329 ? -7.947 27.046 -29.728 1.00 79.12 329 CYS A O 1
ATOM 2747 N N . TYR A 1 330 ? -6.560 25.902 -31.056 1.00 87.50 330 TYR A N 1
ATOM 2748 C CA . TYR A 1 330 ? -5.979 25.148 -29.948 1.00 87.50 330 TYR A CA 1
ATOM 2749 C C . TYR A 1 330 ? -5.069 26.008 -29.058 1.00 87.50 330 TYR A C 1
ATOM 2751 O O . TYR A 1 330 ? -5.078 25.840 -27.839 1.00 87.50 330 TYR A O 1
ATOM 2759 N N . GLU A 1 331 ? -4.325 26.953 -29.637 1.00 87.69 331 GLU A N 1
ATOM 2760 C CA . GLU A 1 331 ? -3.530 27.909 -28.852 1.00 87.69 331 GLU A CA 1
ATOM 2761 C C . GLU A 1 331 ? -4.421 28.873 -28.049 1.00 87.69 331 GLU A C 1
ATOM 2763 O O . GLU A 1 331 ? -4.112 29.169 -26.893 1.00 87.69 331 GLU A O 1
ATOM 2768 N N . ASP A 1 332 ? -5.570 29.286 -28.594 1.00 83.19 332 ASP A N 1
ATOM 2769 C CA . ASP A 1 332 ? -6.554 30.090 -27.856 1.00 83.19 332 ASP A CA 1
ATOM 2770 C C . ASP A 1 332 ? -7.116 29.313 -26.649 1.00 83.19 332 ASP A C 1
ATOM 2772 O O . ASP A 1 332 ? -7.194 29.844 -25.541 1.00 83.19 332 ASP A O 1
ATOM 2776 N N . ILE A 1 333 ? -7.426 28.020 -26.828 1.00 86.06 333 ILE A N 1
ATOM 2777 C CA . ILE A 1 333 ? -7.882 27.132 -25.741 1.00 86.06 333 ILE A CA 1
ATOM 2778 C C . ILE A 1 333 ? -6.813 27.017 -24.653 1.00 86.06 333 ILE A C 1
ATOM 2780 O O . ILE A 1 333 ? -7.114 27.172 -23.469 1.00 86.06 333 ILE A O 1
ATOM 2784 N N . LYS A 1 334 ? -5.556 26.781 -25.041 1.00 85.00 334 LYS A N 1
ATOM 2785 C CA . LYS A 1 334 ? -4.436 26.729 -24.094 1.00 85.00 334 LYS A CA 1
ATOM 2786 C C . LYS A 1 334 ? -4.274 28.027 -23.322 1.00 85.00 334 LYS A C 1
ATOM 2788 O O . LYS A 1 334 ? -4.040 27.982 -22.119 1.00 85.00 334 LYS A O 1
ATOM 2793 N N . THR A 1 335 ? -4.418 29.164 -23.994 1.00 86.06 335 THR A N 1
ATOM 2794 C CA . THR A 1 335 ? -4.321 30.480 -23.358 1.00 86.06 335 THR A CA 1
ATOM 2795 C C . THR A 1 335 ? -5.403 30.642 -22.290 1.00 86.06 335 THR A C 1
ATOM 2797 O O . THR A 1 335 ? -5.081 30.974 -21.154 1.00 86.06 335 THR A O 1
ATOM 2800 N N . MET A 1 336 ? -6.654 30.265 -22.579 1.00 73.88 336 MET A N 1
ATOM 2801 C CA . MET A 1 336 ? -7.749 30.321 -21.598 1.00 73.88 336 MET A CA 1
ATOM 2802 C C . MET A 1 336 ? -7.546 29.378 -20.398 1.00 73.88 336 MET A C 1
ATOM 2804 O O . MET A 1 336 ? -7.965 29.697 -19.284 1.00 73.88 336 MET A O 1
ATOM 2808 N N . VAL A 1 337 ? -6.893 28.228 -20.597 1.00 76.69 337 VAL A N 1
ATOM 2809 C CA . VAL A 1 337 ? -6.515 27.317 -19.501 1.00 76.69 337 VAL A CA 1
ATOM 2810 C C . VAL A 1 337 ? -5.388 27.919 -18.654 1.00 76.69 337 VAL A C 1
ATOM 2812 O O . VAL A 1 337 ? -5.454 27.884 -17.428 1.00 76.69 337 VAL A O 1
ATOM 2815 N N . VAL A 1 338 ? -4.376 28.523 -19.284 1.00 82.19 338 VAL A N 1
ATOM 2816 C CA . VAL A 1 338 ? -3.258 29.191 -18.590 1.00 82.19 338 VAL A CA 1
ATOM 2817 C C . VAL A 1 338 ? -3.730 30.408 -17.791 1.00 82.19 338 VAL A C 1
ATOM 2819 O O . VAL A 1 338 ? -3.268 30.619 -16.671 1.00 82.19 338 VAL A O 1
ATOM 2822 N N . GLU A 1 339 ? -4.672 31.179 -18.328 1.00 74.94 339 GLU A N 1
ATOM 2823 C CA . GLU A 1 339 ? -5.287 32.331 -17.658 1.00 74.94 339 GLU A CA 1
ATOM 2824 C C . GLU A 1 339 ? -6.286 31.929 -16.555 1.00 74.94 339 GLU A C 1
ATOM 2826 O O . GLU A 1 339 ? -6.779 32.784 -15.820 1.00 74.94 339 GLU A O 1
ATOM 2831 N N . GLY A 1 340 ? -6.554 30.628 -16.391 1.00 67.44 340 GLY A N 1
ATOM 2832 C CA . GLY A 1 340 ? -7.357 30.085 -15.296 1.00 67.44 340 GLY A CA 1
ATOM 2833 C C . GLY A 1 340 ? -8.870 30.131 -15.517 1.00 67.44 340 GLY A C 1
ATOM 2834 O O . GLY A 1 340 ? -9.620 29.884 -14.573 1.00 67.44 340 GLY A O 1
ATOM 2835 N N . PHE A 1 341 ? -9.337 30.407 -16.738 1.00 57.31 341 PHE A N 1
ATOM 2836 C CA . PHE A 1 341 ? -10.764 30.340 -17.074 1.00 57.31 341 PHE A CA 1
ATOM 2837 C C . PHE A 1 341 ? -11.298 28.898 -17.092 1.00 57.31 341 PHE A C 1
ATOM 2839 O O . PHE A 1 341 ? -12.483 28.689 -16.838 1.00 57.31 341 PHE A O 1
ATOM 2846 N N . PHE A 1 342 ? -10.432 27.910 -17.349 1.00 75.56 342 PHE A N 1
ATOM 2847 C CA . PHE A 1 342 ? -10.756 26.477 -17.349 1.00 75.56 342 PHE A CA 1
ATOM 2848 C C . PHE A 1 342 ? -9.649 25.666 -16.674 1.00 75.56 342 PHE A C 1
ATOM 2850 O O . PHE A 1 342 ? -8.477 26.027 -16.751 1.00 75.56 342 PHE A O 1
ATOM 2857 N N . GLN A 1 343 ? -10.003 24.550 -16.027 1.00 73.62 343 GLN A N 1
ATOM 2858 C CA . GLN A 1 343 ? -9.028 23.742 -15.275 1.00 73.62 343 GLN A CA 1
ATOM 2859 C C . GLN A 1 343 ? -8.163 22.832 -16.161 1.00 73.62 343 GLN A C 1
ATOM 2861 O O . GLN A 1 343 ? -7.121 22.348 -15.719 1.00 73.62 343 GLN A O 1
ATOM 2866 N N . SER A 1 344 ? -8.602 22.565 -17.393 1.00 81.38 344 SER A N 1
ATOM 2867 C CA . SER A 1 344 ? -7.877 21.797 -18.413 1.00 81.38 344 SER A CA 1
ATOM 2868 C C . SER A 1 344 ? -8.502 22.008 -19.795 1.00 81.38 344 SER A C 1
ATOM 2870 O O . SER A 1 344 ? -9.622 22.510 -19.909 1.00 81.38 344 SER A O 1
ATOM 2872 N N . GLU A 1 345 ? -7.823 21.574 -20.857 1.00 81.75 345 GLU A N 1
ATOM 2873 C CA . GLU A 1 345 ? -8.392 21.564 -22.208 1.00 81.75 345 GLU A CA 1
ATOM 2874 C C . GLU A 1 345 ? -9.623 20.642 -22.308 1.00 81.75 345 GLU A C 1
ATOM 2876 O O . GLU A 1 345 ? -10.549 20.923 -23.066 1.00 81.75 345 GLU A O 1
ATOM 2881 N N . GLU A 1 346 ? -9.676 19.565 -21.516 1.00 81.75 346 GLU A N 1
ATOM 2882 C CA . GLU A 1 346 ? -10.842 18.675 -21.437 1.00 81.75 346 GLU A CA 1
ATOM 2883 C C . GLU A 1 346 ? -12.046 19.377 -20.792 1.00 81.75 346 GLU A C 1
ATOM 2885 O O . GLU A 1 346 ? -13.162 19.288 -21.303 1.00 81.75 346 GLU A O 1
ATOM 2890 N N . ASP A 1 347 ? -11.814 20.137 -19.719 1.00 78.69 347 ASP A N 1
ATOM 2891 C CA . ASP A 1 347 ? -12.833 20.966 -19.065 1.00 78.69 347 ASP A CA 1
ATOM 2892 C C . ASP A 1 347 ? -13.405 22.011 -20.040 1.00 78.69 347 ASP A C 1
ATOM 2894 O O . ASP A 1 347 ? -14.626 22.147 -20.169 1.00 78.69 347 ASP A O 1
ATOM 2898 N N . PHE A 1 348 ? -12.537 22.647 -20.837 1.00 87.31 348 PHE A N 1
ATOM 2899 C CA . PHE A 1 348 ? -12.958 23.522 -21.933 1.00 87.31 348 PHE A CA 1
ATOM 2900 C C . PHE A 1 348 ? -13.832 22.784 -22.961 1.00 87.31 348 PHE A C 1
ATOM 2902 O O . PHE A 1 348 ? -14.892 23.285 -23.334 1.00 87.31 348 PHE A O 1
ATOM 2909 N N . ILE A 1 349 ? -13.432 21.592 -23.421 1.00 84.94 349 ILE A N 1
ATOM 2910 C CA . ILE A 1 349 ? -14.195 20.825 -24.423 1.00 84.94 349 ILE A CA 1
ATOM 2911 C C . ILE A 1 349 ? -15.567 20.424 -23.868 1.00 84.94 349 ILE A C 1
ATOM 2913 O O . ILE A 1 349 ? -16.580 20.578 -24.555 1.00 84.94 349 ILE A O 1
ATOM 2917 N N . ILE A 1 350 ? -15.633 19.964 -22.616 1.00 81.31 350 ILE A N 1
ATOM 2918 C CA . ILE A 1 350 ? -16.895 19.625 -21.947 1.00 81.31 350 ILE A CA 1
ATOM 2919 C C . ILE A 1 350 ? -17.791 20.862 -21.852 1.00 81.31 350 ILE A C 1
ATOM 2921 O O . ILE A 1 350 ? -18.984 20.787 -22.168 1.00 81.31 350 ILE A O 1
ATOM 2925 N N . PHE A 1 351 ? -17.230 22.001 -21.443 1.00 85.38 351 PHE A N 1
ATOM 2926 C CA . PHE A 1 351 ? -17.941 23.271 -21.374 1.00 85.38 351 PHE A CA 1
ATOM 2927 C C . PHE A 1 351 ? -18.456 23.708 -22.752 1.00 85.38 351 PHE A C 1
ATOM 2929 O O . PHE A 1 351 ? -19.638 24.035 -22.889 1.00 85.38 351 PHE A O 1
ATOM 2936 N N . ALA A 1 352 ? -17.616 23.665 -23.785 1.00 83.31 352 ALA A N 1
ATOM 2937 C CA . ALA A 1 352 ? -17.956 24.065 -25.145 1.00 83.31 352 ALA A CA 1
ATOM 2938 C C . ALA A 1 352 ? -19.062 23.182 -25.738 1.00 83.31 352 ALA A C 1
ATOM 2940 O O . ALA A 1 352 ? -20.048 23.699 -26.263 1.00 83.31 352 ALA A O 1
ATOM 2941 N N . VAL A 1 353 ? -18.960 21.857 -25.592 1.00 82.00 353 VAL A N 1
ATOM 2942 C CA . VAL A 1 353 ? -19.972 20.909 -26.082 1.00 82.00 353 VAL A CA 1
ATOM 2943 C C . VAL A 1 353 ? -21.300 21.098 -25.350 1.00 82.00 353 VAL A C 1
ATOM 2945 O O . VAL A 1 353 ? -22.351 21.159 -25.992 1.00 82.00 353 VAL A O 1
ATOM 2948 N N . LYS A 1 354 ? -21.289 21.246 -24.018 1.00 79.75 354 LYS A N 1
ATOM 2949 C CA . LYS A 1 354 ? -22.519 21.486 -23.245 1.00 79.75 354 LYS A CA 1
ATOM 2950 C C . LYS A 1 354 ? -23.187 22.805 -23.632 1.00 79.75 354 LYS A C 1
ATOM 2952 O O . LYS A 1 354 ? -24.399 22.824 -23.840 1.00 79.75 354 LYS A O 1
ATOM 2957 N N . ASN A 1 355 ? -22.417 23.882 -23.785 1.00 76.75 355 ASN A N 1
ATOM 2958 C CA . ASN A 1 355 ? -22.952 25.176 -24.212 1.00 76.75 355 ASN A CA 1
ATOM 2959 C C . ASN A 1 355 ? -23.474 25.139 -25.651 1.00 76.75 355 ASN A C 1
ATOM 2961 O O . ASN A 1 355 ? -24.586 25.596 -25.902 1.00 76.75 355 ASN A O 1
ATOM 2965 N N . MET A 1 356 ? -22.744 24.515 -26.578 1.00 80.56 356 MET A N 1
ATOM 2966 C CA . MET A 1 356 ? -23.199 24.320 -27.955 1.00 80.56 356 MET A CA 1
ATOM 2967 C C . MET A 1 356 ? -24.531 23.561 -27.993 1.00 80.56 356 MET A C 1
ATOM 2969 O O . MET A 1 356 ? -25.467 23.980 -28.673 1.00 80.56 356 MET A O 1
ATOM 2973 N N . LEU A 1 357 ? -24.663 22.478 -27.222 1.00 75.50 357 LEU A N 1
ATOM 2974 C CA . LEU A 1 357 ? -25.912 21.720 -27.132 1.00 75.50 357 LEU A CA 1
ATOM 2975 C C . LEU A 1 357 ? -27.051 22.546 -26.524 1.00 75.50 357 LEU A C 1
ATOM 2977 O O . LEU A 1 357 ? -28.187 22.425 -26.982 1.00 75.50 357 LEU A O 1
ATOM 2981 N N . ASN A 1 358 ? -26.765 23.397 -25.539 1.00 75.81 358 ASN A N 1
ATOM 2982 C CA . ASN A 1 358 ? -27.753 24.293 -24.936 1.00 75.81 358 ASN A CA 1
ATOM 2983 C C . ASN A 1 358 ? -28.206 25.413 -25.884 1.00 75.81 358 ASN A C 1
ATOM 2985 O O . ASN A 1 358 ? -29.346 25.850 -25.778 1.00 75.81 358 ASN A O 1
ATOM 2989 N N . ILE A 1 359 ? -27.368 25.829 -26.838 1.00 73.75 359 ILE A N 1
ATOM 2990 C CA . ILE A 1 359 ? -27.715 26.814 -27.877 1.00 73.75 359 ILE A CA 1
ATOM 2991 C C . ILE A 1 359 ? -28.461 26.148 -29.047 1.00 73.75 359 ILE A C 1
ATOM 2993 O O . ILE A 1 359 ? -29.459 26.671 -29.540 1.00 73.75 359 ILE A O 1
ATOM 2997 N N . ILE A 1 360 ? -28.025 24.961 -29.485 1.00 72.94 360 ILE A N 1
ATOM 2998 C CA . ILE A 1 360 ? -28.614 24.249 -30.632 1.00 72.94 360 ILE A CA 1
ATOM 2999 C C . ILE A 1 360 ? -29.986 23.642 -30.293 1.00 72.94 360 ILE A C 1
ATOM 3001 O O . ILE A 1 360 ? -30.861 23.586 -31.162 1.00 72.94 360 ILE A O 1
ATOM 3005 N N . LYS A 1 361 ? -30.207 23.183 -29.052 1.00 73.69 361 LYS A N 1
ATOM 3006 C CA . LYS A 1 361 ? -31.482 22.567 -28.630 1.00 73.69 361 LYS A CA 1
ATOM 3007 C C . LYS A 1 361 ? -32.693 23.506 -28.813 1.00 73.69 361 LYS A C 1
ATOM 3009 O O . LYS A 1 361 ? -33.655 23.066 -29.441 1.00 73.69 361 LYS A O 1
ATOM 3014 N N . PRO A 1 362 ? -32.668 24.775 -28.361 1.00 69.12 362 PRO A N 1
ATOM 3015 C CA . PRO A 1 362 ? -33.739 25.742 -28.622 1.00 69.12 362 PRO A CA 1
ATOM 3016 C C . PRO A 1 362 ? -33.909 26.086 -30.108 1.00 69.12 362 PRO A C 1
ATOM 3018 O O . PRO A 1 362 ? -35.033 26.160 -30.596 1.00 69.12 362 PRO A O 1
ATOM 3021 N N . LEU A 1 363 ? -32.813 26.229 -30.863 1.00 63.88 363 LEU A N 1
ATOM 3022 C CA . LEU A 1 363 ? -32.856 26.561 -32.297 1.00 63.88 363 LEU A CA 1
ATOM 3023 C C . LEU A 1 363 ? -33.513 25.458 -33.147 1.00 63.88 363 LEU A C 1
ATOM 3025 O O . LEU A 1 363 ? -34.165 25.747 -34.152 1.00 63.88 363 LEU A O 1
ATOM 3029 N N . LYS A 1 364 ? -33.412 24.190 -32.723 1.00 56.91 364 LYS A N 1
ATOM 3030 C CA . LYS A 1 364 ? -34.159 23.072 -33.327 1.00 56.91 364 LYS A CA 1
ATOM 3031 C C . LYS A 1 364 ? -35.673 23.156 -33.102 1.00 56.91 364 LYS A C 1
ATOM 3033 O O . LYS A 1 364 ? -36.414 22.617 -33.920 1.00 56.91 364 LYS A O 1
ATOM 3038 N N . ASN A 1 365 ? -36.129 23.825 -32.043 1.00 54.53 365 ASN A N 1
ATOM 3039 C CA . ASN A 1 365 ? -37.556 24.021 -31.776 1.00 54.53 365 ASN A CA 1
ATOM 3040 C C . ASN A 1 365 ? -38.138 25.198 -32.575 1.00 54.53 365 ASN A C 1
ATOM 3042 O O . ASN A 1 365 ? -39.299 25.138 -32.962 1.00 54.53 365 ASN A O 1
ATOM 3046 N N . ILE A 1 366 ? -37.324 26.202 -32.916 1.00 56.06 366 ILE A N 1
ATOM 3047 C CA . ILE A 1 366 ? -37.732 27.337 -33.764 1.00 56.06 366 ILE A CA 1
ATOM 3048 C C . ILE A 1 366 ? -37.889 26.906 -35.235 1.00 56.06 366 ILE A C 1
ATOM 3050 O O . ILE A 1 366 ? -38.855 27.285 -35.887 1.00 56.06 366 ILE A O 1
ATOM 3054 N N . LYS A 1 367 ? -37.028 26.010 -35.745 1.00 47.50 367 LYS A N 1
ATOM 3055 C CA . LYS A 1 367 ? -37.170 25.414 -37.097 1.00 47.50 367 LYS A CA 1
ATOM 3056 C C . LYS A 1 367 ? -38.392 24.501 -37.284 1.00 47.50 367 LYS A C 1
ATOM 3058 O O . LYS A 1 367 ? -38.650 24.077 -38.402 1.00 47.50 367 LYS A O 1
ATOM 3063 N N . LYS A 1 368 ? -39.105 24.150 -36.209 1.00 51.19 368 LYS A N 1
ATOM 3064 C CA . LYS A 1 368 ? -40.342 23.351 -36.261 1.00 51.19 368 LYS A CA 1
ATOM 3065 C C . LYS A 1 368 ? -41.617 24.201 -36.195 1.00 51.19 368 LYS A C 1
ATOM 3067 O O . LYS A 1 368 ? -42.703 23.633 -36.225 1.00 51.19 368 LYS A O 1
ATOM 3072 N N . GLN A 1 369 ? -41.490 25.523 -36.077 1.00 49.69 369 GLN A N 1
ATOM 3073 C CA . GLN A 1 369 ? -42.612 26.467 -36.003 1.00 49.69 369 GLN A CA 1
ATOM 3074 C C . GLN A 1 369 ? -42.567 27.553 -37.094 1.00 49.69 369 GLN A C 1
ATOM 3076 O O . GLN A 1 369 ? -43.395 28.459 -37.058 1.00 49.69 369 GLN A O 1
ATOM 3081 N N . GLY A 1 370 ? -41.621 27.474 -38.037 1.00 41.44 370 GLY A N 1
ATOM 3082 C CA . GLY A 1 370 ? -41.502 28.376 -39.188 1.00 41.44 370 GLY A CA 1
ATOM 3083 C C . GLY A 1 370 ? -41.811 27.675 -40.495 1.00 41.44 370 GLY A C 1
ATOM 3084 O O . GLY A 1 370 ? -41.387 26.502 -40.621 1.00 41.44 370 GLY A O 1
#

Sequence (370 aa):
MEELIYKILSLLHKEGIIRIIKVNGGIIVKDDKEDKVLLYIGEDLLNDSINDIVDEIRDGIIFPQSKETILKTLREILFKNIKQSKVIQKEYFLLAQSIEDLLNNLSLQKDNLPKTSQKIPNLNGKIVYQIQEKDRRIILLKDFKPTDRIYYEAPMIENLKKLWRGKTIHRNFAIVEVIKQKVNILCEFDAIGVLDDILCIFEIKNKQTKNVPRFLFNFFKYAPYILEWLKKNQYKINYVAPILYLREKTDYKNIKLNIIYYHDILENKEIKINILYQNFDGRIFESGKILKDIVLTKKSVESVSKKEKDNNKKENDNIVLNISFPKNCYEDIKTMVVEGFFQSEEDFIIFAVKNMLNIIKPLKNIKKQG

Solvent-accessible surface area (backbone atoms only — not comparable to full-atom values): 21419 Å² total; per-residue (Å²): 105,34,67,57,52,46,53,52,50,52,52,38,36,75,70,60,50,32,43,29,36,35,34,50,63,26,38,39,36,23,34,51,85,74,74,40,79,73,47,35,47,32,44,95,52,54,54,81,70,55,66,83,62,48,77,42,80,45,88,54,56,61,49,50,52,53,72,68,56,50,45,53,51,53,36,49,54,36,64,72,51,39,85,76,39,89,82,52,30,62,56,39,49,53,53,36,48,55,43,47,53,50,52,51,53,53,49,56,48,62,76,69,49,78,87,70,77,75,71,78,69,92,61,68,36,46,80,72,40,75,50,80,54,97,64,38,32,45,34,37,25,38,64,35,65,69,92,68,89,68,80,63,54,61,63,53,50,60,52,46,54,72,38,52,86,39,56,78,72,45,54,26,33,32,37,33,38,34,46,85,80,46,78,43,81,76,42,76,37,55,28,39,31,38,45,86,40,28,41,37,39,32,46,69,35,57,74,74,61,87,57,49,67,58,50,52,53,44,48,78,70,49,47,63,63,55,49,55,41,38,46,77,69,73,46,70,61,51,28,37,26,48,30,43,38,24,58,44,93,69,94,79,79,57,95,83,40,25,76,46,49,45,62,44,53,76,71,54,43,80,42,66,49,32,45,30,28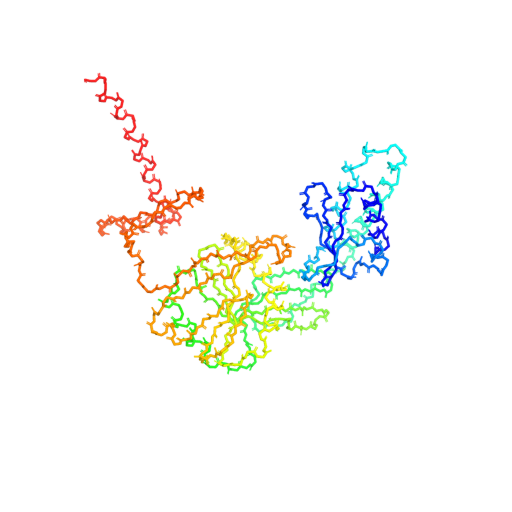,61,55,56,98,62,58,51,78,76,77,46,78,41,82,50,85,39,76,38,41,74,63,80,80,72,82,75,84,72,90,75,82,87,83,90,78,93,77,85,84,78,84,87,77,90,81,89,69,61,67,69,61,48,52,53,50,50,48,40,31,74,74,61,81,29,95,36,71,64,53,43,50,54,51,51,52,53,49,50,50,64,56,50,56,58,55,58,56,53,67,73,76,106

Organism: Methanocaldococcus vulcanius (strain ATCC 700851 / DSM 12094 / M7) (NCBI:txid579137)

Nearest PDB structures (foldseek):
  5liz-assembly1_A  TM=5.724E-01  e=1.082E-01  Bacillus sp. (in: firmicutes)
  3fov-assembly1_A  TM=5.853E-01  e=9.618E-02  Rhodopseudomonas palustris CGA009
  6qnz-assembly2_B  TM=3.916E-01  e=5.665E-02  Bacillus sp. D6
  5lhc-assembly1_A  TM=3.572E-01  e=1.633E-01  Bacillus sp. (in: firmicutes)
  5liq-assembly1_A  TM=3.432E-01  e=1.633E-01  Bacillus sp. (in: firmicutes)

Foldseek 3Di:
DQVLLLVLLVVCLVVQQWAWEAEPQGIWIAGRVPRHTQADAGPVSHDPCVVVRHPYYDYFDFDHDDPLSSLVSSLVSLVVCLVPDPVCVVVSVVSSVVSVVVVVVVVVCVVPDPPPPPPAPDFQFDFLDWDDDDQKIKTKGFPHDDPDDDPVLVVLQVLVVLLAPFPDKGAWIWIWMAGNNDIDTPDIFGIWTDHQQEIETEDEEAADCPCVVVVLVCCQVPVVRVVVSCVVVVRRHFKYAYEYEYADDDPDDDPQHAYHYSVCSVVQHWGWGFQIFTDDPRDISPPDRGGDTDTGGNDDPPPPPDDDDDDDDDDPDPDDDDDDDDPVVVVVLVVCCVVPVAVDSVRVVVVVVVVVCVVVVVVVVVVVVD

pLDDT: mean 76.19, std 16.24, range [29.66, 95.69]

Secondary structure (DSSP, 8-state):
-HHHHHHHHHHHHHTTSEEEEEEETEEEEEETTT--EEEEEEGGG--GGGGGG--EEEEEE--PPPHHHHHHHHHHHHHHHGGG-TTTHHHHHHHHHHHHHHHHHHHHHHHSS-----PPPPPSSEEEEEEEETTEEEEEEES---SS--TTHHHHHHHHHTT--SEEEEEEEEEEEEETTEEEEEEEEEEEEEETTEEEEEEEESS--TTHHHHHHHHHHHHHHHHHHHHHTT----EEEEEEEESS------TTSEEEEHHHHHTTPPEEEEEEEE--SS--TTS-EEEEEEEE-SS---------------------------HHHHHHHHHHHHTTSSSSHHHHHHHHHHHHHHHHHHHHHHTT--

Radius of gyration: 26.45 Å; Cα contacts (8 Å, |Δi|>4): 518; chains: 1; bounding box: 68×51×70 Å

Mean predicted aligned error: 18.37 Å